Protein AF-A0A3M9X3E6-F1 (afdb_monomer_lite)

Foldseek 3Di:
DDDDDDDDDDDDDDDDDDDDDDDDDDDDDDDDDDDDDDDDDDDDPPPLVVPPPPPPPAQALFAEEEEDEPVCLQLSVLLLQLLLQLVTGYHYDYDYLPDPDDDDPVSVVNLLRYQEYEYEDEPVCLVGCNLVVVCVSCVVRVHHYAYEYENDDLVSHPPVSVPPRYFYDPWLVRSVVNSVVSCVSVVTDPPGPQFVADPWKAWCLDPVFVSQWDWRADWDADPVLSKIKDAAPSTWTWGSGKHFAQKKKKWKKAWALQDAPDPLQWWFKFKWFLWDQVRSFTWTKGQTDTQFFTFIKIARPPSDDRSPGIDTQDPGDGDGRDHGWIKTKMWHAHFQKIWMWIDTPPDIDIDIGGHPGTRITIITIDRHSIMMMISIIMMGGD

InterPro domains:
  IPR000157 Toll/interleukin-1 receptor homology (TIR) domain [PF13676] (64-150)
  IPR000157 Toll/interleukin-1 receptor homology (TIR) domain [PS50104] (60-186)
  IPR035897 Toll/interleukin-1 receptor homology (TIR) domain superfamily [G3DSA:3.40.50.10140] (35-174)
  IPR035897 Toll/interleukin-1 receptor homology (TIR) domain superfamily [SSF52200] (59-161)

pLDDT: mean 75.76, std 22.8, range [24.5, 98.5]

Organism: NCBI:txid2066070

Radius of gyration: 27.99 Å; chains: 1; bounding box: 67×81×82 Å

Secondary structure (DSSP, 8-state):
-------------------------------------------TTHHHHTTTTS-TTS---EEEEEEEEGGGHHHHHHHHHHHHHTT--EEEEEE-TT--S---HHHHHHHHTEEEEEEEE-HHHHSSTHHHHHHHHHHHHTPPEEEEESS--GGGS-GGG--TT-EE-SSHHHHHHHHHHHHHHHT------TT-B-SS-EETTSHHHHHHSEEES-EEE-TTT--EEEESTT-EEE-SSBB-SSEEEEEEEEEE----SSGGG---EEEEEEEE-GGG--EEEEEEE-SSEEEEEEESSSSS-TTT-EEE-S--EE----TT-EEEEEEEEETTEEEEEEE-SS-EEEEEEE-SS---BEEEEE-SSSEEEEEEEEEEE-

Structure (mmCIF, N/CA/C/O backbone):
data_AF-A0A3M9X3E6-F1
#
_entry.id   AF-A0A3M9X3E6-F1
#
loop_
_atom_site.group_PDB
_atom_site.id
_atom_site.type_symbol
_atom_site.label_atom_id
_atom_site.label_alt_id
_atom_site.label_comp_id
_atom_site.label_asym_id
_atom_site.label_entity_id
_atom_site.label_seq_id
_atom_site.pdbx_PDB_ins_code
_atom_site.Cartn_x
_atom_site.Cartn_y
_atom_site.Cartn_z
_atom_site.occupancy
_atom_site.B_iso_or_equiv
_atom_site.auth_seq_id
_atom_site.auth_comp_id
_atom_site.auth_asym_id
_atom_site.auth_atom_id
_atom_site.pdbx_PDB_model_num
ATOM 1 N N . MET A 1 1 ? 47.171 -58.472 -6.412 1.00 36.75 1 MET A N 1
ATOM 2 C CA . MET A 1 1 ? 46.785 -59.708 -7.132 1.00 36.75 1 MET A CA 1
ATOM 3 C C . MET A 1 1 ? 45.561 -59.375 -7.968 1.00 36.75 1 MET A C 1
ATOM 5 O O . MET A 1 1 ? 44.518 -59.122 -7.399 1.00 36.75 1 MET A O 1
ATOM 9 N N . VAL A 1 2 ? 45.731 -58.950 -9.222 1.00 30.25 2 VAL A N 1
ATOM 10 C CA . VAL A 1 2 ? 45.847 -59.797 -10.431 1.00 30.25 2 VAL A CA 1
ATOM 11 C C . VAL A 1 2 ? 44.586 -60.640 -10.667 1.00 30.25 2 VAL A C 1
ATOM 13 O O . VAL A 1 2 ? 44.463 -61.715 -10.101 1.00 30.25 2 VAL A O 1
ATOM 16 N N . HIS A 1 3 ? 43.667 -60.136 -11.497 1.00 32.69 3 HIS A N 1
ATOM 17 C CA . HIS A 1 3 ? 43.304 -60.681 -12.823 1.00 32.69 3 HIS A CA 1
ATOM 18 C C . HIS A 1 3 ? 42.192 -59.785 -13.429 1.00 32.69 3 HIS A C 1
ATOM 20 O O . HIS A 1 3 ? 41.226 -59.479 -12.745 1.00 32.69 3 HIS A O 1
ATOM 26 N N . ARG A 1 4 ? 42.381 -59.107 -14.581 1.00 30.73 4 ARG A N 1
ATOM 27 C CA . ARG A 1 4 ? 42.316 -59.602 -15.987 1.00 30.73 4 ARG A CA 1
ATOM 28 C C . ARG A 1 4 ? 40.983 -60.305 -16.293 1.00 30.73 4 ARG A C 1
ATOM 30 O O . ARG A 1 4 ? 40.573 -61.133 -15.505 1.00 30.73 4 ARG A O 1
ATOM 37 N N . GLN A 1 5 ? 40.332 -60.190 -17.447 1.00 31.45 5 GLN A N 1
ATOM 38 C CA . GLN A 1 5 ? 40.393 -59.377 -18.673 1.00 31.45 5 GLN A CA 1
ATOM 39 C C . GLN A 1 5 ? 39.366 -60.043 -19.623 1.00 31.45 5 GLN A C 1
ATOM 41 O O . GLN A 1 5 ? 39.247 -61.262 -19.568 1.00 31.45 5 GLN A O 1
ATOM 46 N N . ASN A 1 6 ? 38.816 -59.283 -20.583 1.00 29.83 6 ASN A N 1
ATOM 47 C CA . ASN A 1 6 ? 38.365 -59.745 -21.920 1.00 29.83 6 ASN A CA 1
ATOM 48 C C . ASN A 1 6 ? 37.118 -60.664 -21.981 1.00 29.83 6 ASN A C 1
ATOM 50 O O . ASN A 1 6 ? 36.812 -61.372 -21.040 1.00 29.83 6 ASN A O 1
ATOM 54 N N . SER A 1 7 ? 36.300 -60.728 -23.039 1.00 29.53 7 SER A N 1
ATOM 55 C CA . SER A 1 7 ? 36.399 -60.375 -24.474 1.00 29.53 7 SER A CA 1
ATOM 56 C C . SER A 1 7 ? 34.979 -60.462 -25.077 1.00 29.53 7 SER A C 1
ATOM 58 O O . SER A 1 7 ? 34.223 -61.340 -24.687 1.00 29.53 7 SER A O 1
ATOM 60 N N . ARG A 1 8 ? 34.533 -59.513 -25.917 1.00 29.95 8 ARG A N 1
ATOM 61 C CA . ARG A 1 8 ? 34.427 -59.572 -27.405 1.00 29.95 8 ARG A CA 1
ATOM 62 C C . ARG A 1 8 ? 33.824 -60.846 -28.036 1.00 29.95 8 ARG A C 1
ATOM 64 O O . ARG A 1 8 ? 34.437 -61.898 -27.897 1.00 29.95 8 ARG A O 1
ATOM 71 N N . LYS A 1 9 ? 32.810 -60.641 -28.910 1.00 31.55 9 LYS A N 1
ATOM 72 C CA . LYS A 1 9 ? 32.599 -61.140 -30.313 1.00 31.55 9 LYS A CA 1
ATOM 73 C C . LYS A 1 9 ? 31.087 -61.346 -30.586 1.00 31.55 9 LYS A C 1
ATOM 75 O O . LYS A 1 9 ? 30.440 -61.990 -29.780 1.00 31.55 9 LYS A O 1
ATOM 80 N N . SER A 1 10 ? 30.419 -60.619 -31.496 1.00 28.17 10 SER A N 1
ATOM 81 C CA . SER A 1 10 ? 30.380 -60.630 -32.988 1.00 28.17 10 SER A CA 1
ATOM 82 C C . SER A 1 10 ? 29.097 -61.320 -33.509 1.00 28.17 10 SER A C 1
ATOM 84 O O . SER A 1 10 ? 28.780 -62.384 -32.998 1.00 28.17 10 SER A O 1
ATOM 86 N N . GLY A 1 11 ? 28.394 -60.692 -34.477 1.00 25.66 11 GLY A N 1
ATOM 87 C CA . GLY A 1 11 ? 27.072 -61.057 -35.068 1.00 25.66 11 GLY A CA 1
ATOM 88 C C . GLY A 1 11 ? 27.006 -62.388 -35.855 1.00 25.66 11 GLY A C 1
ATOM 89 O O . GLY A 1 11 ? 27.849 -63.234 -35.562 1.00 25.66 11 GLY A O 1
ATOM 90 N N . PRO A 1 12 ? 26.091 -62.618 -36.845 1.00 40.66 12 PRO A N 1
ATOM 91 C CA . PRO A 1 12 ? 25.464 -61.655 -37.785 1.00 40.66 12 PRO A CA 1
ATOM 92 C C . PRO A 1 12 ? 23.969 -61.899 -38.211 1.00 40.66 12 PRO A C 1
ATOM 94 O O . PRO A 1 12 ? 23.339 -62.871 -37.820 1.00 40.66 12 PRO A O 1
ATOM 97 N N . GLU A 1 13 ? 23.444 -60.950 -39.013 1.00 29.30 13 GLU A N 1
ATOM 98 C CA . GLU A 1 13 ? 22.479 -60.998 -40.155 1.00 29.30 13 GLU A CA 1
ATOM 99 C C . GLU A 1 13 ? 21.252 -61.956 -40.230 1.00 29.30 13 GLU A C 1
ATOM 101 O O . GLU A 1 13 ? 21.395 -63.172 -40.234 1.00 29.30 13 GLU A O 1
ATOM 106 N N . SER A 1 14 ? 20.051 -61.412 -40.538 1.00 28.19 14 SER A N 1
ATOM 107 C CA . SER A 1 14 ? 19.372 -61.601 -41.855 1.00 28.19 14 SER A CA 1
ATOM 108 C C . SER A 1 14 ? 17.968 -60.939 -42.009 1.00 28.19 14 SER A C 1
ATOM 110 O O . SER A 1 14 ? 17.075 -61.095 -41.187 1.00 28.19 14 SER A O 1
ATOM 112 N N . LEU A 1 15 ? 17.826 -60.202 -43.126 1.00 29.20 15 LEU A N 1
ATOM 113 C CA . LEU A 1 15 ? 16.746 -60.150 -44.146 1.00 29.20 15 LEU A CA 1
ATOM 114 C C . LEU A 1 15 ? 15.242 -59.874 -43.830 1.00 29.20 15 LEU A C 1
ATOM 116 O O . LEU A 1 15 ? 14.470 -60.761 -43.497 1.00 29.20 15 LEU A O 1
ATOM 120 N N . ALA A 1 16 ? 14.833 -58.657 -44.237 1.00 28.12 16 ALA A N 1
ATOM 121 C CA . ALA A 1 16 ? 13.824 -58.301 -45.268 1.00 28.12 16 ALA A CA 1
ATOM 122 C C . ALA A 1 16 ? 12.301 -58.566 -45.108 1.00 28.12 16 ALA A C 1
ATOM 124 O O . ALA A 1 16 ? 11.854 -59.708 -45.088 1.00 28.12 16 ALA A O 1
ATOM 125 N N . LYS A 1 17 ? 11.508 -57.478 -45.251 1.00 29.59 17 LYS A N 1
ATOM 126 C CA . LYS A 1 17 ? 10.378 -57.231 -46.207 1.00 29.59 17 LYS A CA 1
ATOM 127 C C . LYS A 1 17 ? 9.762 -55.840 -45.900 1.00 29.59 17 LYS A C 1
ATOM 129 O O . LYS A 1 17 ? 9.458 -55.573 -44.750 1.00 29.59 17 LYS A O 1
ATOM 134 N N . ARG A 1 18 ? 9.895 -54.825 -46.772 1.00 27.17 18 ARG A N 1
ATOM 135 C CA . ARG A 1 18 ? 9.020 -54.376 -47.894 1.00 27.17 18 ARG A CA 1
ATOM 136 C C . ARG A 1 18 ? 7.601 -53.924 -47.494 1.00 27.17 18 ARG A C 1
ATOM 138 O O . ARG A 1 18 ? 6.785 -54.788 -47.235 1.00 27.17 18 ARG A O 1
ATOM 145 N N . GLU A 1 19 ? 7.344 -52.612 -47.616 1.00 28.92 19 GLU A N 1
ATOM 146 C CA . GLU A 1 19 ? 6.069 -51.916 -47.951 1.00 28.92 19 GLU A CA 1
ATOM 147 C C . GLU A 1 19 ? 6.420 -50.415 -48.199 1.00 28.92 19 GLU A C 1
ATOM 149 O O . GLU A 1 19 ? 6.975 -49.766 -47.322 1.00 28.92 19 GLU A O 1
ATOM 154 N N . THR A 1 20 ? 6.602 -49.939 -49.442 1.00 28.59 20 THR A N 1
ATOM 155 C CA . THR A 1 20 ? 5.659 -49.232 -50.358 1.00 28.59 20 THR A CA 1
ATOM 156 C C . THR A 1 20 ? 5.102 -47.862 -49.893 1.00 28.59 20 THR A C 1
ATOM 158 O O . THR A 1 20 ? 4.048 -47.838 -49.280 1.00 28.59 20 THR A O 1
ATOM 161 N N . SER A 1 21 ? 5.817 -46.770 -50.266 1.00 24.50 21 SER A N 1
ATOM 162 C CA . SER A 1 21 ? 5.443 -45.415 -50.811 1.00 24.50 21 SER A CA 1
ATOM 163 C C . SER A 1 21 ? 4.133 -44.676 -50.405 1.00 24.50 21 SER A C 1
ATOM 165 O O . SER A 1 21 ? 3.168 -45.364 -50.106 1.00 24.50 21 SER A O 1
ATOM 167 N N . PRO A 1 22 ? 3.989 -43.317 -50.539 1.00 32.50 22 PRO A N 1
ATOM 168 C CA . PRO A 1 22 ? 4.773 -42.386 -51.383 1.00 32.50 22 PRO A CA 1
ATOM 169 C C . PRO A 1 22 ? 5.079 -40.944 -50.856 1.00 32.50 22 PRO A C 1
ATOM 171 O O . PRO A 1 22 ? 4.419 -40.396 -49.983 1.00 32.50 22 PRO A O 1
ATOM 174 N N . ALA A 1 23 ? 6.060 -40.327 -51.533 1.00 27.19 23 ALA A N 1
ATOM 175 C CA . ALA A 1 23 ? 6.170 -38.925 -51.987 1.00 27.19 23 ALA A CA 1
ATOM 176 C C . ALA A 1 23 ? 6.066 -37.731 -51.003 1.00 27.19 23 ALA A C 1
ATOM 178 O O . ALA A 1 23 ? 4.989 -37.256 -50.656 1.00 27.19 23 ALA A O 1
ATOM 179 N N . GLN A 1 24 ? 7.227 -37.115 -50.742 1.00 28.25 24 GLN A N 1
ATOM 180 C CA . GLN A 1 24 ? 7.374 -35.697 -50.387 1.00 28.25 24 GLN A CA 1
ATOM 181 C C . GLN A 1 24 ? 7.509 -34.830 -51.659 1.00 28.25 24 GLN A C 1
ATOM 183 O O . GLN A 1 24 ? 8.314 -35.173 -52.527 1.00 28.25 24 GLN A O 1
ATOM 188 N N . PRO A 1 25 ? 6.839 -33.669 -51.761 1.00 30.44 25 PRO A N 1
ATOM 189 C CA . PRO A 1 25 ? 7.319 -32.530 -52.542 1.00 30.44 25 PRO A CA 1
ATOM 190 C C . PRO A 1 25 ? 8.153 -31.636 -51.604 1.00 30.44 25 PRO A C 1
ATOM 192 O O . PRO A 1 25 ? 7.762 -31.383 -50.472 1.00 30.44 25 PRO A O 1
ATOM 195 N N . GLY A 1 26 ? 9.338 -31.136 -51.925 1.00 27.48 26 GLY A N 1
ATOM 196 C CA . GLY A 1 26 ? 9.868 -30.693 -53.203 1.00 27.48 26 GLY A CA 1
ATOM 197 C C . GLY A 1 26 ? 10.636 -29.411 -52.880 1.00 27.48 26 GLY A C 1
ATOM 198 O O . GLY A 1 26 ? 10.038 -28.380 -52.586 1.00 27.48 26 GLY A O 1
ATOM 199 N N . ALA A 1 27 ? 11.963 -29.507 -52.835 1.00 26.55 27 ALA A N 1
ATOM 200 C CA . ALA A 1 27 ? 12.855 -28.390 -52.568 1.00 26.55 27 ALA A CA 1
ATOM 201 C C . ALA A 1 27 ? 12.806 -27.376 -53.722 1.00 26.55 27 ALA A C 1
ATOM 203 O O . ALA A 1 27 ? 13.034 -27.738 -54.874 1.00 26.55 27 ALA A O 1
ATOM 204 N N . ALA A 1 28 ? 12.577 -26.101 -53.404 1.00 28.09 28 ALA A N 1
ATOM 205 C CA . ALA A 1 28 ? 12.837 -24.989 -54.309 1.00 28.09 28 ALA A CA 1
ATOM 206 C C . ALA A 1 28 ? 14.019 -24.176 -53.771 1.00 28.09 28 ALA A C 1
ATOM 208 O O . ALA A 1 28 ? 13.923 -23.439 -52.793 1.00 28.09 28 ALA A O 1
ATOM 209 N N . ILE A 1 29 ? 15.156 -24.364 -54.434 1.00 28.00 29 ILE A N 1
ATOM 210 C CA . ILE A 1 29 ? 16.376 -23.574 -54.312 1.00 28.00 29 ILE A CA 1
ATOM 211 C C . ILE A 1 29 ? 16.102 -22.189 -54.911 1.00 28.00 29 ILE A C 1
ATOM 213 O O . ILE A 1 29 ? 15.790 -22.093 -56.097 1.00 28.00 29 ILE A O 1
ATOM 217 N N . VAL A 1 30 ? 16.290 -21.112 -54.141 1.00 28.03 30 VAL A N 1
ATOM 218 C CA . VAL A 1 30 ? 16.481 -19.764 -54.700 1.00 28.03 30 VAL A CA 1
ATOM 219 C C . VAL A 1 30 ? 17.736 -19.133 -54.100 1.00 28.03 30 VAL A C 1
ATOM 221 O O . VAL A 1 30 ? 17.927 -19.058 -52.891 1.00 28.03 30 VAL A O 1
ATOM 224 N N . ARG A 1 31 ? 18.607 -18.739 -55.029 1.00 26.22 31 ARG A N 1
ATOM 225 C CA . ARG A 1 31 ? 19.962 -18.199 -54.905 1.00 26.22 31 ARG A CA 1
ATOM 226 C C . ARG A 1 31 ? 20.116 -17.082 -53.869 1.00 26.22 31 ARG A C 1
ATOM 228 O O . ARG A 1 31 ? 19.369 -16.108 -53.867 1.00 26.22 31 ARG A O 1
ATOM 235 N N . ALA A 1 32 ? 21.201 -17.180 -53.104 1.00 27.30 32 ALA A N 1
ATOM 236 C CA . ALA A 1 32 ? 21.762 -16.094 -52.316 1.00 27.30 32 ALA A CA 1
ATOM 237 C C . ALA A 1 32 ? 22.225 -14.941 -53.225 1.00 27.30 32 ALA A C 1
ATOM 239 O O . ALA A 1 32 ? 23.022 -15.140 -54.142 1.00 27.30 32 ALA A O 1
ATOM 240 N N . ALA A 1 33 ? 21.755 -13.729 -52.931 1.00 28.45 33 ALA A N 1
ATOM 241 C CA . ALA A 1 33 ? 22.346 -12.488 -53.410 1.00 28.45 33 ALA A CA 1
ATOM 242 C C . ALA A 1 33 ? 22.813 -11.689 -52.189 1.00 28.45 33 ALA A C 1
ATOM 244 O O . ALA A 1 33 ? 22.018 -11.121 -51.443 1.00 28.45 33 ALA A O 1
ATOM 245 N N . SER A 1 34 ? 24.126 -11.675 -51.982 1.00 32.59 34 SER A N 1
ATOM 246 C CA . SER A 1 34 ? 24.819 -10.841 -51.008 1.00 32.59 34 SER A CA 1
ATOM 247 C C . SER A 1 34 ? 24.644 -9.362 -51.358 1.00 32.59 34 SER A C 1
ATOM 249 O O . SER A 1 34 ? 25.158 -8.898 -52.379 1.00 32.59 34 SER A O 1
ATOM 251 N N . ARG A 1 35 ? 23.951 -8.602 -50.507 1.00 28.69 35 ARG A N 1
ATOM 252 C CA . ARG A 1 35 ? 24.014 -7.136 -50.501 1.00 28.69 35 ARG A CA 1
ATOM 253 C C . ARG A 1 35 ? 24.124 -6.633 -49.071 1.00 28.69 35 ARG A C 1
ATOM 255 O O . ARG A 1 35 ? 23.144 -6.569 -48.337 1.00 28.69 35 ARG A O 1
ATOM 262 N N . THR A 1 36 ? 25.343 -6.258 -48.711 1.00 33.09 36 THR A N 1
ATOM 263 C CA . THR A 1 36 ? 25.679 -5.427 -47.559 1.00 33.09 36 THR A CA 1
ATOM 264 C C . THR A 1 36 ? 24.863 -4.137 -47.651 1.00 33.09 36 THR A C 1
ATOM 266 O O . THR A 1 36 ? 25.026 -3.365 -48.596 1.00 33.09 36 THR A O 1
ATOM 269 N N . ARG A 1 37 ? 23.944 -3.912 -46.708 1.00 28.80 37 ARG A N 1
ATOM 270 C CA . ARG A 1 37 ? 23.228 -2.640 -46.572 1.00 28.80 37 ARG A CA 1
ATOM 271 C C . ARG A 1 37 ? 23.477 -2.098 -45.175 1.00 28.80 37 ARG A C 1
ATOM 273 O O . ARG A 1 37 ? 23.049 -2.674 -44.182 1.00 28.80 37 ARG A O 1
ATOM 280 N N . THR A 1 38 ? 24.215 -1.002 -45.152 1.00 28.83 38 THR A N 1
ATOM 281 C CA . THR A 1 38 ? 24.508 -0.133 -44.019 1.00 28.83 38 THR A CA 1
ATOM 282 C C . THR A 1 38 ? 23.227 0.151 -43.233 1.00 28.83 38 THR A C 1
ATOM 284 O O . THR A 1 38 ? 22.256 0.670 -43.789 1.00 28.83 38 THR A O 1
ATOM 287 N N . LEU A 1 39 ? 23.210 -0.220 -41.951 1.00 29.48 39 LEU A N 1
ATOM 288 C CA . LEU A 1 39 ? 22.088 0.032 -41.053 1.00 29.48 39 LEU A CA 1
ATOM 289 C C . LEU A 1 39 ? 22.090 1.523 -40.683 1.00 29.48 39 LEU A C 1
ATOM 291 O O . LEU A 1 39 ? 22.818 1.964 -39.798 1.00 29.48 39 LEU A O 1
ATOM 295 N N . GLY A 1 40 ? 21.305 2.317 -41.407 1.00 27.05 40 GLY A N 1
ATOM 296 C CA . GLY A 1 40 ? 20.963 3.669 -40.986 1.00 27.05 40 GLY A CA 1
ATOM 297 C C . GLY A 1 40 ? 20.059 3.602 -39.757 1.00 27.05 40 GLY A C 1
ATOM 298 O O . GLY A 1 40 ? 18.996 2.982 -39.806 1.00 27.05 40 GLY A O 1
ATOM 299 N N . VAL A 1 41 ? 20.484 4.237 -38.666 1.00 33.81 41 VAL A N 1
ATOM 300 C CA . VAL A 1 41 ? 19.685 4.440 -37.454 1.00 33.81 41 VAL A CA 1
ATOM 301 C C . VAL A 1 41 ? 18.416 5.207 -37.838 1.00 33.81 41 VAL A C 1
ATOM 303 O O . VAL A 1 41 ? 18.471 6.382 -38.196 1.00 33.81 41 VAL A O 1
ATOM 306 N N . ARG A 1 42 ? 17.267 4.527 -37.801 1.00 27.59 42 ARG A N 1
ATOM 307 C CA . ARG A 1 42 ? 15.936 5.136 -37.902 1.00 27.59 42 ARG A CA 1
ATOM 308 C C . ARG A 1 42 ? 15.258 5.070 -36.536 1.00 27.59 42 ARG A C 1
ATOM 310 O O . ARG A 1 42 ? 15.321 4.061 -35.843 1.00 27.59 42 ARG A O 1
ATOM 317 N N . THR A 1 43 ? 14.658 6.192 -36.176 1.00 34.00 43 THR A N 1
ATOM 318 C CA . THR A 1 43 ? 14.063 6.551 -34.888 1.00 34.00 43 THR A CA 1
ATOM 319 C C . THR A 1 43 ? 12.919 5.627 -34.431 1.00 34.00 43 THR A C 1
ATOM 321 O O . THR A 1 43 ? 12.223 4.990 -35.221 1.00 34.00 43 THR A O 1
ATOM 324 N N . SER A 1 44 ? 12.746 5.563 -33.109 1.00 44.12 44 SER A N 1
ATOM 325 C CA . SER A 1 44 ? 12.069 4.550 -32.280 1.00 44.12 44 SER A CA 1
ATOM 326 C C . SER A 1 44 ? 10.528 4.563 -32.248 1.00 44.12 44 SER A C 1
ATOM 328 O O . SER A 1 44 ? 9.934 3.920 -31.386 1.00 44.12 44 SER A O 1
ATOM 330 N N . ALA A 1 45 ? 9.847 5.231 -33.180 1.00 36.28 45 ALA A N 1
ATOM 331 C CA . ALA A 1 45 ? 8.381 5.357 -33.139 1.00 36.28 45 ALA A CA 1
ATOM 332 C C . ALA A 1 45 ? 7.608 4.078 -33.549 1.00 36.28 45 ALA A C 1
ATOM 334 O O . ALA A 1 45 ? 6.432 3.936 -33.237 1.00 36.28 45 ALA A O 1
ATOM 335 N N . SER A 1 46 ? 8.257 3.113 -34.210 1.00 44.75 46 SER A N 1
ATOM 336 C CA . SER A 1 46 ? 7.563 2.012 -34.908 1.00 44.75 46 SER A CA 1
ATOM 337 C C . SER A 1 46 ? 7.278 0.749 -34.083 1.00 44.75 46 SER A C 1
ATOM 339 O O . SER A 1 46 ? 6.606 -0.159 -34.576 1.00 44.75 46 SER A O 1
ATOM 341 N N . ALA A 1 47 ? 7.776 0.654 -32.846 1.00 39.53 47 ALA A N 1
ATOM 342 C CA . ALA A 1 47 ? 7.555 -0.533 -32.020 1.00 39.53 47 ALA A CA 1
ATOM 343 C C . ALA A 1 47 ? 6.130 -0.570 -31.447 1.00 39.53 47 ALA A C 1
ATOM 345 O O . ALA A 1 47 ? 5.498 -1.613 -31.507 1.00 39.53 47 ALA A O 1
ATOM 346 N N . LEU A 1 48 ? 5.602 0.558 -30.953 1.00 37.41 48 LEU A N 1
ATOM 347 C CA . LEU A 1 48 ? 4.284 0.628 -30.302 1.00 37.41 48 LEU A CA 1
ATOM 348 C C . LEU A 1 48 ? 3.112 0.517 -31.292 1.00 37.41 48 LEU A C 1
ATOM 350 O O . LEU A 1 48 ? 2.098 -0.098 -30.972 1.00 37.41 48 LEU A O 1
ATOM 354 N N . GLU A 1 49 ? 3.260 1.042 -32.511 1.00 39.47 49 GLU A N 1
ATOM 355 C CA . GLU A 1 49 ? 2.199 1.020 -33.532 1.00 39.47 49 GLU A CA 1
ATOM 356 C C . GLU A 1 49 ? 1.881 -0.390 -34.049 1.00 39.47 49 GLU A C 1
ATOM 358 O O . GLU A 1 49 ? 0.735 -0.680 -34.392 1.00 39.47 49 GLU A O 1
ATOM 363 N N . ARG A 1 50 ? 2.863 -1.303 -34.060 1.00 40.03 50 ARG A N 1
ATOM 364 C CA . ARG A 1 50 ? 2.664 -2.683 -34.541 1.00 40.03 50 ARG A CA 1
ATOM 365 C C . ARG A 1 50 ? 1.739 -3.512 -33.659 1.00 40.03 50 ARG A C 1
ATOM 367 O O . ARG A 1 50 ? 1.188 -4.497 -34.138 1.00 40.03 50 ARG A O 1
ATOM 374 N N . TYR A 1 51 ? 1.562 -3.123 -32.403 1.00 43.97 51 TYR A N 1
ATOM 375 C CA . TYR A 1 51 ? 0.823 -3.929 -31.447 1.00 43.97 51 TYR A CA 1
ATOM 376 C C . TYR A 1 51 ? -0.651 -3.513 -31.257 1.00 43.97 51 TYR A C 1
ATOM 378 O O . TYR A 1 51 ? -1.427 -4.238 -30.642 1.00 43.97 51 TYR A O 1
ATOM 386 N N . GLY A 1 52 ? -1.078 -2.374 -31.812 1.00 37.72 52 GLY A N 1
ATOM 387 C CA . GLY A 1 52 ? -2.398 -1.788 -31.534 1.00 37.72 52 GLY A CA 1
ATOM 388 C C . GLY A 1 52 ? -3.622 -2.542 -32.084 1.00 37.72 52 GLY A C 1
ATOM 389 O O . GLY A 1 52 ? -4.739 -2.235 -31.676 1.00 37.72 52 GLY A O 1
ATOM 390 N N . SER A 1 53 ? -3.463 -3.517 -32.989 1.00 37.81 53 SER A N 1
ATOM 391 C CA . SER A 1 53 ? -4.587 -4.090 -33.757 1.00 37.81 53 SER A CA 1
ATOM 392 C C . SER A 1 53 ? -5.193 -5.391 -33.203 1.00 37.81 53 SER A C 1
ATOM 394 O O . SER A 1 53 ? -6.306 -5.747 -33.588 1.00 37.81 53 SER A O 1
ATOM 396 N N . LEU A 1 54 ? -4.524 -6.090 -32.279 1.00 35.62 54 LEU A N 1
ATOM 397 C CA . LEU A 1 54 ? -4.967 -7.401 -31.762 1.00 35.62 54 LEU A CA 1
ATOM 398 C C . LEU A 1 54 ? -5.647 -7.343 -30.383 1.00 35.62 54 LEU A C 1
ATOM 400 O O . LEU A 1 54 ? -6.266 -8.314 -29.950 1.00 35.62 54 LEU A O 1
ATOM 404 N N . TRP A 1 55 ? -5.572 -6.209 -29.685 1.00 42.09 55 TRP A N 1
ATOM 405 C CA . TRP A 1 55 ? -5.858 -6.135 -28.246 1.00 42.09 55 TRP A CA 1
ATOM 406 C C . TRP A 1 55 ? -7.267 -5.660 -27.868 1.00 42.09 55 TRP A C 1
ATOM 408 O O . TRP A 1 55 ? -7.597 -5.619 -26.685 1.00 42.09 55 TRP A O 1
ATOM 418 N N . TRP A 1 56 ? -8.132 -5.333 -28.834 1.00 41.16 56 TRP A N 1
ATOM 419 C CA . TRP A 1 56 ? -9.426 -4.688 -28.549 1.00 41.16 56 TRP A CA 1
ATOM 420 C C . TRP A 1 56 ? -10.493 -5.605 -27.908 1.00 41.16 56 TRP A C 1
ATOM 422 O O . TRP A 1 56 ? -11.563 -5.132 -27.538 1.00 41.16 56 TRP A O 1
ATOM 432 N N . ARG A 1 57 ? -10.213 -6.908 -27.737 1.00 38.19 57 ARG A N 1
ATOM 433 C CA . ARG A 1 57 ? -11.168 -7.906 -27.209 1.00 38.19 57 ARG A CA 1
ATOM 434 C C . ARG A 1 57 ? -10.852 -8.471 -25.819 1.00 38.19 57 ARG A C 1
ATOM 436 O O . ARG A 1 57 ? -11.674 -9.215 -25.292 1.00 38.19 57 ARG A O 1
ATOM 443 N N . ALA A 1 58 ? -9.702 -8.159 -25.220 1.00 47.94 58 ALA A N 1
ATOM 444 C CA . ALA A 1 58 ? -9.374 -8.633 -23.874 1.00 47.94 58 ALA A CA 1
ATOM 445 C C . ALA A 1 58 ? -9.834 -7.609 -22.827 1.00 47.94 58 ALA A C 1
ATOM 447 O O . ALA A 1 58 ? -9.444 -6.443 -22.882 1.00 47.94 58 ALA A O 1
ATOM 448 N N . GLN A 1 59 ? -10.648 -8.040 -21.863 1.00 55.22 59 GLN A N 1
ATOM 449 C CA . GLN A 1 59 ? -10.979 -7.233 -20.692 1.00 55.22 59 GLN A CA 1
ATOM 450 C C . GLN A 1 59 ? -9.734 -7.174 -19.798 1.00 55.22 59 GLN A C 1
ATOM 452 O O . GLN A 1 59 ? -9.394 -8.129 -19.108 1.00 55.22 59 GLN A O 1
ATOM 457 N N . LEU A 1 60 ? -8.971 -6.092 -19.935 1.00 67.12 60 LEU A N 1
ATOM 458 C CA . LEU A 1 60 ? -7.723 -5.876 -19.210 1.00 67.12 60 LEU A CA 1
ATOM 459 C C . LEU A 1 60 ? -8.038 -5.232 -17.860 1.00 67.12 60 LEU A C 1
ATOM 461 O O . LEU A 1 60 ? -8.521 -4.100 -17.809 1.00 67.12 60 LEU A O 1
ATOM 465 N N . ASP A 1 61 ? -7.739 -5.946 -16.781 1.00 81.75 61 ASP A N 1
ATOM 466 C CA . ASP A 1 61 ? -7.998 -5.502 -15.408 1.00 81.75 61 ASP A CA 1
ATOM 467 C C . ASP A 1 61 ? -6.934 -4.511 -14.911 1.00 81.75 61 ASP A C 1
ATOM 469 O O . ASP A 1 61 ? -7.210 -3.658 -14.060 1.00 81.75 61 ASP A O 1
ATOM 473 N N . TYR A 1 62 ? -5.726 -4.582 -15.482 1.00 87.19 62 TYR A N 1
ATOM 474 C CA . TYR A 1 62 ? -4.573 -3.793 -15.060 1.00 87.19 62 TYR A CA 1
ATOM 475 C C . TYR A 1 62 ? -3.906 -3.066 -16.229 1.00 87.19 62 TYR A C 1
ATOM 477 O O . TYR A 1 62 ? -3.854 -3.527 -17.371 1.00 87.19 62 TYR A O 1
ATOM 485 N N . HIS A 1 63 ? -3.342 -1.903 -15.923 1.00 91.56 63 HIS A N 1
ATOM 486 C CA . HIS A 1 63 ? -2.506 -1.167 -16.860 1.00 91.56 63 HIS A CA 1
ATOM 487 C C . HIS A 1 63 ? -1.085 -1.735 -16.842 1.00 91.56 63 HIS A C 1
ATOM 489 O O . HIS A 1 63 ? -0.544 -2.059 -17.897 1.00 91.56 63 HIS A O 1
ATOM 495 N N . ILE A 1 64 ? -0.505 -1.913 -15.652 1.00 91.38 64 ILE A N 1
ATOM 496 C CA . ILE A 1 64 ? 0.888 -2.341 -15.491 1.00 91.38 64 ILE A CA 1
ATOM 497 C C . ILE A 1 64 ? 0.973 -3.517 -14.524 1.00 91.38 64 ILE A C 1
ATOM 499 O O . ILE A 1 64 ? 0.456 -3.451 -13.410 1.00 91.38 64 ILE A O 1
ATOM 503 N N . PHE A 1 65 ? 1.682 -4.558 -14.946 1.00 89.88 65 PHE A N 1
ATOM 504 C CA . PHE A 1 65 ? 2.160 -5.637 -14.092 1.00 89.88 65 PHE A CA 1
ATOM 505 C C . PHE A 1 65 ? 3.601 -5.339 -13.677 1.00 89.88 65 PHE A C 1
ATOM 507 O O . PHE A 1 65 ? 4.460 -5.231 -14.547 1.00 89.88 65 PHE A O 1
ATOM 514 N N . VAL A 1 66 ? 3.883 -5.213 -12.384 1.00 89.81 66 VAL A N 1
ATOM 515 C CA . VAL A 1 66 ? 5.231 -4.967 -11.854 1.00 89.81 66 VAL A CA 1
ATOM 516 C C . VAL A 1 66 ? 5.802 -6.271 -11.310 1.00 89.81 66 VAL A C 1
ATOM 518 O O . VAL A 1 66 ? 5.354 -6.762 -10.277 1.00 89.81 66 VAL A O 1
ATOM 521 N N . SER A 1 67 ? 6.802 -6.819 -11.996 1.00 84.75 67 SER A N 1
ATOM 522 C CA . SER A 1 67 ? 7.568 -7.990 -11.563 1.00 84.75 67 SER A CA 1
ATOM 523 C C . SER A 1 67 ? 8.763 -7.552 -10.722 1.00 84.75 67 SER A C 1
ATOM 525 O O . SER A 1 67 ? 9.552 -6.720 -11.174 1.00 84.75 67 SER A O 1
ATOM 527 N N . TYR A 1 68 ? 8.920 -8.104 -9.518 1.00 83.88 68 TYR A N 1
ATOM 528 C CA . TYR A 1 68 ? 10.055 -7.805 -8.640 1.00 83.88 68 TYR A CA 1
ATOM 529 C C . TYR A 1 68 ? 10.457 -9.013 -7.786 1.00 83.88 68 TYR A C 1
ATOM 531 O O . TYR A 1 68 ? 9.637 -9.864 -7.452 1.00 83.88 68 TYR A O 1
ATOM 539 N N . ALA A 1 69 ? 11.732 -9.094 -7.405 1.00 77.88 69 ALA A N 1
ATOM 540 C CA . ALA A 1 69 ? 12.189 -10.081 -6.424 1.00 77.88 69 ALA A CA 1
ATOM 541 C C . ALA A 1 69 ? 11.731 -9.696 -5.008 1.00 77.88 69 ALA A C 1
ATOM 543 O O . ALA A 1 69 ? 11.770 -8.516 -4.676 1.00 77.88 69 ALA A O 1
ATOM 544 N N . HIS A 1 70 ? 11.404 -10.671 -4.150 1.00 76.44 70 HIS A N 1
ATOM 545 C CA . HIS A 1 70 ? 10.953 -10.450 -2.758 1.00 76.44 70 HIS A CA 1
ATOM 546 C C . HIS A 1 70 ? 11.755 -9.375 -1.998 1.00 76.44 70 HIS A C 1
ATOM 548 O O . HIS A 1 70 ? 11.189 -8.492 -1.360 1.00 76.44 70 HIS A O 1
ATOM 554 N N . LYS A 1 71 ? 13.092 -9.390 -2.099 1.00 76.50 71 LYS A N 1
ATOM 555 C CA . LYS A 1 71 ? 13.974 -8.420 -1.415 1.00 76.50 71 LYS A CA 1
ATOM 556 C C . LYS A 1 71 ? 13.794 -6.962 -1.866 1.00 76.50 71 LYS A C 1
ATOM 558 O O . LYS A 1 71 ? 14.254 -6.057 -1.187 1.00 76.50 71 LYS A O 1
ATOM 563 N N . ASN A 1 72 ? 13.120 -6.734 -2.989 1.00 79.81 72 ASN A N 1
ATOM 564 C CA . ASN A 1 72 ? 12.905 -5.423 -3.593 1.00 79.81 72 ASN A CA 1
ATOM 565 C C . ASN A 1 72 ? 11.478 -4.893 -3.383 1.00 79.81 72 ASN A C 1
ATOM 567 O O . ASN A 1 72 ? 11.071 -3.961 -4.077 1.00 79.81 72 ASN A O 1
ATOM 571 N N . GLY A 1 73 ? 10.710 -5.469 -2.451 1.00 78.31 73 GLY A N 1
ATOM 572 C CA . GLY A 1 73 ? 9.330 -5.051 -2.186 1.00 78.31 73 GLY A CA 1
ATOM 573 C C . GLY A 1 73 ? 9.189 -3.559 -1.884 1.00 78.31 73 GLY A C 1
ATOM 574 O O . GLY A 1 73 ? 8.233 -2.933 -2.325 1.00 78.31 73 GLY A O 1
ATOM 575 N N . GLU A 1 74 ? 10.177 -2.955 -1.222 1.00 77.50 74 GLU A N 1
ATOM 576 C CA . GLU A 1 74 ? 10.146 -1.534 -0.857 1.00 77.50 74 GLU A CA 1
ATOM 577 C C . GLU A 1 74 ? 10.149 -0.598 -2.068 1.00 77.50 74 GLU A C 1
ATOM 579 O O . GLU A 1 74 ? 9.292 0.279 -2.197 1.00 77.50 74 GLU A O 1
ATOM 584 N N . ILE A 1 75 ? 11.105 -0.797 -2.974 1.00 83.25 75 ILE A N 1
ATOM 585 C CA . ILE A 1 75 ? 11.231 0.012 -4.185 1.00 83.25 75 ILE A CA 1
ATOM 586 C C . ILE A 1 75 ? 10.093 -0.302 -5.164 1.00 83.25 75 ILE A C 1
ATOM 588 O O . ILE A 1 75 ? 9.578 0.608 -5.809 1.00 83.25 75 ILE A O 1
ATOM 592 N N . ALA A 1 76 ? 9.629 -1.556 -5.223 1.00 86.31 76 ALA A N 1
ATOM 593 C CA . ALA A 1 76 ? 8.464 -1.929 -6.020 1.00 86.31 76 ALA A CA 1
ATOM 594 C C . ALA A 1 76 ? 7.191 -1.229 -5.515 1.00 86.31 76 ALA A C 1
ATOM 596 O O . ALA A 1 76 ? 6.426 -0.701 -6.320 1.00 86.31 76 ALA A O 1
ATOM 597 N N . ALA A 1 77 ? 7.000 -1.156 -4.194 1.00 82.44 77 ALA A N 1
ATOM 598 C CA . ALA A 1 77 ? 5.910 -0.430 -3.547 1.00 82.44 77 ALA A CA 1
ATOM 599 C C . ALA A 1 77 ? 5.948 1.075 -3.858 1.00 82.44 77 ALA A C 1
ATOM 601 O O . ALA A 1 77 ? 4.930 1.652 -4.242 1.00 82.44 77 ALA A O 1
ATOM 602 N N . SER A 1 78 ? 7.127 1.698 -3.732 1.00 85.38 78 SER A N 1
ATOM 603 C CA . SER A 1 78 ? 7.354 3.110 -4.081 1.00 85.38 78 SER A CA 1
ATOM 604 C C . SER A 1 78 ? 7.017 3.386 -5.551 1.00 85.38 78 SER A C 1
ATOM 606 O O . SER A 1 78 ? 6.232 4.285 -5.862 1.00 85.38 78 SER A O 1
ATOM 608 N N . LEU A 1 79 ? 7.548 2.572 -6.465 1.00 89.00 79 LEU A N 1
ATOM 609 C CA . LEU A 1 79 ? 7.301 2.714 -7.896 1.00 89.00 79 LEU A CA 1
ATOM 610 C C . LEU A 1 79 ? 5.819 2.512 -8.234 1.00 89.00 79 LEU A C 1
ATOM 612 O O . LEU A 1 79 ? 5.242 3.298 -8.979 1.00 89.00 79 LEU A O 1
ATOM 616 N N . ALA A 1 80 ? 5.175 1.497 -7.660 1.00 88.75 80 ALA A N 1
ATOM 617 C CA . ALA A 1 80 ? 3.761 1.236 -7.890 1.00 88.75 80 ALA A CA 1
ATOM 618 C C . ALA A 1 80 ? 2.853 2.363 -7.386 1.00 88.75 80 ALA A C 1
ATOM 620 O O . ALA A 1 80 ? 1.878 2.689 -8.060 1.00 88.75 80 ALA A O 1
ATOM 621 N N . SER A 1 81 ? 3.185 2.983 -6.248 1.00 86.69 81 SER A N 1
ATOM 622 C CA . SER A 1 81 ? 2.475 4.168 -5.754 1.00 86.69 81 SER A CA 1
ATOM 623 C C . SER A 1 81 ? 2.550 5.314 -6.762 1.00 86.69 81 SER A C 1
ATOM 625 O O . SER A 1 81 ? 1.519 5.864 -7.141 1.00 86.69 81 SER A O 1
ATOM 627 N N . GLN A 1 82 ? 3.747 5.614 -7.272 1.00 89.75 82 GLN A N 1
ATOM 628 C CA . GLN A 1 82 ? 3.951 6.681 -8.259 1.00 89.75 82 GLN A CA 1
ATOM 629 C C . GLN A 1 82 ? 3.255 6.386 -9.598 1.00 89.75 82 GLN A C 1
ATOM 631 O O . GLN A 1 82 ? 2.665 7.273 -10.210 1.00 89.75 82 GLN A O 1
ATOM 636 N N . LEU A 1 83 ? 3.254 5.127 -10.045 1.00 90.94 83 LEU A N 1
ATOM 637 C CA . LEU A 1 83 ? 2.492 4.698 -11.222 1.00 90.94 83 LEU A CA 1
ATOM 638 C C . LEU A 1 83 ? 0.977 4.837 -10.996 1.00 90.94 83 LEU A C 1
ATOM 640 O O . LEU A 1 83 ? 0.255 5.263 -11.898 1.00 90.94 83 LEU A O 1
ATOM 644 N N . ALA A 1 84 ? 0.486 4.522 -9.796 1.00 88.81 84 ALA A N 1
ATOM 645 C CA . ALA A 1 84 ? -0.916 4.708 -9.430 1.00 88.81 84 ALA A CA 1
ATOM 646 C C . ALA A 1 84 ? -1.310 6.193 -9.346 1.00 88.81 84 ALA A C 1
ATOM 648 O O . ALA A 1 84 ? -2.452 6.538 -9.655 1.00 88.81 84 ALA A O 1
ATOM 649 N N . ASP A 1 85 ? -0.378 7.087 -9.002 1.00 86.75 85 ASP A N 1
ATOM 650 C CA . ASP A 1 85 ? -0.594 8.542 -9.016 1.00 86.75 85 ASP A CA 1
ATOM 651 C C . ASP A 1 85 ? -0.835 9.089 -10.436 1.00 86.75 85 ASP A C 1
ATOM 653 O O . ASP A 1 85 ? -1.555 10.075 -10.604 1.00 86.75 85 ASP A O 1
ATOM 657 N N . LEU A 1 86 ? -0.359 8.388 -11.476 1.00 87.56 86 LEU A N 1
ATOM 658 C CA . LEU A 1 86 ? -0.720 8.650 -12.879 1.00 87.56 86 LEU A CA 1
ATOM 659 C C . LEU A 1 86 ? -2.156 8.204 -13.228 1.00 87.56 86 LEU A C 1
ATOM 661 O O . LEU A 1 86 ? -2.610 8.36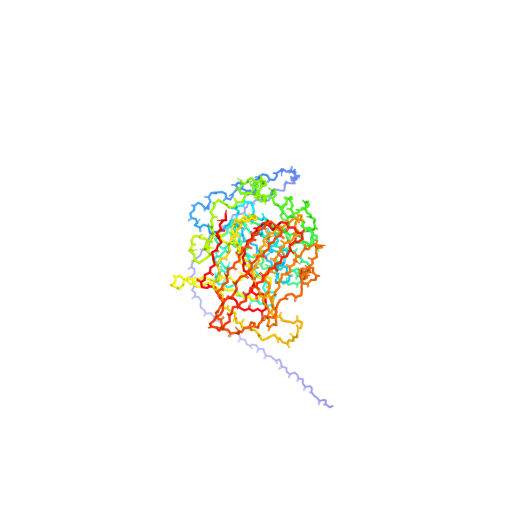5 -14.362 1.00 87.56 86 LEU A O 1
ATOM 665 N N . GLY A 1 87 ? -2.893 7.634 -12.269 1.00 86.44 87 GLY A N 1
ATOM 666 C CA . GLY A 1 87 ? -4.226 7.064 -12.466 1.00 86.44 87 GLY A CA 1
ATOM 667 C C . GLY A 1 87 ? -4.217 5.654 -13.059 1.00 86.44 87 GLY A C 1
ATOM 668 O O . GLY A 1 87 ? -5.250 5.195 -13.546 1.00 86.44 87 GLY A O 1
ATOM 669 N N . LEU A 1 88 ? -3.070 4.970 -13.041 1.00 88.88 88 LEU A N 1
ATOM 670 C CA . LEU A 1 88 ? -2.924 3.626 -13.589 1.00 88.88 88 LEU A CA 1
ATOM 671 C C . LEU A 1 88 ? -3.274 2.562 -12.543 1.00 88.88 88 LEU A C 1
ATOM 673 O O . LEU A 1 88 ? -2.963 2.675 -11.362 1.00 88.88 88 LEU A O 1
ATOM 677 N N . LYS A 1 89 ? -3.893 1.476 -13.008 1.00 88.44 89 LYS A N 1
ATOM 678 C CA . LYS A 1 89 ? -4.127 0.265 -12.206 1.00 88.44 89 LYS A CA 1
ATOM 679 C C . LYS A 1 89 ? -2.880 -0.606 -12.253 1.00 88.44 89 LYS A C 1
ATOM 681 O O . LYS A 1 89 ? -2.543 -1.115 -13.324 1.00 88.44 89 LYS A O 1
ATOM 686 N N . VAL A 1 90 ? -2.217 -0.759 -11.114 1.00 89.56 90 VAL A N 1
ATOM 687 C CA . VAL A 1 90 ? -0.944 -1.477 -10.993 1.00 89.56 90 VAL A CA 1
ATOM 688 C C . VAL A 1 90 ? -1.159 -2.774 -10.225 1.00 89.56 90 VAL A C 1
ATOM 690 O O . VAL A 1 90 ? -1.792 -2.771 -9.171 1.00 89.56 90 VAL A O 1
ATOM 693 N N . PHE A 1 91 ? -0.619 -3.872 -10.748 1.00 86.88 91 PHE A N 1
ATOM 694 C CA . PHE A 1 91 ? -0.527 -5.144 -10.041 1.00 86.88 91 PHE A CA 1
ATOM 695 C C . PHE A 1 91 ? 0.932 -5.419 -9.688 1.00 86.88 91 PHE A C 1
ATOM 697 O O . PHE A 1 91 ? 1.770 -5.501 -10.584 1.00 86.88 91 PHE A O 1
ATOM 704 N N . LEU A 1 92 ? 1.241 -5.571 -8.401 1.00 85.12 92 LEU A N 1
ATOM 705 C CA . LEU A 1 92 ? 2.566 -5.991 -7.952 1.00 85.12 92 LEU A CA 1
ATOM 706 C C . LEU A 1 92 ? 2.628 -7.511 -7.844 1.00 85.12 92 LEU A C 1
ATOM 708 O O . LEU A 1 92 ? 1.823 -8.124 -7.147 1.00 85.12 92 LEU A O 1
ATOM 712 N N . ALA A 1 93 ? 3.619 -8.104 -8.497 1.00 81.56 93 ALA A N 1
ATOM 713 C CA . ALA A 1 93 ? 3.893 -9.526 -8.440 1.00 81.56 93 ALA A CA 1
ATOM 714 C C . ALA A 1 93 ? 5.282 -9.778 -7.866 1.00 81.56 93 ALA A C 1
ATOM 716 O O . ALA A 1 93 ? 6.306 -9.598 -8.533 1.00 81.56 93 ALA A O 1
ATOM 717 N N . GLU A 1 94 ? 5.291 -10.234 -6.621 1.00 76.56 94 GLU A N 1
ATOM 718 C CA . GLU A 1 94 ? 6.496 -10.744 -5.998 1.00 76.56 94 GLU A CA 1
ATOM 719 C C . GLU A 1 94 ? 6.913 -12.063 -6.650 1.00 76.56 94 GLU A C 1
ATOM 721 O O . GLU A 1 94 ? 6.089 -12.948 -6.896 1.00 76.56 94 GLU A O 1
ATOM 726 N N . ARG A 1 95 ? 8.209 -12.215 -6.916 1.00 70.56 95 ARG A N 1
ATOM 727 C CA . ARG A 1 95 ? 8.781 -13.451 -7.443 1.00 70.56 95 ARG A CA 1
ATOM 728 C C . ARG A 1 95 ? 9.712 -14.082 -6.421 1.00 70.56 95 ARG A C 1
ATOM 730 O O . ARG A 1 95 ? 10.709 -13.485 -6.008 1.00 70.56 95 ARG A O 1
ATOM 737 N N . ASN A 1 96 ? 9.396 -15.326 -6.064 1.00 60.31 96 ASN A N 1
ATOM 738 C CA . ASN A 1 96 ? 10.271 -16.168 -5.263 1.00 60.31 96 ASN A CA 1
ATOM 739 C C . ASN A 1 96 ? 11.368 -16.761 -6.150 1.00 60.31 96 ASN A C 1
ATOM 741 O O . ASN A 1 96 ? 11.094 -17.522 -7.076 1.00 60.31 96 ASN A O 1
ATOM 745 N N . LEU A 1 97 ? 12.619 -16.404 -5.858 1.00 47.06 97 LEU A N 1
ATOM 746 C CA . LEU A 1 97 ? 13.794 -16.791 -6.647 1.00 47.06 97 LEU A CA 1
ATOM 747 C C . LEU A 1 97 ? 14.153 -18.285 -6.512 1.00 47.06 97 LEU A C 1
ATOM 749 O O . LEU A 1 97 ? 14.934 -18.796 -7.310 1.00 47.06 97 LEU A O 1
ATOM 753 N N . SER A 1 98 ? 13.596 -18.975 -5.510 1.00 42.19 98 SER A N 1
ATOM 754 C CA . SER A 1 98 ? 13.872 -20.380 -5.175 1.00 42.19 98 SER A CA 1
ATOM 755 C C . SER A 1 98 ? 12.866 -21.386 -5.745 1.00 42.19 98 SER A C 1
ATOM 757 O O . SER A 1 98 ? 13.162 -22.578 -5.775 1.00 42.19 98 SER A O 1
ATOM 759 N N . ALA A 1 99 ? 11.686 -20.944 -6.189 1.00 41.78 99 ALA A N 1
ATOM 760 C CA . ALA A 1 99 ? 10.630 -21.835 -6.657 1.00 41.78 99 ALA A CA 1
ATOM 761 C C . ALA A 1 99 ? 10.662 -21.939 -8.185 1.00 41.78 99 ALA A C 1
ATOM 763 O O . ALA A 1 99 ? 10.110 -21.104 -8.905 1.00 41.78 99 ALA A O 1
ATOM 764 N N . SER A 1 100 ? 11.308 -22.986 -8.688 1.00 40.97 100 SER A N 1
ATOM 765 C CA . SER A 1 100 ? 11.093 -23.438 -10.053 1.00 40.97 100 SER A CA 1
ATOM 766 C C . SER A 1 100 ? 9.615 -23.832 -10.234 1.00 40.97 100 SER A C 1
ATOM 768 O O . SER A 1 100 ? 9.074 -24.662 -9.509 1.00 40.97 100 SER A O 1
ATOM 770 N N . GLU A 1 101 ? 8.980 -23.211 -11.231 1.00 46.97 101 GLU A N 1
ATOM 771 C CA . GLU A 1 101 ? 7.901 -23.766 -12.073 1.00 46.97 101 GLU A CA 1
ATOM 772 C C . GLU A 1 101 ? 6.417 -23.486 -11.789 1.00 46.97 101 GLU A C 1
ATOM 774 O O . GLU A 1 101 ? 5.616 -23.695 -12.701 1.00 46.97 101 GLU A O 1
ATOM 779 N N . HIS A 1 102 ? 5.990 -22.897 -10.668 1.00 51.56 102 HIS A N 1
ATOM 780 C CA . HIS A 1 102 ? 4.546 -22.663 -10.470 1.00 51.56 102 HIS A CA 1
ATOM 781 C C . HIS A 1 102 ? 4.212 -21.213 -10.122 1.00 51.56 102 HIS A C 1
ATOM 783 O O . HIS A 1 102 ? 4.209 -20.812 -8.966 1.00 51.56 102 HIS A O 1
ATOM 789 N N . TRP A 1 103 ? 3.869 -20.425 -11.147 1.00 57.25 103 TRP A N 1
ATOM 790 C CA . TRP A 1 103 ? 3.180 -19.152 -10.938 1.00 57.25 103 TRP A CA 1
ATOM 791 C C . TRP A 1 103 ? 1.806 -19.438 -10.323 1.00 57.25 103 TRP A C 1
ATOM 793 O O . TRP A 1 103 ? 1.049 -20.268 -10.844 1.00 57.25 103 TRP A O 1
ATOM 803 N N . GLU A 1 104 ? 1.453 -18.746 -9.247 1.00 65.00 104 GLU A N 1
ATOM 804 C CA . GLU A 1 104 ? 0.097 -18.837 -8.716 1.00 65.00 104 GLU A CA 1
ATOM 805 C C . GLU A 1 104 ? -0.917 -18.439 -9.808 1.00 65.00 104 GLU A C 1
ATOM 807 O O . GLU A 1 104 ? -0.637 -17.531 -10.605 1.00 65.00 104 GLU A O 1
ATOM 812 N N . PRO A 1 105 ? -2.090 -19.097 -9.895 1.00 67.06 105 PRO A N 1
ATOM 813 C CA . PRO A 1 105 ? -3.101 -18.790 -10.909 1.00 67.06 105 PRO A CA 1
ATOM 814 C C . PRO A 1 105 ? -3.462 -17.300 -10.980 1.00 67.06 105 PRO A C 1
ATOM 816 O O . PRO A 1 105 ? -3.625 -16.759 -12.074 1.00 67.06 105 PRO A O 1
ATOM 819 N N . ALA A 1 106 ? -3.499 -16.620 -9.829 1.00 66.69 106 ALA A N 1
ATOM 820 C CA . ALA A 1 106 ? -3.745 -15.184 -9.735 1.00 66.69 106 ALA A CA 1
ATOM 821 C C . ALA A 1 106 ? -2.669 -14.352 -10.453 1.00 66.69 106 ALA A C 1
ATOM 823 O O . ALA A 1 106 ? -3.003 -13.458 -11.227 1.00 66.69 106 ALA A O 1
ATOM 824 N N . ILE A 1 107 ? -1.385 -14.686 -10.276 1.00 72.25 107 ILE A N 1
ATOM 825 C CA . ILE A 1 107 ? -0.275 -13.973 -10.925 1.00 72.25 107 ILE A CA 1
ATOM 826 C C . ILE A 1 107 ? -0.304 -14.211 -12.440 1.00 72.25 107 ILE A C 1
ATOM 828 O O . ILE A 1 107 ? -0.125 -13.268 -13.209 1.00 72.25 107 ILE A O 1
ATOM 832 N N . ARG A 1 108 ? -0.591 -15.441 -12.896 1.00 73.88 108 ARG A N 1
ATOM 833 C CA . ARG A 1 108 ? -0.751 -15.726 -14.339 1.00 73.88 108 ARG A CA 1
ATOM 834 C C . ARG A 1 108 ? -1.917 -14.943 -14.941 1.00 73.88 108 ARG A C 1
ATOM 836 O O . ARG A 1 108 ? -1.784 -14.401 -16.037 1.00 73.88 108 ARG A O 1
ATOM 843 N N . SER A 1 109 ? -3.039 -14.880 -14.226 1.00 76.06 109 SER A N 1
ATOM 844 C CA . SER A 1 109 ? -4.218 -14.117 -14.639 1.00 76.06 109 SER A CA 1
ATOM 845 C C . SER A 1 109 ? -3.900 -12.626 -14.745 1.00 76.06 109 SER A C 1
ATOM 847 O O . SER A 1 109 ? -4.102 -12.030 -15.799 1.00 76.06 109 SER A O 1
ATOM 849 N N . ALA A 1 110 ? -3.287 -12.036 -13.714 1.00 77.56 110 ALA A N 1
ATOM 850 C CA . ALA A 1 110 ? -2.888 -10.631 -13.721 1.00 77.56 110 ALA A CA 1
ATOM 851 C C . ALA A 1 110 ? -1.880 -10.318 -14.840 1.00 77.56 110 ALA A C 1
ATOM 853 O O . ALA A 1 110 ? -2.024 -9.316 -15.544 1.00 77.56 110 ALA A O 1
ATOM 854 N N . LEU A 1 111 ? -0.907 -11.205 -15.072 1.00 79.31 111 LEU A N 1
ATOM 855 C CA . LEU A 1 111 ? 0.050 -11.091 -16.173 1.00 79.31 111 LEU A CA 1
ATOM 856 C C . LEU A 1 111 ? -0.666 -11.098 -17.535 1.00 79.31 111 LEU A C 1
ATOM 858 O O . LEU A 1 111 ? -0.371 -10.268 -18.399 1.00 79.31 111 LEU A O 1
ATOM 862 N N . LYS A 1 112 ? -1.663 -11.975 -17.726 1.00 80.44 112 LYS A N 1
ATOM 863 C CA . LYS A 1 112 ? -2.514 -12.028 -18.929 1.00 80.44 112 LYS A CA 1
ATOM 864 C C . LYS A 1 112 ? -3.455 -10.823 -19.054 1.00 80.44 112 LYS A C 1
ATOM 866 O O . LYS A 1 112 ? -3.693 -10.378 -20.176 1.00 80.44 112 LYS A O 1
ATOM 871 N N . ASN A 1 113 ? -3.887 -10.228 -17.949 1.00 84.62 113 ASN A N 1
ATOM 872 C CA . ASN A 1 113 ? -4.844 -9.118 -17.932 1.00 84.62 113 ASN A CA 1
ATOM 873 C C . ASN A 1 113 ? -4.186 -7.731 -17.782 1.00 84.62 113 ASN A C 1
ATOM 875 O O . ASN A 1 113 ? -4.881 -6.747 -17.539 1.00 84.62 113 ASN A O 1
ATOM 879 N N . SER A 1 114 ? -2.862 -7.632 -17.952 1.00 87.75 114 SER A N 1
ATOM 880 C CA . SER A 1 114 ? -2.115 -6.359 -17.933 1.00 87.75 114 SER A CA 1
ATOM 881 C C . SER A 1 114 ? -1.726 -5.856 -19.327 1.00 87.75 114 SER A C 1
ATOM 883 O O . SER A 1 114 ? -1.481 -6.664 -20.218 1.00 87.75 114 SER A O 1
ATOM 885 N N . LYS A 1 115 ? -1.618 -4.539 -19.540 1.00 88.12 115 LYS A N 1
ATOM 886 C CA . LYS A 1 115 ? -1.178 -3.966 -20.834 1.00 88.12 115 LYS A CA 1
ATOM 887 C C . LYS A 1 115 ? 0.341 -3.965 -21.008 1.00 88.12 115 LYS A C 1
ATOM 889 O O . LYS A 1 115 ? 0.829 -4.310 -22.077 1.00 88.12 115 LYS A O 1
ATOM 894 N N . VAL A 1 116 ? 1.072 -3.580 -19.965 1.00 88.19 116 VAL A N 1
ATOM 895 C CA . VAL A 1 116 ? 2.540 -3.482 -19.955 1.00 88.19 116 VAL A CA 1
ATOM 896 C C . VAL A 1 116 ? 3.094 -4.311 -18.807 1.00 88.19 116 VAL A C 1
ATOM 898 O O . VAL A 1 116 ? 2.500 -4.359 -17.728 1.00 88.19 116 VAL A O 1
ATOM 901 N N . ILE A 1 117 ? 4.239 -4.946 -19.035 1.00 87.12 117 ILE A N 1
ATOM 902 C CA . ILE A 1 117 ? 5.000 -5.640 -17.999 1.00 87.12 117 ILE A CA 1
ATOM 903 C C . ILE A 1 117 ? 6.198 -4.760 -17.646 1.00 87.12 117 ILE A C 1
ATOM 905 O O . ILE A 1 117 ? 7.042 -4.501 -18.495 1.00 87.12 117 ILE A O 1
ATOM 909 N N . LEU A 1 118 ? 6.277 -4.291 -16.406 1.00 89.50 118 LEU A N 1
ATOM 910 C CA . LEU A 1 118 ? 7.437 -3.595 -15.866 1.00 89.50 118 LEU A CA 1
ATOM 911 C C . LEU A 1 118 ? 8.265 -4.583 -15.048 1.00 89.50 118 LEU A C 1
ATOM 913 O O . LEU A 1 118 ? 7.774 -5.163 -14.081 1.00 89.50 118 LEU A O 1
ATOM 917 N N . CYS A 1 119 ? 9.524 -4.763 -15.426 1.00 86.19 119 CYS A N 1
ATOM 918 C CA . CYS A 1 119 ? 10.427 -5.716 -14.791 1.00 86.19 119 CYS A CA 1
ATOM 919 C C . CYS A 1 119 ? 11.459 -4.959 -13.958 1.00 86.19 119 CYS A C 1
ATOM 921 O O . CYS A 1 119 ? 12.327 -4.293 -14.519 1.00 86.19 119 CYS A O 1
ATOM 923 N N . LEU A 1 120 ? 11.368 -5.049 -12.630 1.00 87.44 120 LEU A N 1
ATOM 924 C CA . LEU A 1 120 ? 12.343 -4.452 -11.724 1.00 87.44 120 LEU A CA 1
ATOM 925 C C . LEU A 1 120 ? 13.577 -5.357 -11.606 1.00 87.44 120 LEU A C 1
ATOM 927 O O . LEU A 1 120 ? 13.521 -6.422 -10.989 1.00 87.44 120 LEU A O 1
ATOM 931 N N . ILE A 1 121 ? 14.694 -4.900 -12.170 1.00 84.88 121 ILE A N 1
ATOM 932 C CA . ILE A 1 121 ? 15.953 -5.641 -12.264 1.00 84.88 121 ILE A CA 1
ATOM 933 C C . ILE A 1 121 ? 16.986 -5.046 -11.307 1.00 84.88 121 ILE A C 1
ATOM 935 O O . ILE A 1 121 ? 17.418 -3.904 -11.460 1.00 84.88 121 ILE A O 1
ATOM 939 N N . THR A 1 122 ? 17.422 -5.858 -10.350 1.00 83.75 122 THR A N 1
ATOM 940 C CA . THR A 1 122 ? 18.491 -5.557 -9.382 1.00 83.75 122 THR A CA 1
ATOM 941 C C . THR A 1 122 ? 19.576 -6.646 -9.407 1.00 83.75 122 THR A C 1
ATOM 943 O O . THR A 1 122 ? 19.341 -7.715 -9.989 1.00 83.75 122 THR A O 1
ATOM 946 N N . PRO A 1 123 ? 20.759 -6.458 -8.790 1.00 81.00 123 PRO A N 1
ATOM 947 C CA . PRO A 1 123 ? 21.788 -7.500 -8.723 1.00 81.00 123 PRO A CA 1
ATOM 948 C C . PRO A 1 123 ? 21.275 -8.833 -8.160 1.00 81.00 123 PRO A C 1
ATOM 950 O O . PRO A 1 123 ? 21.627 -9.897 -8.663 1.00 81.00 123 PRO A O 1
ATOM 953 N N . GLU A 1 124 ? 20.376 -8.786 -7.177 1.00 68.31 124 GLU A N 1
ATOM 954 C CA . GLU A 1 124 ? 19.743 -9.958 -6.566 1.00 68.31 124 GLU A CA 1
ATOM 955 C C . GLU A 1 124 ? 18.831 -10.707 -7.544 1.00 68.31 124 GLU A C 1
ATOM 957 O O . GLU A 1 124 ? 18.691 -11.923 -7.448 1.00 68.31 124 GLU A O 1
ATOM 962 N N . SER A 1 125 ? 18.221 -10.000 -8.501 1.00 64.88 125 SER A N 1
ATOM 963 C CA . SER A 1 125 ? 17.403 -10.624 -9.550 1.00 64.88 125 SER A CA 1
ATOM 964 C C . SER A 1 125 ? 18.251 -11.291 -10.644 1.00 64.88 125 SER A C 1
ATOM 966 O O . SER A 1 125 ? 17.816 -12.287 -11.222 1.00 64.88 125 SER A O 1
ATOM 968 N N . LYS A 1 126 ? 19.483 -10.807 -10.886 1.00 58.88 126 LYS A N 1
ATOM 969 C CA . LYS A 1 126 ? 20.399 -11.319 -11.926 1.00 58.88 126 LYS A CA 1
ATOM 970 C C . LYS A 1 126 ? 20.956 -12.713 -11.635 1.00 58.88 126 LYS A C 1
ATOM 972 O O . LYS A 1 126 ? 21.170 -13.481 -12.567 1.00 58.88 126 LYS A O 1
ATOM 977 N N . SER A 1 127 ? 21.251 -13.013 -10.369 1.00 53.50 127 SER A N 1
ATOM 978 C CA . SER A 1 127 ? 21.927 -14.258 -9.960 1.00 53.50 127 SER A CA 1
ATOM 979 C C . SER A 1 127 ? 21.004 -15.480 -9.935 1.00 53.50 127 SER A C 1
ATOM 981 O O . SER A 1 127 ? 21.467 -16.617 -9.908 1.00 53.50 127 SER A O 1
ATOM 983 N N . SER A 1 128 ? 19.695 -15.250 -9.974 1.00 50.44 128 SER A N 1
ATOM 984 C CA . SER A 1 128 ? 18.672 -16.277 -10.136 1.00 50.44 128 SER A CA 1
ATOM 985 C C . SER A 1 128 ? 18.327 -16.421 -11.621 1.00 50.44 128 SER A C 1
ATOM 987 O O . SER A 1 128 ? 18.377 -15.436 -12.351 1.00 50.44 128 SER A O 1
ATOM 989 N N . GLY A 1 129 ? 17.933 -17.602 -12.105 1.00 47.66 129 GLY A N 1
ATOM 990 C CA . GLY A 1 129 ? 17.576 -17.870 -13.517 1.00 47.66 129 GLY A CA 1
ATOM 991 C C . GLY A 1 129 ? 16.414 -17.044 -14.120 1.00 47.66 129 GLY A C 1
ATOM 992 O O . GLY A 1 129 ? 15.866 -17.400 -15.161 1.00 47.66 129 GLY A O 1
ATOM 993 N N . TRP A 1 130 ? 16.029 -15.936 -13.490 1.00 50.44 130 TRP A N 1
ATOM 994 C CA . TRP A 1 130 ? 14.976 -14.988 -13.835 1.00 50.44 130 TRP A CA 1
ATOM 995 C C . TRP A 1 130 ? 15.157 -14.328 -15.203 1.00 50.44 130 TRP A C 1
ATOM 997 O O . TRP A 1 130 ? 14.193 -14.223 -15.960 1.00 50.44 130 TRP A O 1
ATOM 1007 N N . VAL A 1 131 ? 16.399 -13.992 -15.570 1.00 49.03 131 VAL A N 1
ATOM 1008 C CA . VAL A 1 131 ? 16.731 -13.427 -16.886 1.00 49.03 131 VAL A CA 1
ATOM 1009 C C . VAL A 1 131 ? 16.307 -14.386 -18.015 1.00 49.03 131 VAL A C 1
ATOM 1011 O O . VAL A 1 131 ? 15.812 -13.942 -19.043 1.00 49.03 131 VAL A O 1
ATOM 1014 N N . HIS A 1 132 ? 16.374 -15.706 -17.802 1.00 46.84 132 HIS A N 1
ATOM 1015 C CA . HIS A 1 132 ? 15.957 -16.705 -18.797 1.00 46.84 132 HIS A CA 1
ATOM 1016 C C . HIS A 1 132 ? 14.438 -16.980 -18.768 1.00 46.84 132 HIS A C 1
ATOM 1018 O O . HIS A 1 132 ? 13.834 -17.227 -19.811 1.00 46.84 132 HIS A O 1
ATOM 1024 N N . ALA A 1 133 ? 13.794 -16.886 -17.598 1.00 48.75 133 ALA A N 1
ATOM 1025 C CA . ALA A 1 133 ? 12.357 -17.129 -17.442 1.00 48.75 133 ALA A CA 1
ATOM 1026 C C . ALA A 1 133 ? 11.472 -15.948 -17.893 1.00 48.75 133 ALA A C 1
ATOM 1028 O O . ALA A 1 133 ? 10.361 -16.168 -18.375 1.00 48.75 133 ALA A O 1
ATOM 1029 N N . GLU A 1 134 ? 11.932 -14.700 -17.750 1.00 51.72 134 GLU A N 1
ATOM 1030 C CA . GLU A 1 134 ? 11.169 -13.509 -18.166 1.00 51.72 134 GLU A CA 1
ATOM 1031 C C . GLU A 1 134 ? 11.231 -13.226 -19.657 1.00 51.72 134 GLU A C 1
ATOM 1033 O O . GLU A 1 134 ? 10.218 -12.831 -20.234 1.00 51.72 134 GLU A O 1
ATOM 1038 N N . ALA A 1 135 ? 12.360 -13.539 -20.295 1.00 49.53 135 ALA A N 1
ATOM 1039 C CA . ALA A 1 135 ? 12.407 -13.674 -21.743 1.00 49.53 135 ALA A CA 1
ATOM 1040 C C . ALA A 1 135 ? 11.336 -14.641 -22.238 1.00 49.53 135 ALA A C 1
ATOM 1042 O O . ALA A 1 135 ? 10.574 -14.294 -23.129 1.00 49.53 135 ALA A O 1
ATOM 1043 N N . GLY A 1 136 ? 11.242 -15.824 -21.622 1.00 47.03 136 GLY A N 1
ATOM 1044 C CA . GLY A 1 136 ? 10.270 -16.846 -21.999 1.00 47.03 136 GLY A CA 1
ATOM 1045 C C . GLY A 1 136 ? 8.819 -16.405 -21.795 1.00 47.03 136 GLY A C 1
ATOM 1046 O O . GLY A 1 136 ? 8.002 -16.566 -22.694 1.00 47.03 136 GLY A O 1
ATOM 1047 N N . ALA A 1 137 ? 8.485 -15.804 -20.650 1.00 50.19 137 ALA A N 1
ATOM 1048 C CA . ALA A 1 137 ? 7.111 -15.396 -20.344 1.00 50.19 137 ALA A CA 1
ATOM 1049 C C . ALA A 1 137 ? 6.629 -14.197 -21.178 1.00 50.19 137 ALA A C 1
ATOM 1051 O O . ALA A 1 137 ? 5.476 -14.170 -21.605 1.00 50.19 137 ALA A O 1
ATOM 1052 N N . ALA A 1 138 ? 7.493 -13.216 -21.439 1.00 50.97 138 ALA A N 1
ATOM 1053 C CA . ALA A 1 138 ? 7.123 -12.058 -22.242 1.00 50.97 138 ALA A CA 1
ATOM 1054 C C . ALA A 1 138 ? 7.181 -12.330 -23.755 1.00 50.97 138 ALA A C 1
ATOM 1056 O O . ALA A 1 138 ? 6.368 -11.782 -24.498 1.00 50.97 138 ALA A O 1
ATOM 1057 N N . TRP A 1 139 ? 8.057 -13.240 -24.201 1.00 46.56 139 TRP A N 1
ATOM 1058 C CA . TRP A 1 139 ? 8.042 -13.775 -25.567 1.00 46.56 139 TRP A CA 1
ATOM 1059 C C . TRP A 1 139 ? 6.756 -14.560 -25.859 1.00 46.56 139 TRP A C 1
ATOM 1061 O O . TRP A 1 139 ? 6.188 -14.423 -26.935 1.00 46.56 139 TRP A O 1
ATOM 1071 N N . VAL A 1 140 ? 6.239 -15.311 -24.879 1.00 47.41 140 VAL A N 1
ATOM 1072 C CA . VAL A 1 140 ? 4.976 -16.066 -24.999 1.00 47.41 140 VAL A CA 1
ATOM 1073 C C . VAL A 1 140 ? 3.727 -15.171 -24.992 1.00 47.41 140 VAL A C 1
ATOM 1075 O O . VAL A 1 140 ? 2.680 -15.590 -25.480 1.00 47.41 140 VAL A O 1
ATOM 1078 N N . LEU A 1 141 ? 3.798 -13.953 -24.443 1.00 55.31 141 LEU A N 1
ATOM 1079 C CA . LEU A 1 141 ? 2.620 -13.096 -24.244 1.00 55.31 141 LEU A CA 1
ATOM 1080 C C . LEU A 1 141 ? 2.504 -11.911 -25.211 1.00 55.31 141 LEU A C 1
ATOM 1082 O O . LEU A 1 141 ? 1.487 -11.225 -25.156 1.00 55.31 141 LEU A O 1
ATOM 1086 N N . GLU A 1 142 ? 3.499 -11.661 -26.071 1.00 66.00 142 GLU A N 1
ATOM 1087 C CA . GLU A 1 142 ? 3.510 -10.548 -27.044 1.00 66.00 142 GLU A CA 1
ATOM 1088 C C . GLU A 1 142 ? 3.233 -9.158 -26.422 1.00 66.00 142 GLU A C 1
ATOM 1090 O O . GLU A 1 142 ? 2.668 -8.269 -27.063 1.00 66.00 142 GLU A O 1
ATOM 1095 N N . LYS A 1 143 ? 3.617 -8.948 -25.154 1.00 73.81 143 LYS A N 1
ATOM 1096 C CA . LYS A 1 143 ? 3.379 -7.686 -24.430 1.00 73.81 143 LYS A CA 1
ATOM 1097 C C . LYS A 1 143 ? 4.629 -6.814 -24.351 1.00 73.81 143 LYS A C 1
ATOM 1099 O O . LYS A 1 143 ? 5.722 -7.353 -24.174 1.00 73.81 143 LYS A O 1
ATOM 1104 N N . PRO A 1 144 ? 4.488 -5.474 -24.387 1.00 78.31 144 PRO A N 1
ATOM 1105 C CA . PRO A 1 144 ? 5.600 -4.569 -24.127 1.00 78.31 144 PRO A CA 1
ATOM 1106 C C . PRO A 1 144 ? 6.210 -4.813 -22.741 1.00 78.31 144 PRO A C 1
ATOM 1108 O O . PRO A 1 144 ? 5.498 -4.800 -21.731 1.00 78.31 144 PRO A O 1
ATOM 1111 N N . ILE A 1 145 ? 7.531 -4.997 -22.710 1.00 80.12 145 ILE A N 1
ATOM 1112 C CA . ILE A 1 145 ? 8.327 -5.087 -21.483 1.00 80.12 145 ILE A CA 1
ATOM 1113 C C . ILE A 1 145 ? 9.032 -3.753 -21.257 1.00 80.12 145 ILE A C 1
ATOM 1115 O O . ILE A 1 145 ? 9.654 -3.214 -22.176 1.00 80.12 145 ILE A O 1
ATOM 1119 N N . LEU A 1 146 ? 8.980 -3.256 -20.026 1.00 87.25 146 LEU A N 1
ATOM 1120 C CA . LEU A 1 146 ? 9.654 -2.050 -19.572 1.00 87.25 146 LEU A CA 1
ATOM 1121 C C . LEU A 1 146 ? 10.643 -2.401 -18.447 1.00 87.25 146 LEU A C 1
ATOM 1123 O O . LEU A 1 146 ? 10.239 -2.525 -17.289 1.00 87.25 146 LEU A O 1
ATOM 1127 N N . PRO A 1 147 ? 11.932 -2.609 -18.760 1.00 87.06 147 PRO A N 1
ATOM 1128 C CA . PRO A 1 147 ? 12.944 -2.860 -17.739 1.00 87.06 147 PRO A CA 1
ATOM 1129 C C . PRO A 1 147 ? 13.189 -1.615 -16.873 1.00 87.06 147 PRO A C 1
ATOM 1131 O O . PRO A 1 147 ? 13.500 -0.544 -17.394 1.00 87.06 147 PRO A O 1
ATOM 1134 N N . ALA A 1 148 ? 13.105 -1.765 -15.553 1.00 90.00 148 ALA A N 1
ATOM 1135 C CA . ALA A 1 148 ? 13.508 -0.761 -14.573 1.00 90.00 148 ALA A CA 1
ATOM 1136 C C . ALA A 1 148 ? 14.747 -1.276 -13.827 1.00 90.00 148 ALA A C 1
ATOM 1138 O O . ALA A 1 148 ? 14.675 -2.264 -13.102 1.00 90.00 148 ALA A O 1
ATOM 1139 N N . LEU A 1 149 ? 15.898 -0.650 -14.054 1.00 88.88 149 LEU A N 1
ATOM 1140 C CA . LEU A 1 149 ? 17.211 -1.139 -13.641 1.00 88.88 149 LEU A CA 1
ATOM 1141 C C . LEU A 1 149 ? 17.705 -0.383 -12.414 1.00 88.88 149 LEU A C 1
ATOM 1143 O O . LEU A 1 149 ? 17.740 0.846 -12.406 1.00 88.88 149 LEU A O 1
ATOM 1147 N N . ARG A 1 150 ? 18.154 -1.108 -11.397 1.00 89.06 150 ARG A N 1
ATOM 1148 C CA . ARG A 1 150 ? 18.780 -0.521 -10.213 1.00 89.06 150 ARG A CA 1
ATOM 1149 C C . ARG A 1 150 ? 20.077 -1.253 -9.918 1.00 89.06 150 ARG A C 1
ATOM 1151 O O . ARG A 1 150 ? 20.042 -2.456 -9.690 1.00 89.06 150 ARG A O 1
ATOM 1158 N N . PHE A 1 151 ? 21.202 -0.545 -9.930 1.00 88.38 151 PHE A N 1
ATOM 1159 C CA . PHE A 1 151 ? 22.552 -1.098 -9.777 1.00 88.38 151 PHE A CA 1
ATOM 1160 C C . PHE A 1 151 ? 22.873 -2.184 -10.815 1.00 88.38 151 PHE A C 1
ATOM 1162 O O . PHE A 1 151 ? 23.583 -3.156 -10.557 1.00 88.38 151 PHE A O 1
ATOM 1169 N N . VAL A 1 152 ? 22.292 -2.041 -12.005 1.00 85.31 152 VAL A N 1
ATOM 1170 C CA . VAL A 1 152 ? 22.387 -2.992 -13.110 1.00 85.31 152 VAL A CA 1
ATOM 1171 C C . VAL A 1 152 ? 22.676 -2.226 -14.388 1.00 85.31 152 VAL A C 1
ATOM 1173 O O . VAL A 1 152 ? 21.893 -1.365 -14.788 1.00 85.31 152 VAL A O 1
ATOM 1176 N N . GLU A 1 153 ? 23.768 -2.582 -15.063 1.00 82.81 153 GLU A N 1
ATOM 1177 C CA . GLU A 1 153 ? 24.050 -2.023 -16.377 1.00 82.81 153 GLU A CA 1
ATOM 1178 C C . GLU A 1 153 ? 23.198 -2.696 -17.463 1.00 82.81 153 GLU A C 1
ATOM 1180 O O . GLU A 1 153 ? 23.050 -3.924 -17.455 1.00 82.81 153 GLU A O 1
ATOM 1185 N N . PRO A 1 154 ? 22.665 -1.931 -18.438 1.00 78.25 154 PRO A N 1
ATOM 1186 C CA . PRO A 1 154 ? 21.921 -2.489 -19.569 1.00 78.25 154 PRO A CA 1
ATOM 1187 C C . PRO A 1 154 ? 22.699 -3.557 -20.355 1.00 78.25 154 PRO A C 1
ATOM 1189 O O . PRO A 1 154 ? 22.098 -4.480 -20.903 1.00 78.25 154 PRO A O 1
ATOM 1192 N N . SER A 1 155 ? 24.034 -3.460 -20.393 1.00 77.50 155 SER A N 1
ATOM 1193 C CA . SER A 1 155 ? 24.918 -4.453 -21.023 1.00 77.50 155 SER A CA 1
ATOM 1194 C C . SER A 1 155 ? 24.771 -5.850 -20.426 1.00 77.50 155 SER A C 1
ATOM 1196 O O . SER A 1 155 ? 24.939 -6.843 -21.136 1.00 77.50 155 SER A O 1
ATOM 1198 N N . ASP A 1 156 ? 24.410 -5.931 -19.148 1.00 75.62 156 ASP A N 1
ATOM 1199 C CA . ASP A 1 156 ? 24.310 -7.185 -18.404 1.00 75.62 156 ASP A CA 1
ATOM 1200 C C . ASP A 1 156 ? 22.971 -7.896 -18.637 1.00 75.62 156 ASP A C 1
ATOM 1202 O O . ASP A 1 156 ? 22.762 -9.010 -18.159 1.00 75.62 156 ASP A O 1
ATOM 1206 N N . LEU A 1 157 ? 22.041 -7.252 -19.345 1.00 71.81 157 LEU A N 1
ATOM 1207 C CA . LEU A 1 157 ? 20.758 -7.835 -19.712 1.00 71.81 157 LEU A CA 1
ATOM 1208 C C . LEU A 1 157 ? 20.914 -8.735 -20.938 1.00 71.81 157 LEU A C 1
ATOM 1210 O O . LEU A 1 157 ? 21.779 -8.516 -21.781 1.00 71.81 157 LEU A O 1
ATOM 1214 N N . ILE A 1 158 ? 20.036 -9.721 -21.082 1.00 69.00 158 ILE A N 1
ATOM 1215 C CA . ILE A 1 158 ? 19.891 -10.474 -22.336 1.00 69.00 158 ILE A CA 1
ATOM 1216 C C . ILE A 1 158 ? 19.227 -9.625 -23.421 1.00 69.00 158 ILE A C 1
ATOM 1218 O O . ILE A 1 158 ? 18.524 -8.660 -23.132 1.00 69.00 158 ILE A O 1
ATOM 1222 N N . GLU A 1 159 ? 19.395 -10.023 -24.678 1.00 65.81 159 GLU A N 1
ATOM 1223 C CA . GLU A 1 159 ? 18.988 -9.248 -25.855 1.00 65.81 159 GLU A CA 1
ATOM 1224 C C . GLU A 1 159 ? 17.516 -8.799 -25.851 1.00 65.81 159 GLU A C 1
ATOM 1226 O O . GLU A 1 159 ? 17.239 -7.635 -26.125 1.00 65.81 159 GLU A O 1
ATOM 1231 N N . ILE A 1 160 ? 16.577 -9.657 -25.435 1.00 62.31 160 ILE A N 1
ATOM 1232 C CA . ILE A 1 160 ? 15.143 -9.308 -25.358 1.00 62.31 160 ILE A CA 1
ATOM 1233 C C . ILE A 1 160 ? 14.819 -8.256 -24.284 1.00 62.31 160 ILE A C 1
ATOM 1235 O O . ILE A 1 160 ? 13.780 -7.610 -24.349 1.00 62.31 160 ILE A O 1
ATOM 1239 N N . LEU A 1 161 ? 15.701 -8.070 -23.300 1.00 64.44 161 LEU A N 1
ATOM 1240 C CA . LEU A 1 161 ? 15.593 -7.044 -22.259 1.00 64.44 161 LEU A CA 1
ATOM 1241 C C . LEU A 1 161 ? 16.514 -5.843 -22.531 1.00 64.44 161 LEU A C 1
ATOM 1243 O O . LEU A 1 161 ? 16.364 -4.812 -21.885 1.00 64.44 161 LEU A O 1
ATOM 1247 N N . ARG A 1 162 ? 17.409 -5.927 -23.528 1.00 65.12 162 ARG A N 1
ATOM 1248 C CA . ARG A 1 162 ? 18.202 -4.794 -24.051 1.00 65.12 162 ARG A CA 1
ATOM 1249 C C . ARG A 1 162 ? 17.380 -3.851 -24.940 1.00 65.12 162 ARG A C 1
ATOM 1251 O O . ARG A 1 162 ? 17.942 -3.004 -25.633 1.00 65.12 162 ARG A O 1
ATOM 1258 N N . LEU A 1 163 ? 16.054 -4.000 -24.947 1.00 60.16 163 LEU A N 1
ATOM 1259 C CA . LEU A 1 163 ? 15.143 -3.133 -25.685 1.00 60.16 163 LEU A CA 1
ATOM 1260 C C . LEU A 1 163 ? 15.351 -1.658 -25.289 1.00 60.16 163 LEU A C 1
ATOM 1262 O O . LEU A 1 163 ? 15.646 -1.364 -24.129 1.00 60.16 163 LEU A O 1
ATOM 1266 N N . PRO A 1 164 ? 15.141 -0.708 -26.219 1.00 59.03 164 PRO A N 1
ATOM 1267 C CA . PRO A 1 164 ? 15.484 0.709 -26.035 1.00 59.03 164 PRO A CA 1
ATOM 1268 C C . PRO A 1 164 ? 14.683 1.443 -24.944 1.00 59.03 164 PRO A C 1
ATOM 1270 O O . PRO A 1 164 ? 14.879 2.638 -24.755 1.00 59.03 164 PRO A O 1
ATOM 1273 N N . LEU A 1 165 ? 13.767 0.761 -24.254 1.00 63.44 165 LEU A N 1
ATOM 1274 C CA . LEU A 1 165 ? 12.881 1.334 -23.239 1.00 63.44 165 LEU A CA 1
ATOM 1275 C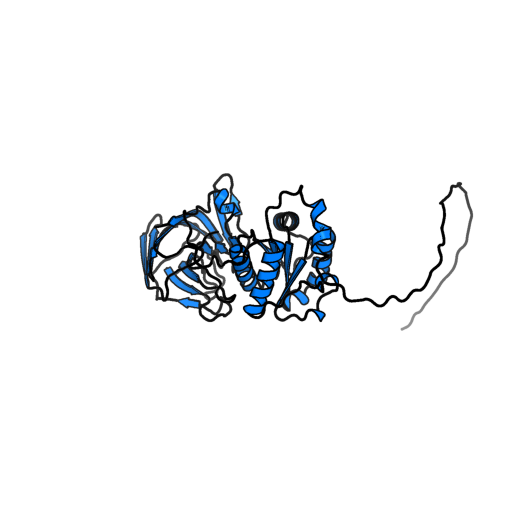 C . LEU A 1 165 ? 13.371 1.101 -21.801 1.00 63.44 165 LEU A C 1
ATOM 1277 O O . LEU A 1 165 ? 12.743 1.589 -20.868 1.00 63.44 165 LEU A O 1
ATOM 1281 N N . GLY A 1 166 ? 14.472 0.370 -21.596 1.00 75.12 166 GLY A N 1
ATOM 1282 C CA . GLY A 1 166 ? 15.027 0.172 -20.257 1.00 75.12 166 GLY A CA 1
ATOM 1283 C C . GLY A 1 166 ? 15.477 1.491 -19.618 1.00 75.12 166 GLY A C 1
ATOM 1284 O O . GLY A 1 166 ? 16.240 2.246 -20.222 1.00 75.12 166 GLY A O 1
ATOM 1285 N N . ARG A 1 167 ? 15.045 1.762 -18.383 1.00 88.19 167 ARG A N 1
ATOM 1286 C CA . ARG A 1 167 ? 15.469 2.937 -17.603 1.00 88.19 167 ARG A CA 1
ATOM 1287 C C . ARG A 1 167 ? 16.231 2.503 -16.366 1.00 88.19 167 ARG A C 1
ATOM 1289 O O . ARG A 1 167 ? 15.805 1.578 -15.683 1.00 88.19 167 ARG A O 1
ATOM 1296 N N . LYS A 1 168 ? 17.327 3.196 -16.047 1.00 90.44 168 LYS A N 1
ATOM 1297 C CA . LYS A 1 168 ? 17.842 3.188 -14.671 1.00 90.44 168 LYS A CA 1
ATOM 1298 C C . LYS A 1 168 ? 16.819 3.878 -13.760 1.00 90.44 168 LYS A C 1
ATOM 1300 O O . LYS A 1 168 ? 16.049 4.694 -14.257 1.00 90.44 168 LYS A O 1
ATOM 1305 N N . ILE A 1 169 ? 16.777 3.519 -12.481 1.00 90.38 169 ILE A N 1
ATOM 1306 C CA . ILE A 1 169 ? 15.850 4.067 -11.470 1.00 90.38 169 ILE A CA 1
ATOM 1307 C C . ILE A 1 169 ? 16.552 4.296 -10.120 1.00 90.38 169 ILE A C 1
ATOM 1309 O O . ILE A 1 169 ? 16.027 3.996 -9.050 1.00 90.38 169 ILE A O 1
ATOM 1313 N N . GLU A 1 170 ? 17.796 4.755 -10.174 1.00 88.00 170 GLU A N 1
ATOM 1314 C CA . GLU A 1 170 ? 18.664 4.965 -9.012 1.00 88.00 170 GLU A CA 1
ATOM 1315 C C . GLU A 1 170 ? 18.519 6.375 -8.431 1.00 88.00 170 GLU A C 1
ATOM 1317 O O . GLU A 1 170 ? 18.837 6.584 -7.263 1.00 88.00 170 GLU A O 1
ATOM 1322 N N . THR A 1 171 ? 18.025 7.328 -9.228 1.00 86.94 171 THR A N 1
ATOM 1323 C CA . THR A 1 171 ? 17.786 8.717 -8.813 1.00 86.94 171 THR A CA 1
ATOM 1324 C C . THR A 1 171 ? 16.335 9.139 -9.076 1.00 86.94 171 THR A C 1
ATOM 1326 O O . THR A 1 171 ? 15.660 8.523 -9.911 1.00 86.94 171 THR A O 1
ATOM 1329 N N . PRO A 1 172 ? 15.837 10.198 -8.410 1.00 85.00 172 PRO A N 1
ATOM 1330 C CA . PRO A 1 172 ? 14.499 10.731 -8.664 1.00 85.00 172 PRO A CA 1
ATOM 1331 C C . PRO A 1 172 ? 14.273 11.100 -10.136 1.00 85.00 172 PRO A C 1
ATOM 1333 O O . PRO A 1 172 ? 13.252 10.741 -10.709 1.00 85.00 172 PRO A O 1
ATOM 1336 N N . GLU A 1 173 ? 15.259 11.715 -10.791 1.00 87.56 173 GLU A N 1
ATOM 1337 C CA . GLU A 1 173 ? 15.179 12.139 -12.197 1.00 87.56 173 GLU A CA 1
ATOM 1338 C C . GLU A 1 173 ? 15.074 10.938 -13.145 1.00 87.56 173 GLU A C 1
ATOM 1340 O O . GLU A 1 173 ? 14.403 10.975 -14.177 1.00 87.56 173 GLU A O 1
ATOM 1345 N N . GLN A 1 174 ? 15.747 9.846 -12.791 1.00 90.75 174 GLN A N 1
ATOM 1346 C CA . GLN A 1 174 ? 15.692 8.597 -13.534 1.00 90.75 174 GLN A CA 1
ATOM 1347 C C . GLN A 1 174 ? 14.326 7.906 -13.389 1.00 90.75 174 GLN A C 1
ATOM 1349 O O . GLN A 1 174 ? 13.780 7.403 -14.374 1.00 90.75 174 GLN A O 1
ATOM 1354 N N . ILE A 1 175 ? 13.746 7.930 -12.184 1.00 89.81 175 ILE A N 1
ATOM 1355 C CA . ILE A 1 175 ? 12.371 7.475 -11.941 1.00 89.81 175 ILE A CA 1
ATOM 1356 C C . ILE A 1 175 ? 11.382 8.356 -12.714 1.00 89.81 175 ILE A C 1
ATOM 1358 O O . ILE A 1 175 ? 10.502 7.830 -13.391 1.00 89.81 175 ILE A O 1
ATOM 1362 N N . ASP A 1 176 ? 11.557 9.675 -12.697 1.00 89.12 176 ASP A N 1
ATOM 1363 C CA . ASP A 1 176 ? 10.724 10.614 -13.447 1.00 89.12 176 ASP A CA 1
ATOM 1364 C C . ASP A 1 176 ? 10.742 10.324 -14.951 1.00 89.12 176 ASP A C 1
ATOM 1366 O O . ASP A 1 176 ? 9.683 10.275 -15.575 1.00 89.12 176 ASP A O 1
ATOM 1370 N N . ALA A 1 177 ? 11.912 10.035 -15.525 1.00 90.25 177 ALA A N 1
ATOM 1371 C CA . ALA A 1 177 ? 12.026 9.650 -16.930 1.00 90.25 177 ALA A CA 1
ATOM 1372 C C . ALA A 1 177 ? 11.277 8.341 -17.251 1.00 90.25 177 ALA A C 1
ATOM 1374 O O . ALA A 1 177 ? 10.672 8.213 -18.319 1.00 90.25 177 ALA A O 1
ATOM 1375 N N . LEU A 1 178 ? 11.283 7.369 -16.331 1.00 91.38 178 LEU A N 1
ATOM 1376 C CA . LEU A 1 178 ? 10.474 6.153 -16.452 1.00 91.38 178 LEU A CA 1
ATOM 1377 C C . LEU A 1 178 ? 8.970 6.472 -16.397 1.00 91.38 178 LEU A C 1
ATOM 1379 O O . LEU A 1 178 ? 8.202 5.950 -17.207 1.00 91.38 178 LEU A O 1
ATOM 1383 N N . LEU A 1 179 ? 8.543 7.345 -15.482 1.00 90.88 179 LEU A N 1
ATOM 1384 C CA . LEU A 1 179 ? 7.147 7.780 -15.366 1.00 90.88 179 LEU A CA 1
ATOM 1385 C C . LEU A 1 179 ? 6.683 8.574 -16.596 1.00 90.88 179 LEU A C 1
ATOM 1387 O O . LEU A 1 179 ? 5.534 8.423 -17.014 1.00 90.88 179 LEU A O 1
ATOM 1391 N N . ASP A 1 180 ? 7.555 9.377 -17.210 1.00 90.12 180 ASP A N 1
ATOM 1392 C CA . ASP A 1 180 ? 7.286 10.083 -18.469 1.00 90.12 180 ASP A CA 1
ATOM 1393 C C . ASP A 1 180 ? 7.036 9.100 -19.619 1.00 90.12 180 ASP A C 1
ATOM 1395 O O . ASP A 1 180 ? 6.097 9.268 -20.405 1.00 90.12 180 ASP A O 1
ATOM 1399 N N . ASP A 1 181 ? 7.852 8.047 -19.714 1.00 89.62 181 ASP A N 1
ATOM 1400 C CA . ASP A 1 181 ? 7.687 7.007 -20.729 1.00 89.62 181 ASP A CA 1
ATOM 1401 C C . ASP A 1 181 ? 6.374 6.251 -20.548 1.00 89.62 181 ASP A C 1
ATOM 1403 O O . ASP A 1 181 ? 5.618 6.085 -21.507 1.00 89.62 181 ASP A O 1
ATOM 1407 N N . VAL A 1 182 ? 6.060 5.861 -19.313 1.00 91.06 182 VAL A N 1
ATOM 1408 C CA . VAL A 1 182 ? 4.776 5.246 -18.967 1.00 91.06 182 VAL A CA 1
ATOM 1409 C C . VAL A 1 182 ? 3.614 6.176 -19.317 1.00 91.06 182 VAL A C 1
ATOM 1411 O O . VAL A 1 182 ? 2.637 5.743 -19.931 1.00 91.06 182 VAL A O 1
ATOM 1414 N N . SER A 1 183 ? 3.727 7.461 -18.983 1.00 90.50 183 SER A N 1
ATOM 1415 C CA . SER A 1 183 ? 2.688 8.454 -19.263 1.00 90.50 183 SER A CA 1
ATOM 1416 C C . SER A 1 183 ? 2.402 8.562 -20.758 1.00 90.50 183 SER A C 1
ATOM 1418 O O . SER A 1 183 ? 1.243 8.584 -21.170 1.00 90.50 183 SER A O 1
ATOM 1420 N N . ARG A 1 184 ? 3.451 8.516 -21.585 1.00 89.69 184 ARG A N 1
ATOM 1421 C CA . ARG A 1 184 ? 3.336 8.483 -23.047 1.00 89.69 184 ARG A CA 1
ATOM 1422 C C . ARG A 1 184 ? 2.691 7.193 -23.550 1.00 89.69 184 ARG A C 1
ATOM 1424 O O . ARG A 1 184 ? 1.801 7.264 -24.392 1.00 89.69 184 ARG A O 1
ATOM 1431 N N . ILE A 1 185 ? 3.095 6.034 -23.021 1.00 88.38 185 ILE A N 1
ATOM 1432 C CA . ILE A 1 185 ? 2.538 4.722 -23.402 1.00 88.38 185 ILE A CA 1
ATOM 1433 C C . ILE A 1 185 ? 1.027 4.667 -23.146 1.00 88.38 185 ILE A C 1
ATOM 1435 O O . ILE A 1 185 ? 0.278 4.176 -23.988 1.00 88.38 185 ILE A O 1
ATOM 1439 N N . PHE A 1 186 ? 0.568 5.190 -22.008 1.00 90.06 186 PHE A N 1
ATOM 1440 C CA . PHE A 1 186 ? -0.850 5.172 -21.639 1.00 90.06 186 PHE A CA 1
ATOM 1441 C C . PHE A 1 186 ? -1.621 6.432 -22.038 1.00 90.06 186 PHE A C 1
ATOM 1443 O O . PHE A 1 186 ? -2.821 6.499 -21.784 1.00 90.06 186 PHE A O 1
ATOM 1450 N N . SER A 1 187 ? -0.963 7.409 -22.673 1.00 90.44 187 SER A N 1
ATOM 1451 C CA . SER A 1 187 ? -1.548 8.719 -22.999 1.00 90.44 187 SER A CA 1
ATOM 1452 C C . SER A 1 187 ? -2.201 9.393 -21.782 1.00 90.44 187 SER A C 1
ATOM 1454 O O . SER A 1 187 ? -3.271 9.991 -21.880 1.00 90.44 187 SER A O 1
ATOM 1456 N N . VAL A 1 188 ? -1.557 9.273 -20.617 1.00 87.75 188 VAL A N 1
ATOM 1457 C CA . VAL A 1 188 ? 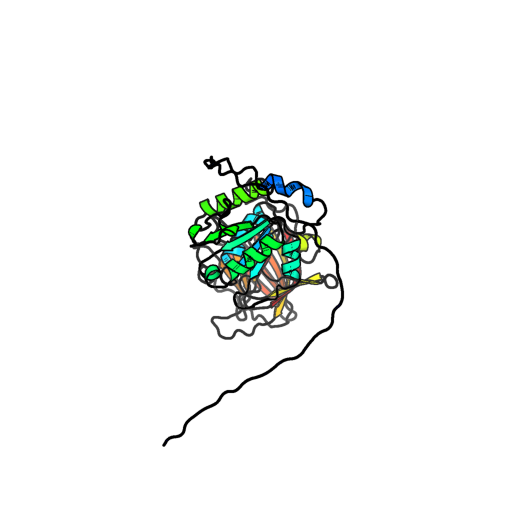-1.983 9.911 -19.366 1.00 87.75 188 VAL A CA 1
ATOM 1458 C C . VAL A 1 188 ? -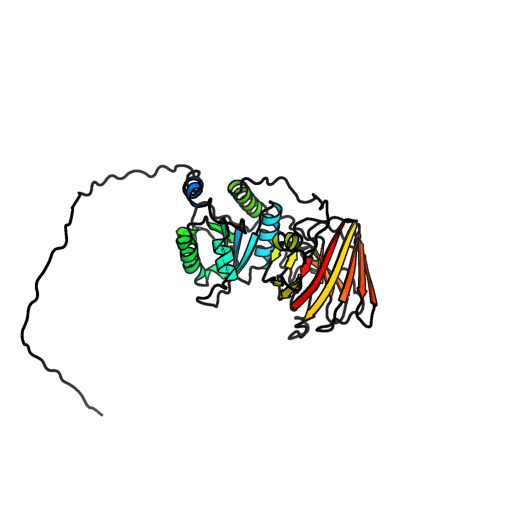1.115 11.129 -19.078 1.00 87.75 188 VAL A C 1
ATOM 1460 O O . VAL A 1 188 ? 0.050 11.194 -19.464 1.00 87.75 188 VAL A O 1
ATOM 1463 N N . SER A 1 189 ? -1.689 12.123 -18.406 1.00 82.00 189 SER A N 1
ATOM 1464 C CA . SER A 1 189 ? -0.959 13.331 -18.036 1.00 82.00 189 SER A CA 1
ATOM 1465 C C . SER A 1 189 ? -0.192 13.126 -16.733 1.00 82.00 189 SER A C 1
ATOM 1467 O O . SER A 1 189 ? -0.774 12.673 -15.747 1.00 82.00 189 SER A O 1
ATOM 1469 N N . ARG A 1 190 ? 1.080 13.547 -16.702 1.00 72.62 190 ARG A N 1
ATOM 1470 C CA . ARG A 1 190 ? 1.853 13.690 -15.457 1.00 72.62 190 ARG A CA 1
ATOM 1471 C C . ARG A 1 190 ? 1.416 14.866 -14.600 1.00 72.62 190 ARG A C 1
ATOM 1473 O O . ARG A 1 190 ? 2.014 15.040 -13.541 1.00 72.62 190 ARG A O 1
ATOM 1480 N N . VAL A 1 191 ? 0.433 15.673 -15.043 1.00 58.34 191 VAL A N 1
ATOM 1481 C CA . VAL A 1 191 ? -0.081 16.797 -14.248 1.00 58.34 191 VAL A CA 1
ATOM 1482 C C . VAL A 1 191 ? -0.267 16.296 -12.837 1.00 58.34 191 VAL A C 1
ATOM 1484 O O . VAL A 1 191 ? -1.025 15.359 -12.577 1.00 58.34 191 VAL A O 1
ATOM 1487 N N . ALA A 1 192 ? 0.542 16.898 -11.978 1.00 49.28 192 ALA A N 1
ATOM 1488 C CA . ALA A 1 192 ? 0.757 16.464 -10.636 1.00 49.28 192 ALA A CA 1
ATOM 1489 C C . ALA A 1 192 ? -0.634 16.300 -10.001 1.00 49.28 192 ALA A C 1
ATOM 1491 O O . ALA A 1 192 ? -1.380 17.271 -9.850 1.00 49.28 192 ALA A O 1
ATOM 1492 N N . ARG A 1 193 ? -0.975 15.082 -9.583 1.00 50.09 193 ARG A N 1
ATOM 1493 C CA . ARG A 1 193 ? -2.090 14.858 -8.664 1.00 50.09 193 ARG A CA 1
ATOM 1494 C C . ARG A 1 193 ? -1.615 14.865 -7.202 1.00 50.09 193 ARG A C 1
ATOM 1496 O O . ARG A 1 193 ? -2.275 14.190 -6.421 1.00 50.09 193 ARG A O 1
ATOM 1503 N N . PRO A 1 194 ? -0.512 15.517 -6.746 1.00 45.16 194 PRO A N 1
ATOM 1504 C CA . PRO A 1 194 ? 0.055 15.144 -5.456 1.00 45.16 194 PRO A CA 1
ATOM 1505 C C . PRO A 1 194 ? -0.825 15.650 -4.308 1.00 45.16 194 PRO A C 1
ATOM 1507 O O . PRO A 1 194 ? -0.629 15.237 -3.182 1.00 45.16 194 PRO A O 1
ATOM 1510 N N . ASN A 1 195 ? -1.803 16.522 -4.588 1.00 46.72 195 ASN A N 1
ATOM 1511 C CA . ASN A 1 195 ? -2.599 17.221 -3.584 1.00 46.72 195 ASN A CA 1
ATOM 1512 C C . ASN A 1 195 ? -4.088 17.329 -3.951 1.00 46.72 195 ASN A C 1
ATOM 1514 O O . ASN A 1 195 ? -4.826 18.070 -3.301 1.00 46.72 195 ASN A O 1
ATOM 1518 N N . ALA A 1 196 ? -4.558 16.637 -4.997 1.00 53.72 196 ALA A N 1
ATOM 1519 C CA . ALA A 1 196 ? -5.990 16.597 -5.279 1.00 53.72 196 ALA A CA 1
ATOM 1520 C C . ALA A 1 196 ? -6.646 15.680 -4.244 1.00 53.72 196 ALA A C 1
ATOM 1522 O O . ALA A 1 196 ? -6.716 14.465 -4.421 1.00 53.72 196 ALA A O 1
ATOM 1523 N N . THR A 1 197 ? -7.066 16.277 -3.132 1.00 59.78 197 THR A N 1
ATOM 1524 C CA . THR A 1 197 ? -7.739 15.552 -2.058 1.00 59.78 197 THR A CA 1
ATOM 1525 C C . THR A 1 197 ? -9.005 14.898 -2.580 1.00 59.78 197 THR A C 1
ATOM 1527 O O . THR A 1 197 ? -9.722 15.473 -3.409 1.00 59.78 197 THR A O 1
ATOM 1530 N N . ALA A 1 198 ? -9.283 13.688 -2.095 1.00 66.56 198 ALA A N 1
ATOM 1531 C CA . ALA A 1 198 ? -10.491 12.961 -2.448 1.00 66.56 198 ALA A CA 1
ATOM 1532 C C . ALA A 1 198 ? -11.732 13.858 -2.276 1.00 66.56 198 ALA A C 1
ATOM 1534 O O . ALA A 1 198 ? -11.842 14.635 -1.320 1.00 66.56 198 ALA A O 1
ATOM 1535 N N . LYS A 1 199 ? -12.675 13.785 -3.220 1.00 64.19 199 LYS A N 1
ATOM 1536 C CA . LYS A 1 199 ? -13.969 14.483 -3.110 1.00 64.19 199 LYS A CA 1
ATOM 1537 C C . LYS A 1 199 ? -14.981 13.694 -2.278 1.00 64.19 199 LYS A C 1
ATOM 1539 O O . LYS A 1 199 ? -15.905 14.290 -1.741 1.00 64.19 199 LYS A O 1
ATOM 1544 N N . CYS A 1 200 ? -14.787 12.384 -2.173 1.00 79.38 200 CYS A N 1
ATOM 1545 C CA . CYS A 1 200 ? -15.611 11.442 -1.429 1.00 79.38 200 CYS A CA 1
ATOM 1546 C C . CYS A 1 200 ? -14.717 10.526 -0.584 1.00 79.38 200 CYS A C 1
ATOM 1548 O O . CYS A 1 200 ? -13.506 10.478 -0.795 1.00 79.38 200 CYS A O 1
ATOM 1550 N N . GLY A 1 201 ? -15.326 9.826 0.370 1.00 90.50 201 GLY A N 1
ATOM 1551 C CA . GLY A 1 201 ? -14.668 8.748 1.100 1.00 90.50 201 GLY A CA 1
ATOM 1552 C C . GLY A 1 201 ? -14.442 7.491 0.252 1.00 90.50 201 GLY A C 1
ATOM 1553 O O . GLY A 1 201 ? -14.899 7.419 -0.889 1.00 90.50 201 GLY A O 1
ATOM 1554 N N . GLU A 1 202 ? -13.777 6.500 0.842 1.00 94.56 202 GLU A N 1
ATOM 1555 C CA . GLU A 1 202 ? -13.559 5.159 0.281 1.00 94.56 202 GLU A CA 1
ATOM 1556 C C . GLU A 1 202 ? -13.934 4.097 1.320 1.00 94.56 202 GLU A C 1
ATOM 1558 O O . GLU A 1 202 ? -13.604 4.238 2.496 1.00 94.56 202 GLU A O 1
ATOM 1563 N N . ASN A 1 203 ? -14.583 3.017 0.891 1.00 96.38 203 ASN A N 1
ATOM 1564 C CA . ASN A 1 203 ? -14.890 1.844 1.703 1.00 96.38 203 ASN A CA 1
ATOM 1565 C C . ASN A 1 203 ? -14.213 0.613 1.099 1.00 96.38 203 ASN A C 1
ATOM 1567 O O . ASN A 1 203 ? -14.718 0.035 0.140 1.00 96.38 203 ASN A O 1
ATOM 1571 N N . PHE A 1 204 ? -13.100 0.157 1.673 1.00 96.38 204 PHE A N 1
ATOM 1572 C CA . PHE A 1 204 ? -12.328 -0.937 1.072 1.00 96.38 204 PHE A CA 1
ATOM 1573 C C . PHE A 1 204 ? -13.115 -2.249 0.969 1.00 96.38 204 PHE A C 1
ATOM 1575 O O . PHE A 1 204 ? -12.811 -3.067 0.100 1.00 96.38 204 PHE A O 1
ATOM 1582 N N . ASN A 1 205 ? -14.118 -2.467 1.826 1.00 95.94 205 ASN A N 1
ATOM 1583 C CA . ASN A 1 205 ? -14.955 -3.667 1.806 1.00 95.94 205 ASN A CA 1
ATOM 1584 C C . ASN A 1 205 ? -15.977 -3.645 0.653 1.00 95.94 205 ASN A C 1
ATOM 1586 O O . ASN A 1 205 ? -16.472 -4.702 0.245 1.00 95.94 205 ASN A O 1
ATOM 1590 N N . ALA A 1 206 ? -16.258 -2.477 0.064 1.00 94.75 206 ALA A N 1
ATOM 1591 C CA . ALA A 1 206 ? -17.069 -2.358 -1.142 1.00 94.75 206 ALA A CA 1
ATOM 1592 C C . ALA A 1 206 ? -16.277 -2.802 -2.383 1.00 94.75 206 ALA A C 1
ATOM 1594 O O . ALA A 1 206 ? -15.122 -2.429 -2.573 1.00 94.75 206 ALA A O 1
ATOM 1595 N N . LEU A 1 207 ? -16.909 -3.572 -3.277 1.00 91.75 207 LEU A N 1
ATOM 1596 C CA . LEU A 1 207 ? -16.242 -4.127 -4.463 1.00 91.75 207 LEU A CA 1
ATOM 1597 C C . LEU A 1 207 ? -15.652 -3.042 -5.387 1.00 91.75 207 LEU A C 1
ATOM 1599 O O . LEU A 1 207 ? -14.591 -3.247 -5.974 1.00 91.75 207 LEU A O 1
ATOM 1603 N N . SER A 1 208 ? -16.318 -1.890 -5.519 1.00 91.00 208 SER A N 1
ATOM 1604 C CA . SER A 1 208 ? -15.845 -0.777 -6.353 1.00 91.00 208 SER A CA 1
ATOM 1605 C C . SER A 1 208 ? -14.504 -0.233 -5.871 1.00 91.00 208 SER A C 1
ATOM 1607 O O . SER A 1 208 ? -13.565 -0.120 -6.660 1.00 91.00 208 SER A O 1
ATOM 1609 N N . ASP A 1 209 ? -14.406 0.059 -4.578 1.00 92.81 209 ASP A N 1
ATOM 1610 C CA . ASP A 1 209 ? -13.227 0.678 -3.982 1.00 92.81 209 ASP A CA 1
ATOM 1611 C C . ASP A 1 209 ? -12.139 -0.365 -3.779 1.00 92.81 209 ASP A C 1
ATOM 1613 O O . ASP A 1 209 ? -10.980 -0.097 -4.084 1.00 92.81 209 ASP A O 1
ATOM 1617 N N . TRP A 1 210 ? -12.512 -1.599 -3.421 1.00 93.00 210 TRP A N 1
ATOM 1618 C CA . TRP A 1 210 ? -11.611 -2.741 -3.477 1.00 93.00 210 TRP A CA 1
ATOM 1619 C C . TRP A 1 210 ? -10.921 -2.828 -4.835 1.00 93.00 210 TRP A C 1
ATOM 1621 O O . TRP A 1 210 ? -9.700 -2.882 -4.883 1.00 93.00 210 TRP A O 1
ATOM 1631 N N . ASN A 1 211 ? -11.648 -2.786 -5.952 1.00 89.12 211 ASN A N 1
ATOM 1632 C CA . ASN A 1 211 ? -11.055 -2.905 -7.288 1.00 89.12 211 ASN A CA 1
ATOM 1633 C C . ASN A 1 211 ? -10.123 -1.742 -7.668 1.00 89.12 211 ASN A C 1
ATOM 1635 O O . ASN A 1 211 ? -9.322 -1.883 -8.596 1.00 89.12 211 ASN A O 1
ATOM 1639 N N . ASN A 1 212 ? -10.214 -0.613 -6.967 1.00 87.75 212 ASN A N 1
ATOM 1640 C CA . ASN A 1 212 ? -9.407 0.576 -7.218 1.00 87.75 212 ASN A CA 1
ATOM 1641 C C . ASN A 1 212 ? -8.285 0.790 -6.190 1.00 87.75 212 ASN A C 1
ATOM 1643 O O . ASN A 1 212 ? -7.321 1.494 -6.492 1.00 87.75 212 ASN A O 1
ATOM 1647 N N . ALA A 1 213 ? -8.376 0.166 -5.014 1.00 91.00 213 ALA A N 1
ATOM 1648 C CA . ALA A 1 213 ? -7.368 0.238 -3.967 1.00 91.00 213 ALA A CA 1
ATOM 1649 C C . ALA A 1 213 ? -6.023 -0.322 -4.450 1.00 91.00 213 ALA A C 1
ATOM 1651 O O . ALA A 1 213 ? -5.956 -1.382 -5.094 1.00 91.00 213 ALA A O 1
ATOM 1652 N N . LEU A 1 214 ? -4.943 0.368 -4.089 1.00 90.81 214 LEU A N 1
ATOM 1653 C CA . LEU A 1 214 ? -3.582 -0.047 -4.394 1.00 90.81 214 LEU A CA 1
ATOM 1654 C C . LEU A 1 214 ? -3.185 -1.186 -3.448 1.00 90.81 214 LEU A C 1
ATOM 1656 O O . LEU A 1 214 ? -3.082 -1.004 -2.236 1.00 90.81 214 LEU A O 1
ATOM 1660 N N . LYS A 1 215 ? -2.969 -2.371 -4.021 1.00 89.69 215 LYS A N 1
ATOM 1661 C CA . LYS A 1 215 ? -2.582 -3.584 -3.292 1.00 89.69 215 LYS A CA 1
ATOM 1662 C C . LYS A 1 215 ? -1.107 -3.844 -3.507 1.00 89.69 215 LYS A C 1
ATOM 1664 O O . LYS A 1 215 ? -0.672 -4.097 -4.627 1.00 89.69 215 LYS A O 1
ATOM 1669 N N . ILE A 1 216 ? -0.360 -3.791 -2.421 1.00 86.06 216 ILE A N 1
ATOM 1670 C CA . ILE A 1 216 ? 1.054 -4.121 -2.358 1.00 86.06 216 ILE A CA 1
ATOM 1671 C C . ILE A 1 216 ? 1.127 -5.430 -1.576 1.00 86.06 216 ILE A C 1
ATOM 1673 O O . ILE A 1 216 ? 0.787 -5.464 -0.392 1.00 86.06 216 ILE A O 1
ATOM 1677 N N . GLY A 1 217 ? 1.485 -6.513 -2.264 1.00 80.25 217 GLY A N 1
ATOM 1678 C CA . GLY A 1 217 ? 1.451 -7.867 -1.714 1.00 80.25 217 GLY A CA 1
ATOM 1679 C C . GLY A 1 217 ? 0.096 -8.578 -1.814 1.00 80.25 217 GLY A C 1
ATOM 1680 O O . GLY A 1 217 ? -0.857 -8.045 -2.392 1.00 80.25 217 GLY A O 1
ATOM 1681 N N . PRO A 1 218 ? 0.002 -9.802 -1.264 1.00 81.69 218 PRO A N 1
ATOM 1682 C CA . PRO A 1 218 ? -1.199 -10.620 -1.334 1.00 81.69 218 PRO A CA 1
ATOM 1683 C C . PRO A 1 218 ? -2.294 -10.061 -0.423 1.00 81.69 218 PRO A C 1
ATOM 1685 O O . PRO A 1 218 ? -2.217 -10.135 0.805 1.00 81.69 218 PRO A O 1
ATOM 1688 N N . TRP A 1 219 ? -3.343 -9.547 -1.057 1.00 91.25 219 TRP A N 1
ATOM 1689 C CA . TRP A 1 219 ? -4.568 -9.101 -0.408 1.00 91.25 219 TRP A CA 1
ATOM 1690 C C . TRP A 1 219 ? -5.761 -9.796 -1.042 1.00 91.25 219 TRP A C 1
ATOM 1692 O O . TRP A 1 219 ? -5.865 -9.894 -2.265 1.00 91.25 219 TRP A O 1
ATOM 1702 N N . THR A 1 220 ? -6.679 -10.254 -0.203 1.00 92.75 220 THR A N 1
ATOM 1703 C CA . THR A 1 220 ? -7.900 -10.939 -0.633 1.00 92.75 220 THR A CA 1
ATOM 1704 C C . THR A 1 220 ? -9.120 -10.257 -0.044 1.00 92.75 220 THR A C 1
ATOM 1706 O O . THR A 1 220 ? -9.035 -9.639 1.016 1.00 92.75 220 THR A O 1
ATOM 1709 N N . ARG A 1 221 ? -10.246 -10.380 -0.746 1.00 94.75 221 ARG A N 1
ATOM 1710 C CA . ARG A 1 221 ? -11.562 -9.960 -0.281 1.00 94.75 221 ARG A CA 1
ATOM 1711 C C . ARG A 1 221 ? -12.549 -11.082 -0.574 1.00 94.75 221 ARG A C 1
ATOM 1713 O O . ARG A 1 221 ? -12.567 -11.594 -1.690 1.00 94.75 221 ARG A O 1
ATOM 1720 N N . SER A 1 222 ? -13.348 -11.455 0.416 1.00 94.62 222 SER A N 1
ATOM 1721 C CA . SER A 1 222 ? -14.467 -12.383 0.241 1.00 94.62 222 SER A CA 1
ATOM 1722 C C . SER A 1 222 ? -15.658 -11.655 -0.380 1.00 94.62 222 SER A C 1
ATOM 1724 O O . SER A 1 222 ? -16.038 -10.595 0.108 1.00 94.62 222 SER A O 1
ATOM 1726 N N . ASP A 1 223 ? -16.274 -12.203 -1.427 1.00 89.31 223 ASP A N 1
ATOM 1727 C CA . ASP A 1 223 ? -17.500 -11.617 -1.989 1.00 89.31 223 ASP A CA 1
ATOM 1728 C C . ASP A 1 223 ? -18.724 -11.855 -1.096 1.00 89.31 223 ASP A C 1
ATOM 1730 O O . ASP A 1 223 ? -19.610 -11.004 -1.040 1.00 89.31 223 ASP A O 1
ATOM 1734 N N . GLU A 1 224 ? -18.745 -12.966 -0.355 1.00 91.31 224 GLU A N 1
ATOM 1735 C CA . GLU A 1 224 ? -19.852 -13.334 0.535 1.00 91.31 224 GLU A CA 1
ATOM 1736 C C . GLU A 1 224 ? -19.844 -12.514 1.827 1.00 91.31 224 GLU A C 1
ATOM 1738 O O . GLU A 1 224 ? -20.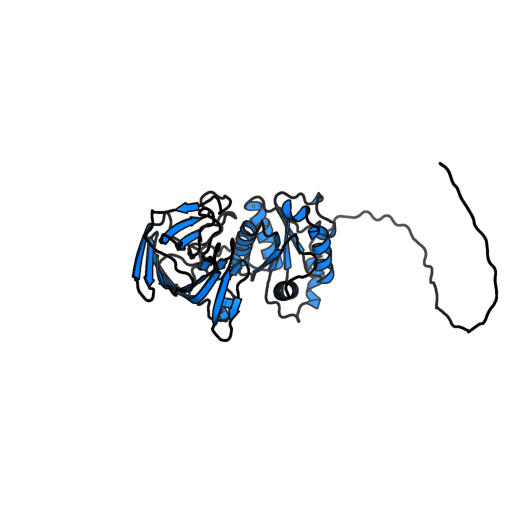859 -11.936 2.209 1.00 91.31 224 GLU A O 1
ATOM 1743 N N . SER A 1 225 ? -18.692 -12.450 2.502 1.00 93.38 225 SER A N 1
ATOM 1744 C CA . SER A 1 225 ? -18.567 -11.783 3.805 1.00 93.38 225 SER A CA 1
ATOM 1745 C C . SER A 1 225 ? -17.999 -10.371 3.720 1.00 93.38 225 SER A C 1
ATOM 1747 O O . SER A 1 225 ? -17.964 -9.680 4.732 1.00 93.38 225 SER A O 1
ATOM 1749 N N . GLN A 1 226 ? -17.508 -9.948 2.549 1.00 95.25 226 GLN A N 1
ATOM 1750 C CA . GLN A 1 226 ? -16.799 -8.675 2.343 1.00 95.25 226 GLN A CA 1
ATOM 1751 C C . GLN A 1 226 ? -15.520 -8.523 3.181 1.00 95.25 226 GLN A C 1
ATOM 1753 O O . GLN A 1 226 ? -14.886 -7.467 3.150 1.00 95.25 226 GLN A O 1
ATOM 1758 N N . LEU A 1 227 ? -15.111 -9.579 3.891 1.00 96.62 227 LEU A N 1
ATOM 1759 C CA . LEU A 1 227 ? -13.921 -9.606 4.727 1.00 96.62 227 LEU A CA 1
ATOM 1760 C C . LEU A 1 227 ? -12.676 -9.438 3.863 1.00 96.62 227 LEU A C 1
ATOM 1762 O O . LEU A 1 227 ? -12.499 -10.158 2.876 1.00 96.62 227 LEU A O 1
ATOM 1766 N N . ILE A 1 228 ? -11.801 -8.529 4.274 1.00 97.56 228 ILE A N 1
ATOM 1767 C CA . ILE A 1 228 ? -10.491 -8.329 3.664 1.00 97.56 228 ILE A CA 1
ATOM 1768 C C . ILE A 1 228 ? -9.433 -9.005 4.524 1.00 97.56 228 ILE A C 1
ATOM 1770 O O . ILE A 1 228 ? -9.473 -8.903 5.748 1.00 97.56 228 ILE A O 1
ATOM 1774 N N . ALA A 1 229 ? -8.456 -9.648 3.891 1.00 96.69 229 ALA A N 1
ATOM 1775 C CA . ALA A 1 229 ? -7.308 -10.210 4.586 1.00 96.69 229 ALA A CA 1
ATOM 1776 C C . ALA A 1 229 ? -5.997 -9.932 3.846 1.00 96.69 229 ALA A C 1
ATOM 1778 O O . ALA A 1 229 ? -5.926 -10.031 2.616 1.00 96.69 229 ALA A O 1
ATOM 1779 N N . GLY A 1 230 ? -4.955 -9.633 4.618 1.00 93.38 230 GLY A N 1
ATOM 1780 C CA . GLY A 1 230 ? -3.578 -9.471 4.157 1.00 93.38 230 GLY A CA 1
ATOM 1781 C C . GLY A 1 230 ? -2.598 -9.883 5.249 1.00 93.38 230 GLY A C 1
ATOM 1782 O O . GLY A 1 230 ? -2.947 -9.933 6.428 1.00 93.38 230 GLY A O 1
ATOM 1783 N N . ARG A 1 231 ? -1.362 -10.217 4.876 1.00 91.31 231 ARG A N 1
ATOM 1784 C CA . ARG A 1 231 ? -0.350 -10.691 5.834 1.00 91.31 231 ARG A CA 1
ATOM 1785 C C . ARG A 1 231 ? 1.066 -10.349 5.409 1.00 91.31 231 ARG A C 1
ATOM 1787 O O . ARG A 1 231 ? 1.297 -10.098 4.233 1.00 91.31 231 ARG A O 1
ATOM 1794 N N . GLY A 1 232 ? 2.016 -10.436 6.335 1.00 84.06 232 GLY A N 1
ATOM 1795 C CA . GLY A 1 232 ? 3.450 -10.380 6.032 1.00 84.06 232 GLY A CA 1
ATOM 1796 C C . GLY A 1 232 ? 4.049 -8.972 6.000 1.00 84.06 232 GLY A C 1
ATOM 1797 O O . GLY A 1 232 ? 3.384 -7.976 6.278 1.00 84.06 232 GLY A O 1
ATOM 1798 N N . MET A 1 233 ? 5.353 -8.900 5.733 1.00 83.38 233 MET A N 1
ATOM 1799 C CA . MET A 1 233 ? 6.125 -7.651 5.683 1.00 83.38 233 MET A CA 1
ATOM 1800 C C . MET A 1 233 ? 6.049 -6.997 4.301 1.00 83.38 233 MET A C 1
ATOM 1802 O O . MET A 1 233 ? 5.783 -7.672 3.315 1.00 83.38 233 MET A O 1
ATOM 1806 N N . HIS A 1 234 ? 6.278 -5.681 4.246 1.00 79.88 234 HIS A N 1
ATOM 1807 C CA . HIS A 1 234 ? 6.248 -4.860 3.021 1.00 79.88 234 HIS A CA 1
ATOM 1808 C C . HIS A 1 234 ? 4.938 -4.914 2.213 1.00 79.88 234 HIS A C 1
ATOM 1810 O O . HIS A 1 234 ? 4.903 -4.473 1.066 1.00 79.88 234 HIS A O 1
ATOM 1816 N N . ASN A 1 235 ? 3.856 -5.386 2.833 1.00 86.94 235 ASN A N 1
ATOM 1817 C CA . ASN A 1 235 ? 2.537 -5.463 2.225 1.00 86.94 235 ASN A CA 1
ATOM 1818 C C . ASN A 1 235 ? 1.651 -4.335 2.744 1.00 86.94 235 ASN A C 1
ATOM 1820 O O . ASN A 1 235 ? 1.702 -3.985 3.924 1.00 86.94 235 ASN A O 1
ATOM 1824 N N . TYR A 1 236 ? 0.845 -3.765 1.854 1.00 92.12 236 TYR A N 1
ATOM 1825 C CA . TYR A 1 236 ? -0.006 -2.618 2.140 1.00 92.12 236 TYR A CA 1
ATOM 1826 C C . TYR A 1 236 ? -1.281 -2.676 1.307 1.00 92.12 236 TYR A C 1
ATOM 1828 O O . TYR A 1 236 ? -1.240 -3.028 0.128 1.00 92.12 236 TYR A O 1
ATOM 1836 N N . LEU A 1 237 ? -2.399 -2.291 1.906 1.00 95.06 237 LEU A N 1
ATOM 1837 C CA . LEU A 1 237 ? -3.631 -1.995 1.188 1.00 95.06 237 LEU A CA 1
ATOM 1838 C C . LEU A 1 237 ? -3.888 -0.508 1.343 1.00 95.06 237 LEU A C 1
ATOM 1840 O O . LEU A 1 237 ? -4.157 -0.062 2.453 1.00 95.06 237 LEU A O 1
ATOM 1844 N N . LEU A 1 238 ? -3.759 0.247 0.260 1.00 95.25 238 LEU A N 1
ATOM 1845 C CA . LEU A 1 238 ? -3.794 1.704 0.277 1.00 95.25 238 LEU A CA 1
ATOM 1846 C C . LEU A 1 238 ? -4.977 2.227 -0.529 1.00 95.25 238 LEU A C 1
ATOM 1848 O O . LEU A 1 238 ? -5.351 1.660 -1.560 1.00 95.25 238 LEU A O 1
ATOM 1852 N N . SER A 1 239 ? -5.511 3.357 -0.083 1.00 94.31 239 SER A N 1
ATOM 1853 C CA . SER A 1 239 ? -6.575 4.079 -0.763 1.00 94.31 239 SER A CA 1
ATOM 1854 C C . SER A 1 239 ? -6.156 4.464 -2.170 1.00 94.31 239 SER A C 1
ATOM 1856 O O . SER A 1 239 ? -4.973 4.708 -2.429 1.00 94.31 239 SER A O 1
ATOM 1858 N N . GLN A 1 240 ? -7.118 4.546 -3.086 1.00 89.44 240 GLN A N 1
ATOM 1859 C CA . GLN A 1 240 ? -6.877 5.063 -4.430 1.00 89.44 240 GLN A CA 1
ATOM 1860 C C . GLN A 1 240 ? -6.577 6.563 -4.386 1.00 89.44 240 GLN A C 1
ATOM 1862 O O . GLN A 1 240 ? -5.715 7.039 -5.133 1.00 89.44 240 GLN A O 1
ATOM 1867 N N . ASN A 1 241 ? -7.279 7.303 -3.531 1.00 89.38 241 ASN A N 1
ATOM 1868 C CA . ASN A 1 241 ? -7.132 8.743 -3.435 1.00 89.38 241 ASN A CA 1
ATOM 1869 C C . ASN A 1 241 ? -6.127 9.144 -2.357 1.00 89.38 241 ASN A C 1
ATOM 1871 O O . ASN A 1 241 ? -5.793 8.377 -1.449 1.00 89.38 241 ASN A O 1
ATOM 1875 N N . HIS A 1 242 ? -5.672 10.388 -2.472 1.00 90.38 242 HIS A N 1
ATOM 1876 C CA . HIS A 1 242 ? -4.919 11.074 -1.434 1.00 90.38 242 HIS A CA 1
ATOM 1877 C C . HIS A 1 242 ? -5.892 11.842 -0.538 1.00 90.38 242 HIS A C 1
ATOM 1879 O O . HIS A 1 242 ? -6.848 12.462 -1.013 1.00 90.38 242 HIS A O 1
ATOM 1885 N N . TYR A 1 243 ? -5.632 11.811 0.760 1.00 91.81 243 TYR A N 1
ATOM 1886 C CA . TYR A 1 243 ? -6.367 12.535 1.786 1.00 91.81 243 TYR A CA 1
ATOM 1887 C C . TYR A 1 243 ? -5.442 13.580 2.412 1.00 91.81 243 TYR A C 1
ATOM 1889 O O . TYR A 1 243 ? -4.221 13.464 2.370 1.00 91.81 243 TYR A O 1
ATOM 1897 N N . SER A 1 244 ? -6.035 14.641 2.938 1.00 80.69 244 SER A N 1
ATOM 1898 C CA . SER A 1 244 ? -5.362 15.755 3.616 1.00 80.69 244 SER A CA 1
ATOM 1899 C C . SER A 1 244 ? -6.118 15.986 4.930 1.00 80.69 244 SER A C 1
ATOM 1901 O O . SER A 1 244 ? -7.122 15.289 5.142 1.00 80.69 244 SER A O 1
ATOM 1903 N N . PRO A 1 245 ? -5.663 16.859 5.846 1.00 81.25 245 PRO A N 1
ATOM 1904 C CA . PRO A 1 245 ? -6.216 16.870 7.184 1.00 81.25 245 PRO A CA 1
ATOM 1905 C C . PRO A 1 245 ? -7.713 17.178 7.141 1.00 81.25 245 PRO A C 1
ATOM 1907 O O . PRO A 1 245 ? -8.230 17.746 6.175 1.00 81.25 245 PRO A O 1
ATOM 1910 N N . ASN A 1 246 ? -8.384 16.797 8.220 1.00 88.75 246 ASN A N 1
ATOM 1911 C CA . ASN A 1 246 ? -9.832 16.671 8.327 1.00 88.75 246 ASN A CA 1
ATOM 1912 C C . ASN A 1 246 ? -10.332 15.460 7.536 1.00 88.75 246 ASN A C 1
ATOM 1914 O O . ASN A 1 246 ? -11.151 15.565 6.630 1.00 88.75 246 ASN A O 1
ATOM 1918 N N . CYS A 1 247 ? -9.819 14.281 7.873 1.00 93.31 247 CYS A N 1
ATOM 1919 C CA . CYS A 1 247 ? -10.429 13.019 7.471 1.00 93.31 247 CYS A CA 1
ATOM 1920 C C . CYS A 1 247 ? -10.543 12.084 8.671 1.00 93.31 247 CYS A C 1
ATOM 1922 O O . CYS A 1 247 ? -9.788 12.186 9.639 1.00 93.31 247 CYS A O 1
ATOM 1924 N N . ASN A 1 248 ? -11.519 11.188 8.608 1.00 96.56 248 ASN A N 1
ATOM 1925 C CA . ASN A 1 248 ? -11.778 10.194 9.632 1.00 96.56 248 ASN A CA 1
ATOM 1926 C C . ASN A 1 248 ? -11.643 8.795 9.036 1.00 96.56 248 ASN A C 1
ATOM 1928 O O . ASN A 1 248 ? -11.980 8.576 7.876 1.00 96.56 248 ASN A O 1
ATOM 1932 N N . VAL A 1 249 ? -11.180 7.844 9.835 1.00 97.94 249 VAL A N 1
ATOM 1933 C CA . VAL A 1 249 ? -11.107 6.429 9.465 1.00 97.94 249 VAL A CA 1
ATOM 1934 C C . VAL A 1 249 ? -11.910 5.632 10.479 1.00 97.94 249 VAL A C 1
ATOM 1936 O O . VAL A 1 249 ? -11.685 5.778 11.677 1.00 97.94 249 VAL A O 1
ATOM 1939 N N . GLN A 1 250 ? -12.815 4.781 10.002 1.00 98.38 250 GLN A N 1
ATOM 1940 C CA . GLN A 1 250 ? -13.466 3.754 10.807 1.00 98.38 250 GLN A CA 1
ATOM 1941 C C . GLN A 1 250 ? -12.979 2.384 10.351 1.00 98.38 250 GLN A C 1
ATOM 1943 O O . GLN A 1 250 ? -13.154 2.025 9.186 1.00 98.38 250 GLN A O 1
ATOM 1948 N N . ALA A 1 251 ? -12.414 1.599 11.262 1.00 98.50 251 ALA A N 1
ATOM 1949 C CA . ALA A 1 251 ? -11.937 0.260 10.966 1.00 98.50 251 ALA A CA 1
ATOM 1950 C C . ALA A 1 251 ? -12.368 -0.753 12.030 1.00 98.50 251 ALA A C 1
ATOM 1952 O O . ALA A 1 251 ? -12.314 -0.464 13.218 1.00 98.50 251 ALA A O 1
ATOM 1953 N N . ILE A 1 252 ? -12.748 -1.957 11.606 1.00 98.44 252 ILE A N 1
ATOM 1954 C CA . ILE A 1 252 ? -12.960 -3.109 12.490 1.00 98.44 252 ILE A CA 1
ATOM 1955 C C . ILE A 1 252 ? -11.939 -4.166 12.095 1.00 98.44 252 ILE A C 1
ATOM 1957 O O . ILE A 1 252 ? -12.036 -4.761 11.016 1.00 98.44 252 ILE A O 1
ATOM 1961 N N . LEU A 1 253 ? -10.932 -4.345 12.950 1.00 98.00 253 LEU A N 1
ATOM 1962 C CA . LEU A 1 253 ? -9.753 -5.155 12.668 1.00 98.00 253 LEU A CA 1
ATOM 1963 C C . LEU A 1 253 ? -9.612 -6.318 13.644 1.00 98.00 253 LEU A C 1
ATOM 1965 O O . LEU A 1 253 ? -9.919 -6.215 14.832 1.00 98.00 253 LEU A O 1
ATOM 1969 N N . ARG A 1 254 ? -9.060 -7.411 13.133 1.00 97.19 254 ARG A N 1
ATOM 1970 C CA . ARG A 1 254 ? -8.600 -8.565 13.894 1.00 97.19 254 ARG A CA 1
ATOM 1971 C C . ARG A 1 254 ? -7.195 -8.911 13.439 1.00 97.19 254 ARG A C 1
ATOM 1973 O O . ARG A 1 254 ? -6.882 -8.836 12.252 1.00 97.19 254 ARG A O 1
ATOM 1980 N N . PHE A 1 255 ? -6.357 -9.294 14.390 1.00 94.94 255 PHE A N 1
ATOM 1981 C CA . PHE A 1 255 ? -4.968 -9.634 14.120 1.00 94.94 255 PHE A CA 1
ATOM 1982 C C . PHE A 1 255 ? -4.701 -11.083 14.513 1.00 94.94 255 PHE A C 1
ATOM 1984 O O . PHE A 1 255 ? -5.208 -11.562 15.528 1.00 94.94 255 PHE A O 1
ATOM 1991 N N . ALA A 1 256 ? -3.910 -11.771 13.702 1.00 92.62 256 ALA A N 1
ATOM 1992 C CA . ALA A 1 256 ? -3.480 -13.145 13.920 1.00 92.62 256 ALA A CA 1
ATOM 1993 C C . ALA A 1 256 ? -1.991 -13.296 13.602 1.00 92.62 256 ALA A C 1
ATOM 1995 O O . ALA A 1 256 ? -1.374 -12.374 13.065 1.00 92.62 256 ALA A O 1
ATOM 1996 N N . GLU A 1 257 ? -1.420 -14.457 13.922 1.00 89.56 257 GLU A N 1
ATOM 1997 C CA . GLU A 1 257 ? 0.011 -14.733 13.765 1.00 89.56 257 GLU A CA 1
ATOM 1998 C C . GLU A 1 257 ? 0.867 -13.785 14.634 1.00 89.56 257 GLU A C 1
ATOM 2000 O O . GLU A 1 257 ? 1.911 -13.297 14.208 1.00 89.56 257 GLU A O 1
ATOM 2005 N N . LEU A 1 258 ? 0.433 -13.512 15.875 1.00 85.25 258 LEU A N 1
ATOM 2006 C CA . LEU A 1 258 ? 1.098 -12.567 16.786 1.00 85.25 258 LEU A CA 1
ATOM 2007 C C . LEU A 1 258 ? 2.227 -13.215 17.604 1.00 85.25 258 LEU A C 1
ATOM 2009 O O . LEU A 1 258 ? 2.527 -12.780 18.708 1.00 85.25 258 LEU A O 1
ATOM 2013 N N . SER A 1 259 ? 2.847 -14.280 17.111 1.00 80.25 259 SER A N 1
ATOM 2014 C CA . SER A 1 259 ? 3.880 -15.018 17.848 1.00 80.25 259 SER A CA 1
ATOM 2015 C C . SER A 1 259 ? 5.250 -14.805 17.201 1.00 80.25 259 SER A C 1
ATOM 2017 O O . SER A 1 259 ? 5.691 -15.652 16.420 1.00 80.25 259 SER A O 1
ATOM 2019 N N . PRO A 1 260 ? 5.925 -13.667 17.461 1.00 75.38 260 PRO A N 1
ATOM 2020 C CA . PRO A 1 260 ? 7.216 -13.387 16.855 1.00 75.38 260 PRO A CA 1
ATOM 2021 C C . PRO A 1 260 ? 8.292 -14.329 17.406 1.00 75.38 260 PRO A C 1
ATOM 2023 O O . PRO A 1 260 ? 8.297 -14.667 18.589 1.00 75.38 260 PRO A O 1
ATOM 2026 N N . ALA A 1 261 ? 9.243 -14.730 16.559 1.00 71.38 261 ALA A N 1
ATOM 2027 C CA . ALA A 1 261 ? 10.322 -15.639 16.956 1.00 71.38 261 ALA A CA 1
ATOM 2028 C C . ALA A 1 261 ? 11.252 -15.040 18.030 1.00 71.38 261 ALA A C 1
ATOM 2030 O O . ALA A 1 261 ? 11.908 -15.769 18.773 1.00 71.38 261 ALA A O 1
ATOM 2031 N N . ASN A 1 262 ? 11.337 -13.710 18.101 1.00 73.94 262 ASN A N 1
ATOM 2032 C CA . ASN A 1 262 ? 12.115 -12.961 19.082 1.00 73.94 262 ASN A CA 1
ATOM 2033 C C . ASN A 1 262 ? 11.574 -11.519 19.200 1.00 73.94 262 ASN A C 1
ATOM 2035 O O . ASN A 1 262 ? 10.717 -11.094 18.427 1.00 73.94 262 ASN A O 1
ATOM 2039 N N . ARG A 1 263 ? 12.112 -10.737 20.146 1.00 66.94 263 ARG A N 1
ATOM 2040 C CA . ARG A 1 263 ? 11.684 -9.345 20.386 1.00 66.94 263 ARG A CA 1
ATOM 2041 C C . ARG A 1 263 ? 11.953 -8.397 19.206 1.00 66.94 263 ARG A C 1
ATOM 2043 O O . ARG A 1 263 ? 11.199 -7.449 19.018 1.00 66.94 263 ARG A O 1
ATOM 2050 N N . LEU A 1 264 ? 13.004 -8.634 18.418 1.00 67.62 264 LEU A N 1
ATOM 2051 C CA . LEU A 1 264 ? 13.326 -7.833 17.223 1.00 67.62 264 LEU A CA 1
ATOM 2052 C C . LEU A 1 264 ? 12.313 -8.072 16.086 1.00 67.62 264 LEU A C 1
ATOM 2054 O O . LEU A 1 264 ? 12.111 -7.212 15.224 1.00 67.62 264 LEU A O 1
ATOM 2058 N N . ASP A 1 265 ? 11.627 -9.214 16.129 1.00 69.31 265 ASP A N 1
ATOM 2059 C CA . ASP A 1 265 ? 10.562 -9.600 15.210 1.00 69.31 265 ASP A CA 1
ATOM 2060 C C . ASP A 1 265 ? 9.162 -9.247 15.711 1.00 69.31 265 ASP A C 1
ATOM 2062 O O . ASP A 1 265 ? 8.179 -9.723 15.149 1.00 69.31 265 ASP A O 1
ATOM 2066 N N . ALA A 1 266 ? 9.050 -8.380 16.723 1.00 77.81 266 ALA A N 1
ATOM 2067 C CA . ALA A 1 266 ? 7.762 -7.922 17.220 1.00 77.81 266 ALA A CA 1
ATOM 2068 C C . ALA A 1 266 ? 6.841 -7.429 16.088 1.00 77.81 266 ALA A C 1
ATOM 2070 O O . ALA A 1 266 ? 7.276 -6.826 15.094 1.00 77.81 266 ALA A O 1
ATOM 2071 N N . VAL A 1 267 ? 5.549 -7.700 16.273 1.00 85.06 267 VAL A N 1
ATOM 2072 C CA . VAL A 1 267 ? 4.470 -7.286 15.373 1.00 85.06 267 VAL A CA 1
ATOM 2073 C C . VAL A 1 267 ? 4.483 -5.763 15.221 1.00 85.06 267 VAL A C 1
ATOM 2075 O O . VAL A 1 267 ? 4.580 -5.043 16.211 1.00 85.06 267 VAL A O 1
ATOM 2078 N N . ASN A 1 268 ? 4.378 -5.275 13.982 1.00 86.44 268 ASN A N 1
ATOM 2079 C CA . ASN A 1 268 ? 4.312 -3.843 13.649 1.00 86.44 268 ASN A CA 1
ATOM 2080 C C . ASN A 1 268 ? 3.124 -3.595 12.698 1.00 86.44 268 ASN A C 1
ATOM 2082 O O . ASN A 1 268 ? 3.235 -3.000 11.624 1.00 86.44 268 ASN A O 1
ATOM 2086 N N . ALA A 1 269 ? 1.973 -4.150 13.063 1.00 91.94 269 ALA A N 1
ATOM 2087 C CA . ALA A 1 269 ? 0.758 -3.988 12.291 1.00 91.94 269 ALA A CA 1
ATOM 2088 C C . ALA A 1 269 ? 0.101 -2.643 12.624 1.00 91.94 269 ALA A C 1
ATOM 2090 O O . ALA A 1 269 ? 0.262 -2.109 13.724 1.00 91.94 269 ALA A O 1
ATOM 2091 N N . GLY A 1 270 ? -0.630 -2.071 11.675 1.00 95.38 270 GLY A N 1
ATOM 2092 C CA . GLY A 1 270 ? -1.164 -0.735 11.873 1.00 95.38 270 GLY A CA 1
ATOM 2093 C C . GLY A 1 270 ? -2.035 -0.206 10.752 1.00 95.38 270 GLY A C 1
ATOM 2094 O O . GLY A 1 270 ? -2.263 -0.854 9.723 1.00 95.38 270 GLY A O 1
ATOM 2095 N N . ILE A 1 271 ? -2.502 1.014 10.989 1.00 97.62 271 ILE A N 1
ATOM 2096 C CA . ILE A 1 271 ? -3.200 1.838 10.008 1.00 97.62 271 ILE A CA 1
ATOM 2097 C C . ILE A 1 271 ? -2.222 2.913 9.545 1.00 97.62 271 ILE A C 1
ATOM 2099 O O . ILE A 1 271 ? -1.701 3.685 10.352 1.00 97.62 271 ILE A O 1
ATOM 2103 N N . VAL A 1 272 ? -1.967 2.950 8.240 1.00 96.38 272 VAL A N 1
ATOM 2104 C CA . VAL A 1 272 ? -1.074 3.931 7.625 1.00 96.38 272 VAL A CA 1
ATOM 2105 C C . VAL A 1 272 ? -1.863 5.141 7.152 1.00 96.38 272 VAL A C 1
ATOM 2107 O O . VAL A 1 272 ? -2.995 5.009 6.688 1.00 96.38 272 VAL A O 1
ATOM 2110 N N . PHE A 1 273 ? -1.264 6.319 7.244 1.00 96.31 273 PHE A N 1
ATOM 2111 C CA . PHE A 1 273 ? -1.852 7.563 6.764 1.00 96.31 273 PHE A CA 1
ATOM 2112 C C . PHE A 1 273 ? -0.769 8.550 6.329 1.00 96.31 273 PHE A C 1
ATOM 2114 O O . PHE A 1 273 ? 0.390 8.444 6.729 1.00 96.31 273 PHE A O 1
ATOM 2121 N N . GLY A 1 274 ? -1.138 9.502 5.472 1.00 94.00 274 GLY A N 1
ATOM 2122 C CA . GLY A 1 274 ? -0.177 10.447 4.902 1.00 94.00 274 GLY A CA 1
ATOM 2123 C C . GLY A 1 274 ? 0.846 9.782 3.977 1.00 94.00 274 GLY A C 1
ATOM 2124 O O . GLY A 1 274 ? 1.980 10.242 3.884 1.00 94.00 274 GLY A O 1
ATOM 2125 N N . TRP A 1 275 ? 0.486 8.664 3.333 1.00 93.19 275 TRP A N 1
ATOM 2126 C CA . TRP A 1 275 ? 1.417 7.957 2.462 1.00 93.19 275 TRP A CA 1
ATOM 2127 C C . TRP A 1 275 ? 1.661 8.706 1.161 1.00 93.19 275 TRP A C 1
ATOM 2129 O O . TRP A 1 275 ? 0.760 8.852 0.331 1.00 93.19 275 TRP A O 1
ATOM 2139 N N . THR A 1 276 ? 2.914 9.088 0.949 1.00 89.25 276 THR A N 1
ATOM 2140 C CA . THR A 1 276 ? 3.407 9.726 -0.271 1.00 89.25 276 THR A CA 1
ATOM 2141 C C . THR A 1 276 ? 4.731 9.112 -0.705 1.00 89.25 276 THR A C 1
ATOM 2143 O O . THR A 1 276 ? 5.293 8.222 -0.060 1.00 89.25 276 THR A O 1
ATOM 2146 N N . THR A 1 277 ? 5.216 9.535 -1.869 1.00 83.44 277 THR A N 1
ATOM 2147 C CA . THR A 1 277 ? 6.509 9.097 -2.398 1.00 83.44 277 THR A CA 1
ATOM 2148 C C . THR A 1 277 ? 7.327 10.290 -2.915 1.00 83.44 277 THR A C 1
ATOM 2150 O O . THR A 1 277 ? 7.610 10.369 -4.113 1.00 83.44 277 THR A O 1
ATOM 2153 N N . PRO A 1 278 ? 7.645 11.284 -2.059 1.00 76.44 278 PRO A N 1
ATOM 2154 C CA . PRO A 1 278 ? 8.442 12.439 -2.464 1.00 76.44 278 PRO A CA 1
ATOM 2155 C C . PRO A 1 278 ? 9.811 12.000 -2.991 1.00 76.44 278 PRO A C 1
ATOM 2157 O O . PRO A 1 278 ? 10.527 11.259 -2.326 1.00 76.44 278 PRO A O 1
ATOM 2160 N N . LEU A 1 279 ? 10.183 12.463 -4.189 1.00 71.75 279 LEU A N 1
ATOM 2161 C CA . LEU A 1 279 ? 11.478 12.154 -4.816 1.00 71.75 279 LEU A CA 1
ATOM 2162 C C . LEU A 1 279 ? 11.785 10.641 -4.873 1.00 71.75 279 LEU A C 1
ATOM 2164 O O . LEU A 1 279 ? 12.926 10.221 -4.710 1.00 71.75 279 LEU A O 1
ATOM 2168 N N . GLY A 1 280 ? 10.766 9.794 -5.051 1.00 70.44 280 GLY A N 1
ATOM 2169 C CA . GLY A 1 280 ? 10.944 8.337 -5.091 1.00 70.44 280 GLY A CA 1
ATOM 2170 C C . GLY A 1 280 ? 11.119 7.666 -3.721 1.00 70.44 280 GLY A C 1
ATOM 2171 O O . GLY A 1 280 ? 11.147 6.434 -3.644 1.00 70.44 280 GLY A O 1
ATOM 2172 N N . VAL A 1 281 ? 11.177 8.442 -2.638 1.00 75.06 281 VAL A N 1
ATOM 2173 C CA . VAL A 1 281 ? 11.257 7.947 -1.263 1.00 75.06 281 VAL A CA 1
ATOM 2174 C C . VAL A 1 281 ? 9.856 7.809 -0.704 1.00 75.06 281 VAL A C 1
ATOM 2176 O O . VAL A 1 281 ? 9.115 8.779 -0.609 1.00 75.06 281 VAL A O 1
ATOM 2179 N N . ARG A 1 282 ? 9.486 6.600 -0.292 1.00 84.94 282 ARG A N 1
ATOM 2180 C CA . ARG A 1 282 ? 8.223 6.359 0.403 1.00 84.94 282 ARG A CA 1
ATOM 2181 C C . ARG A 1 282 ? 8.249 7.007 1.789 1.00 84.94 282 ARG A C 1
ATOM 2183 O O . ARG A 1 282 ? 9.137 6.686 2.567 1.00 84.94 282 ARG A O 1
ATOM 2190 N N . ARG A 1 283 ? 7.214 7.776 2.132 1.00 89.31 283 ARG A N 1
ATOM 2191 C CA . ARG A 1 283 ? 7.049 8.422 3.443 1.00 89.31 283 ARG A CA 1
ATOM 2192 C C . ARG A 1 283 ? 5.610 8.290 3.937 1.00 89.31 283 ARG A C 1
ATOM 2194 O O . ARG A 1 283 ? 4.693 8.473 3.140 1.00 89.31 283 ARG A O 1
ATOM 2201 N N . TYR A 1 284 ? 5.401 7.936 5.206 1.00 93.62 284 TYR A N 1
ATOM 2202 C CA . TYR A 1 284 ? 4.060 7.832 5.808 1.00 93.62 284 TYR A CA 1
ATOM 2203 C C . TYR A 1 284 ? 4.097 7.782 7.338 1.00 93.62 284 TYR A C 1
ATOM 2205 O O . TYR A 1 284 ? 5.117 7.447 7.939 1.00 93.62 284 TYR A O 1
ATOM 2213 N N . PHE A 1 285 ? 2.944 8.021 7.960 1.00 95.88 285 PHE A N 1
ATOM 2214 C CA . PHE A 1 285 ? 2.709 7.752 9.374 1.00 95.88 285 PHE A CA 1
ATOM 2215 C C . PHE A 1 285 ? 2.027 6.402 9.578 1.00 95.88 285 PHE A C 1
ATOM 2217 O O . PHE A 1 285 ? 1.170 6.004 8.789 1.00 95.88 285 PHE A O 1
ATOM 2224 N N . ASN A 1 286 ? 2.375 5.710 10.656 1.00 96.38 286 ASN A N 1
ATOM 2225 C CA . ASN A 1 286 ? 1.773 4.440 11.045 1.00 96.38 286 ASN A CA 1
ATOM 2226 C C . ASN A 1 286 ? 1.211 4.554 12.461 1.00 96.38 286 ASN A C 1
ATOM 2228 O O . ASN A 1 286 ? 1.991 4.716 13.397 1.00 96.38 286 ASN A O 1
ATOM 2232 N N . LEU A 1 287 ? -0.111 4.436 12.629 1.00 97.19 287 LEU A N 1
ATOM 2233 C CA . LEU A 1 287 ? -0.689 4.126 13.936 1.00 97.19 287 LEU A CA 1
ATOM 2234 C C . LEU A 1 287 ? -0.397 2.653 14.220 1.00 97.19 287 LEU A C 1
ATOM 2236 O O . LEU A 1 287 ? -1.107 1.758 13.754 1.00 97.19 287 LEU A O 1
ATOM 2240 N N . LEU A 1 288 ? 0.699 2.428 14.932 1.00 94.94 288 LEU A N 1
ATOM 2241 C CA . LEU A 1 288 ? 1.268 1.123 15.195 1.00 94.94 288 LEU A CA 1
ATOM 2242 C C . LEU A 1 288 ? 0.630 0.515 16.437 1.00 94.94 288 LEU A C 1
ATOM 2244 O O . LEU A 1 288 ? 0.616 1.117 17.510 1.00 94.94 288 LEU A O 1
ATOM 2248 N N . MET A 1 289 ? 0.153 -0.715 16.278 1.00 92.56 289 MET A N 1
ATOM 2249 C CA . MET A 1 289 ? -0.331 -1.574 17.349 1.00 92.56 289 MET A CA 1
ATOM 2250 C C . MET A 1 289 ? 0.583 -2.789 17.445 1.00 92.56 289 MET A C 1
ATOM 2252 O O . MET A 1 289 ? 0.659 -3.603 16.523 1.00 92.56 289 MET A O 1
ATOM 2256 N N . ASN A 1 290 ? 1.292 -2.913 18.562 1.00 87.19 290 ASN A N 1
ATOM 2257 C CA . ASN A 1 290 ? 2.049 -4.117 18.872 1.00 87.19 290 ASN A CA 1
ATOM 2258 C C . ASN A 1 290 ? 1.501 -4.763 20.149 1.00 87.19 290 ASN A C 1
ATOM 2260 O O . ASN A 1 290 ? 0.457 -4.376 20.670 1.00 87.19 290 ASN A O 1
ATOM 2264 N N . GLN A 1 291 ? 2.181 -5.790 20.645 1.00 83.88 291 GLN A N 1
ATOM 2265 C CA . GLN A 1 291 ? 1.706 -6.565 21.793 1.00 83.88 291 GLN A CA 1
ATOM 2266 C C . GLN A 1 291 ? 1.867 -5.851 23.145 1.00 83.88 291 GLN A C 1
ATOM 2268 O O . GLN A 1 291 ? 1.388 -6.360 24.156 1.00 83.88 291 GLN A O 1
ATOM 2273 N N . GLU A 1 292 ? 2.525 -4.691 23.175 1.00 88.25 292 GLU A N 1
ATOM 2274 C CA . GLU A 1 292 ? 2.833 -3.940 24.397 1.00 88.25 292 GLU A CA 1
ATOM 2275 C C . GLU A 1 292 ? 2.227 -2.526 24.395 1.00 88.25 292 GLU A C 1
ATOM 2277 O O . GLU A 1 292 ? 1.822 -2.016 25.445 1.00 88.25 292 GLU A O 1
ATOM 2282 N N . ARG A 1 293 ? 2.204 -1.860 23.234 1.00 94.06 293 ARG A N 1
ATOM 2283 C CA . ARG A 1 293 ? 1.932 -0.430 23.094 1.00 94.06 293 ARG A CA 1
ATOM 2284 C C . ARG A 1 293 ? 1.205 -0.072 21.798 1.00 94.06 293 ARG A C 1
ATOM 2286 O O . ARG A 1 293 ? 1.293 -0.762 20.781 1.00 94.06 293 ARG A O 1
ATOM 2293 N N . LEU A 1 294 ? 0.546 1.081 21.864 1.00 95.38 294 LEU A N 1
ATOM 2294 C CA . LEU A 1 294 ? -0.036 1.821 20.750 1.00 95.38 294 LEU A CA 1
ATOM 2295 C C . LEU A 1 294 ? 0.688 3.164 20.633 1.00 95.38 294 LEU A C 1
ATOM 2297 O O . LEU A 1 294 ? 0.754 3.892 21.624 1.00 95.38 294 LEU A O 1
ATOM 2301 N N . PHE A 1 295 ? 1.217 3.489 19.454 1.00 96.62 295 PHE A N 1
ATOM 2302 C CA . PHE A 1 295 ? 1.917 4.755 19.196 1.00 96.62 295 PHE A CA 1
ATOM 2303 C C . PHE A 1 295 ? 1.961 5.098 17.704 1.00 96.62 295 PHE A C 1
ATOM 2305 O O . PHE A 1 295 ? 1.624 4.267 16.862 1.00 96.62 295 PHE A O 1
ATOM 2312 N N . VAL A 1 296 ? 2.389 6.318 17.366 1.00 97.00 296 VAL A N 1
ATOM 2313 C CA . VAL A 1 296 ? 2.670 6.711 15.976 1.00 97.00 296 VAL A CA 1
ATOM 2314 C C . VAL A 1 296 ? 4.155 6.605 15.653 1.00 97.00 296 VAL A C 1
ATOM 2316 O O . VAL A 1 296 ? 5.012 7.078 16.403 1.00 97.00 296 VAL A O 1
ATOM 2319 N N . GLU A 1 297 ? 4.452 6.053 14.481 1.00 95.12 297 GLU A N 1
ATOM 2320 C CA . GLU A 1 297 ? 5.762 6.154 13.839 1.00 95.12 297 GLU A CA 1
ATOM 2321 C C . GLU A 1 297 ? 5.685 6.987 12.563 1.00 95.12 297 GLU A C 1
ATOM 2323 O O . GLU A 1 297 ? 4.717 6.877 11.811 1.00 95.12 297 GLU A O 1
ATOM 2328 N N . LEU A 1 298 ? 6.733 7.760 12.288 1.00 93.94 298 LEU A N 1
ATOM 2329 C CA . LEU A 1 298 ? 7.032 8.287 10.960 1.00 93.94 298 LEU A CA 1
ATOM 2330 C C . LEU A 1 298 ? 8.024 7.344 10.273 1.00 93.94 298 LEU A C 1
ATOM 2332 O O . LEU A 1 298 ? 9.063 7.019 10.846 1.00 93.94 298 LEU A O 1
ATOM 2336 N N . ILE A 1 299 ? 7.701 6.909 9.059 1.00 90.88 299 ILE A N 1
ATOM 2337 C CA . ILE A 1 299 ? 8.527 6.025 8.232 1.00 90.88 299 ILE A CA 1
ATOM 2338 C C . ILE A 1 299 ? 9.047 6.806 7.024 1.00 90.88 299 ILE A C 1
ATOM 2340 O O . ILE A 1 299 ? 8.266 7.508 6.379 1.00 90.88 299 ILE A O 1
ATOM 2344 N N . GLY A 1 300 ? 10.323 6.617 6.675 1.00 84.69 300 GLY A N 1
ATOM 2345 C CA . GLY A 1 300 ? 10.905 7.112 5.424 1.00 84.69 300 GLY A CA 1
ATOM 2346 C C . GLY A 1 300 ? 11.330 8.583 5.432 1.00 84.69 300 GLY A C 1
ATOM 2347 O O . GLY A 1 300 ? 11.345 9.220 4.380 1.00 84.69 300 GLY A O 1
ATOM 2348 N N . ASP A 1 301 ? 11.622 9.154 6.604 1.00 77.25 301 ASP A N 1
ATOM 2349 C CA . ASP A 1 301 ? 12.026 10.562 6.727 1.00 77.25 301 ASP A CA 1
ATOM 2350 C C . ASP A 1 301 ? 13.433 10.822 6.162 1.00 77.25 301 ASP A C 1
ATOM 2352 O O . ASP A 1 301 ? 13.705 11.901 5.639 1.00 77.25 301 ASP A O 1
ATOM 2356 N N . ARG A 1 302 ? 14.321 9.824 6.215 1.00 72.62 302 ARG A N 1
ATOM 2357 C CA . ARG A 1 302 ? 15.737 9.939 5.838 1.00 72.62 302 ARG A CA 1
ATOM 2358 C C . ARG A 1 302 ? 16.050 9.423 4.433 1.00 72.62 302 ARG A C 1
ATOM 2360 O O . ARG A 1 302 ? 17.209 9.478 4.026 1.00 72.62 302 ARG A O 1
ATOM 2367 N N . GLY A 1 303 ? 15.067 8.911 3.693 1.00 63.59 303 GLY A N 1
ATOM 2368 C CA . GLY A 1 303 ? 15.297 8.335 2.364 1.00 63.59 303 GLY A CA 1
ATOM 2369 C C . GLY A 1 303 ? 15.916 6.939 2.361 1.00 63.59 303 GLY A C 1
ATOM 2370 O O . GLY A 1 303 ? 16.421 6.507 1.324 1.00 63.59 303 GLY A O 1
ATOM 2371 N N . GLY A 1 304 ? 15.921 6.252 3.505 1.00 60.56 304 GLY A N 1
ATOM 2372 C CA . GLY A 1 304 ? 16.546 4.942 3.686 1.00 60.56 304 GLY A CA 1
ATOM 2373 C C . GLY A 1 304 ? 15.595 3.756 3.492 1.00 60.56 304 GLY A C 1
ATOM 2374 O O . GLY A 1 304 ? 14.419 3.913 3.175 1.00 60.56 304 GLY A O 1
ATOM 2375 N N . ASP A 1 305 ? 16.121 2.545 3.707 1.00 60.53 305 ASP A N 1
ATOM 2376 C CA . ASP A 1 305 ? 15.306 1.331 3.871 1.00 60.53 305 ASP A CA 1
ATOM 2377 C C . ASP A 1 305 ? 14.387 1.517 5.080 1.00 60.53 305 ASP A C 1
ATOM 2379 O O . ASP A 1 305 ? 14.857 1.876 6.160 1.00 60.53 305 ASP A O 1
ATOM 2383 N N . ALA A 1 306 ? 13.089 1.277 4.935 1.00 55.38 306 ALA A N 1
ATOM 2384 C CA . ALA A 1 306 ? 12.134 1.542 6.005 1.00 55.38 306 ALA A CA 1
ATOM 2385 C C . ALA A 1 306 ? 12.252 0.608 7.210 1.00 55.38 306 ALA A C 1
ATOM 2387 O O . ALA A 1 306 ? 11.649 0.877 8.249 1.00 55.38 306 ALA A O 1
ATOM 2388 N N . TYR A 1 307 ? 13.005 -0.486 7.093 1.00 61.19 307 TYR A N 1
ATOM 2389 C CA . TYR A 1 307 ? 13.428 -1.261 8.252 1.00 61.19 307 TYR A CA 1
ATOM 2390 C C . TYR A 1 307 ? 14.322 -0.435 9.193 1.00 61.19 307 TYR A C 1
ATOM 2392 O O . TYR A 1 307 ? 14.314 -0.652 10.401 1.00 61.19 307 TYR A O 1
ATOM 2400 N N . LEU A 1 308 ? 15.082 0.517 8.645 1.00 68.94 308 LEU A N 1
ATOM 2401 C CA . LEU A 1 308 ? 16.052 1.349 9.365 1.00 68.94 308 LEU A CA 1
ATOM 2402 C C . LEU A 1 308 ? 15.637 2.824 9.450 1.00 68.94 308 LEU A C 1
ATOM 2404 O O . LEU A 1 308 ? 16.137 3.555 10.303 1.00 68.94 308 LEU A O 1
ATOM 2408 N N . ASP A 1 309 ? 14.744 3.263 8.569 1.00 81.75 309 ASP A N 1
ATOM 2409 C CA . ASP A 1 309 ? 14.291 4.643 8.445 1.00 81.75 309 ASP A CA 1
ATOM 2410 C C . ASP A 1 309 ? 12.909 4.826 9.074 1.00 81.75 309 ASP A C 1
ATOM 2412 O O . ASP A 1 309 ? 11.885 4.941 8.394 1.00 81.75 309 ASP A O 1
ATOM 2416 N N . TYR A 1 310 ? 12.891 4.804 10.405 1.00 87.00 310 TYR A N 1
ATOM 2417 C CA . TYR A 1 310 ? 11.704 5.093 11.194 1.00 87.00 310 TYR A CA 1
ATOM 2418 C C . TYR A 1 310 ? 12.024 5.951 12.419 1.00 87.00 310 TYR A C 1
ATOM 2420 O O . TYR A 1 310 ? 13.133 5.938 12.959 1.00 87.00 310 TYR A O 1
ATOM 2428 N N . GLN A 1 311 ? 11.011 6.673 12.887 1.00 91.69 311 GLN A N 1
ATOM 2429 C CA . GLN A 1 311 ? 11.038 7.450 14.118 1.00 91.69 311 GLN A CA 1
ATOM 2430 C C . GLN A 1 311 ? 9.739 7.224 14.894 1.00 91.69 311 GLN A C 1
ATOM 2432 O O . GLN A 1 311 ? 8.658 7.532 14.397 1.00 91.69 3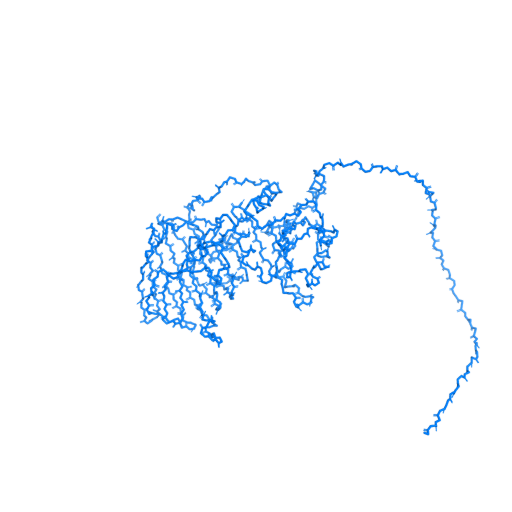11 GLN A O 1
ATOM 2437 N N . HIS A 1 312 ? 9.836 6.744 16.136 1.00 93.62 312 HIS A N 1
ATOM 2438 C CA . HIS A 1 312 ? 8.712 6.799 17.073 1.00 93.62 312 HIS A CA 1
ATOM 2439 C C . HIS A 1 312 ? 8.468 8.263 17.461 1.00 93.62 312 HIS A C 1
ATOM 2441 O O . HIS A 1 312 ? 9.401 8.945 17.893 1.00 93.62 312 HIS A O 1
ATOM 2447 N N . LEU A 1 313 ? 7.240 8.755 17.292 1.00 94.19 313 LEU A N 1
ATOM 2448 C CA . LEU A 1 313 ? 6.921 10.156 17.587 1.00 94.19 313 LEU A CA 1
ATOM 2449 C C . LEU A 1 313 ? 6.762 10.416 19.089 1.00 94.19 313 LEU A C 1
ATOM 2451 O O . LEU A 1 313 ? 7.018 11.525 19.550 1.00 94.19 313 LEU A O 1
ATOM 2455 N N . ASP A 1 314 ? 6.377 9.392 19.851 1.00 92.19 314 ASP A N 1
ATOM 2456 C CA . ASP A 1 314 ? 6.254 9.431 21.304 1.00 92.19 314 ASP A CA 1
ATOM 2457 C C . ASP A 1 314 ? 6.455 8.034 21.933 1.00 92.19 314 ASP A C 1
ATOM 2459 O O . ASP A 1 314 ? 6.835 7.065 21.267 1.00 92.19 314 ASP A O 1
ATOM 2463 N N . SER A 1 315 ? 6.244 7.929 23.250 1.00 93.56 315 SER A N 1
ATOM 2464 C CA . SER A 1 315 ? 6.340 6.666 23.993 1.00 93.56 315 SER A CA 1
ATOM 2465 C C . SER A 1 315 ? 5.130 5.742 23.822 1.00 93.56 315 SER A C 1
ATOM 2467 O O . SER A 1 315 ? 5.208 4.576 24.222 1.00 93.56 315 SER A O 1
ATOM 2469 N N . GLY A 1 316 ? 4.027 6.242 23.271 1.00 95.50 316 GLY A N 1
ATOM 2470 C CA . GLY A 1 316 ? 2.749 5.555 23.189 1.00 95.50 316 GLY A CA 1
ATOM 2471 C C . GLY A 1 316 ? 2.000 5.425 24.504 1.00 95.50 316 GLY A C 1
ATOM 2472 O O . GLY A 1 316 ? 2.385 5.979 25.537 1.00 95.50 316 GLY A O 1
ATOM 2473 N N . ILE A 1 317 ? 0.945 4.615 24.450 1.00 96.75 317 ILE A N 1
ATOM 2474 C CA . ILE A 1 317 ? 0.178 4.150 25.608 1.00 96.75 317 ILE A CA 1
ATOM 2475 C C . ILE A 1 317 ? 0.236 2.620 25.722 1.00 96.75 317 ILE A C 1
ATOM 2477 O O . ILE A 1 317 ? 0.421 1.945 24.704 1.00 96.75 317 ILE A O 1
ATOM 2481 N N . PRO A 1 318 ? 0.051 2.044 26.926 1.00 96.06 318 PRO A N 1
ATOM 2482 C CA . PRO A 1 318 ? -0.072 0.600 27.092 1.00 96.06 318 PRO A CA 1
ATOM 2483 C C . PRO A 1 318 ? -1.244 0.041 26.280 1.00 96.06 318 PRO A C 1
ATOM 2485 O O . PRO A 1 318 ? -2.386 0.484 26.423 1.00 96.06 318 PRO A O 1
ATOM 2488 N N . PHE A 1 319 ? -0.964 -0.952 25.443 1.00 92.69 319 PHE A N 1
ATOM 2489 C CA . PHE A 1 319 ? -1.952 -1.595 24.586 1.00 92.69 319 PHE A CA 1
ATOM 2490 C C . PHE A 1 319 ? -1.501 -3.022 24.286 1.00 92.69 319 PHE A C 1
ATOM 2492 O O . PHE A 1 319 ? -0.479 -3.232 23.645 1.00 92.69 319 PHE A O 1
ATOM 2499 N N . CYS A 1 320 ? -2.260 -4.013 24.751 1.00 88.19 320 CYS A N 1
ATOM 2500 C CA . CYS A 1 320 ? -1.919 -5.412 24.519 1.00 88.19 320 CYS A CA 1
ATOM 2501 C C . CYS A 1 320 ? -2.741 -5.971 23.358 1.00 88.19 320 CYS A C 1
ATOM 2503 O O . CYS A 1 320 ? -3.914 -6.334 23.518 1.00 88.19 320 CYS A O 1
ATOM 2505 N N . LEU A 1 321 ? -2.123 -6.023 22.178 1.00 89.94 321 LEU A N 1
ATOM 2506 C CA . LEU A 1 321 ? -2.730 -6.655 21.016 1.00 89.94 321 LEU A CA 1
ATOM 2507 C C . LEU A 1 321 ? -2.864 -8.169 21.242 1.00 89.94 321 LEU A C 1
ATOM 2509 O O . LEU A 1 321 ? -1.875 -8.872 21.440 1.00 89.94 321 LEU A O 1
ATOM 2513 N N . THR A 1 322 ? -4.101 -8.658 21.211 1.00 91.19 322 THR A N 1
ATOM 2514 C CA . THR A 1 322 ? -4.471 -10.049 21.488 1.00 91.19 322 THR A CA 1
ATOM 2515 C C . THR A 1 322 ? -4.898 -10.735 20.198 1.00 91.19 322 THR A C 1
ATOM 2517 O O . THR A 1 322 ? -5.724 -10.215 19.447 1.00 91.19 322 THR A O 1
ATOM 2520 N N . GLU A 1 323 ? -4.349 -11.920 19.950 1.00 93.31 323 GLU A N 1
ATOM 2521 C CA . GLU A 1 323 ? -4.634 -12.694 18.745 1.00 93.31 323 GLU A CA 1
ATOM 2522 C C . GLU A 1 323 ? -6.110 -13.109 18.690 1.00 93.31 323 GLU A C 1
ATOM 2524 O O . GLU A 1 323 ? -6.689 -13.559 19.679 1.00 93.31 323 GLU A O 1
ATOM 2529 N N . GLY A 1 324 ? -6.737 -12.908 17.531 1.00 93.31 324 GLY A N 1
ATOM 2530 C CA . GLY A 1 324 ? -8.143 -13.226 17.288 1.00 93.31 324 GLY A CA 1
ATOM 2531 C C . GLY A 1 324 ? -9.151 -12.253 17.910 1.00 93.31 324 GLY A C 1
ATOM 2532 O O . GLY A 1 324 ? -10.339 -12.355 17.600 1.00 93.31 324 GLY A O 1
ATOM 2533 N N . ALA A 1 325 ? -8.711 -11.299 18.738 1.00 95.00 325 ALA A N 1
ATOM 2534 C CA . ALA A 1 325 ? -9.582 -10.272 19.296 1.00 95.00 325 ALA A CA 1
ATOM 2535 C C . ALA A 1 325 ? -9.970 -9.228 18.238 1.00 95.00 325 ALA A C 1
ATOM 2537 O O . ALA A 1 325 ? -9.170 -8.861 17.375 1.00 95.00 325 ALA A O 1
ATOM 2538 N N . THR A 1 326 ? -11.207 -8.742 18.329 1.00 97.50 326 THR A N 1
ATOM 2539 C CA . THR A 1 326 ? -11.746 -7.705 17.444 1.00 97.50 326 THR A CA 1
ATOM 2540 C C . THR A 1 326 ? -11.571 -6.327 18.069 1.00 97.50 326 THR A C 1
ATOM 2542 O O . THR A 1 326 ? -11.884 -6.126 19.247 1.00 97.50 326 THR A O 1
ATOM 2545 N N . TYR A 1 327 ? -11.100 -5.386 17.256 1.00 97.81 327 TYR A N 1
ATOM 2546 C CA . TYR A 1 327 ? -10.847 -4.003 17.623 1.00 97.81 327 TYR A CA 1
ATOM 2547 C C . TYR A 1 327 ? -11.637 -3.072 16.705 1.00 97.81 327 TYR A C 1
ATOM 2549 O O . TYR A 1 327 ? -11.419 -3.068 15.495 1.00 97.81 327 TYR A O 1
ATOM 2557 N N . ASP A 1 328 ? -12.539 -2.287 17.288 1.00 98.44 328 ASP A N 1
ATOM 2558 C CA . ASP A 1 328 ? -13.249 -1.196 16.623 1.00 98.44 328 ASP A CA 1
ATOM 2559 C C . ASP A 1 328 ? -12.454 0.101 16.811 1.00 98.44 328 ASP A C 1
ATOM 2561 O O . ASP A 1 328 ? -12.213 0.538 17.938 1.00 98.44 328 ASP A O 1
ATOM 2565 N N . ILE A 1 329 ? -11.981 0.672 15.711 1.00 98.50 329 ILE A N 1
ATOM 2566 C CA . ILE A 1 329 ? -10.977 1.731 15.668 1.00 98.50 329 ILE A CA 1
ATOM 2567 C C . ILE A 1 329 ? -11.561 2.926 14.921 1.00 98.50 329 ILE A C 1
ATOM 2569 O O . ILE A 1 329 ? -11.873 2.837 13.736 1.00 98.50 329 ILE A O 1
ATOM 2573 N N . ALA A 1 330 ? -11.647 4.060 15.606 1.00 98.50 330 ALA A N 1
ATOM 2574 C CA . ALA A 1 330 ? -11.979 5.350 15.022 1.00 98.50 330 ALA A CA 1
ATOM 2575 C C . ALA A 1 330 ? -10.751 6.261 15.083 1.00 98.50 330 ALA A C 1
ATOM 2577 O O . ALA A 1 330 ? -10.175 6.437 16.156 1.00 98.50 330 ALA A O 1
ATOM 2578 N N . ILE A 1 331 ? -10.353 6.844 13.954 1.00 98.06 331 ILE A N 1
ATOM 2579 C CA . ILE A 1 331 ? -9.228 7.782 13.857 1.00 98.06 331 ILE A CA 1
ATOM 2580 C C . ILE A 1 331 ? -9.733 9.097 13.275 1.00 98.06 331 ILE A C 1
ATOM 2582 O O . ILE A 1 331 ? -10.418 9.086 12.257 1.00 98.06 331 ILE A O 1
ATOM 2586 N N . SER A 1 332 ? -9.339 10.215 13.873 1.00 97.31 332 SER A N 1
ATOM 2587 C CA . SER A 1 332 ? -9.491 11.561 13.324 1.00 97.31 332 SER A CA 1
ATOM 2588 C C . SER A 1 332 ? -8.114 12.132 13.011 1.00 97.31 332 SER A C 1
ATOM 2590 O O . SER A 1 332 ? -7.254 12.228 13.887 1.00 97.31 332 SER A O 1
ATOM 2592 N N . ILE A 1 333 ? -7.901 12.505 11.753 1.00 96.31 333 ILE A N 1
ATOM 2593 C CA . ILE A 1 333 ? -6.638 13.035 11.244 1.00 96.31 333 ILE A CA 1
ATOM 2594 C C . ILE A 1 333 ? -6.845 14.518 10.950 1.00 96.31 333 ILE A C 1
ATOM 2596 O O . ILE A 1 333 ? -7.600 14.876 10.046 1.00 96.31 333 ILE A O 1
ATOM 2600 N N . GLY A 1 334 ? -6.187 15.375 11.725 1.00 94.75 334 GLY A N 1
ATOM 2601 C CA . GLY A 1 334 ? -6.240 16.831 11.619 1.00 94.75 334 GLY A CA 1
ATOM 2602 C C . GLY A 1 334 ? -4.917 17.427 11.145 1.00 94.75 334 GLY A C 1
ATOM 2603 O O . GLY A 1 334 ? -3.983 16.715 10.767 1.00 94.75 334 GLY A O 1
ATOM 2604 N N . ASP A 1 335 ? -4.832 18.758 11.153 1.00 94.94 335 ASP A N 1
ATOM 2605 C CA . ASP A 1 335 ? -3.588 19.437 10.807 1.00 94.94 335 ASP A CA 1
ATOM 2606 C C . ASP A 1 335 ? -2.535 19.182 11.889 1.00 94.94 335 ASP A C 1
ATOM 2608 O O . ASP A 1 335 ? -2.720 19.540 13.052 1.00 94.94 335 ASP A O 1
ATOM 2612 N N . ARG A 1 336 ? -1.448 18.506 11.501 1.00 96.25 336 ARG A N 1
ATOM 2613 C CA . ARG A 1 336 ? -0.338 18.106 12.382 1.00 96.25 336 ARG A CA 1
ATOM 2614 C C . ARG A 1 336 ? -0.776 17.374 13.662 1.00 96.25 336 ARG A C 1
ATOM 2616 O O . ARG A 1 336 ? -0.047 17.374 14.654 1.00 96.25 336 ARG A O 1
ATOM 2623 N N . GLN A 1 337 ? -1.950 16.751 13.664 1.00 96.25 337 GLN A N 1
ATOM 2624 C CA . GLN A 1 337 ? -2.509 16.059 14.823 1.00 96.25 337 GLN A CA 1
ATOM 2625 C C . GLN A 1 337 ? -3.277 14.814 14.391 1.00 96.25 337 GLN A C 1
ATOM 2627 O O . GLN A 1 337 ? -3.893 14.780 13.326 1.00 96.25 337 GLN A O 1
ATOM 2632 N N . MET A 1 338 ? -3.270 13.798 15.246 1.00 96.62 338 MET A N 1
ATOM 2633 C CA . MET A 1 338 ? -4.083 12.597 15.085 1.00 96.62 338 MET A CA 1
ATOM 2634 C C . MET A 1 338 ? -4.671 12.197 16.437 1.00 96.62 338 MET A C 1
ATOM 2636 O O . MET A 1 338 ? -3.983 12.254 17.455 1.00 96.62 338 MET A O 1
ATOM 2640 N N . ALA A 1 339 ? -5.938 11.792 16.440 1.00 97.81 339 ALA A N 1
ATOM 2641 C CA . ALA A 1 339 ? -6.609 11.195 17.585 1.00 97.81 339 ALA A CA 1
ATOM 2642 C C . ALA A 1 339 ? -7.188 9.833 17.196 1.00 97.81 339 ALA A C 1
ATOM 2644 O O . ALA A 1 339 ? -7.750 9.690 16.114 1.00 97.81 339 ALA A O 1
ATOM 2645 N N . ALA A 1 340 ? -7.081 8.848 18.081 1.00 98.19 340 ALA A N 1
ATOM 2646 C CA . ALA A 1 340 ? -7.616 7.510 17.896 1.00 98.19 340 ALA A CA 1
ATOM 2647 C C . ALA A 1 340 ? -8.394 7.054 19.134 1.00 98.19 340 ALA A C 1
ATOM 2649 O O . ALA A 1 340 ? -7.956 7.243 20.272 1.00 98.19 340 ALA A O 1
ATOM 2650 N N . ILE A 1 341 ? -9.534 6.410 18.900 1.00 98.44 341 ILE A N 1
ATOM 2651 C CA . ILE A 1 341 ? -10.306 5.674 19.899 1.00 98.44 341 ILE A CA 1
ATOM 2652 C C . ILE A 1 341 ? -10.361 4.222 19.438 1.00 98.44 341 ILE A C 1
ATOM 2654 O O . ILE A 1 341 ? -10.848 3.938 18.347 1.00 98.44 341 ILE A O 1
ATOM 2658 N N . ILE A 1 342 ? -9.877 3.306 20.271 1.00 98.19 342 ILE A N 1
ATOM 2659 C CA . ILE A 1 342 ? -9.874 1.867 19.993 1.00 98.19 342 ILE A CA 1
ATOM 2660 C C . ILE A 1 342 ? -10.708 1.178 21.061 1.00 98.19 342 ILE A C 1
ATOM 2662 O O . ILE A 1 342 ? -10.512 1.406 22.254 1.00 98.19 342 ILE A O 1
ATOM 2666 N N . LYS A 1 343 ? -11.636 0.323 20.648 1.00 97.94 343 LYS A N 1
ATOM 2667 C CA . LYS A 1 343 ? -12.515 -0.439 21.534 1.00 97.94 343 LYS A CA 1
ATOM 2668 C C . LYS A 1 343 ? -12.360 -1.923 21.255 1.00 97.94 343 LYS A C 1
ATOM 2670 O O . LYS A 1 343 ? -12.320 -2.354 20.111 1.00 97.94 343 LYS A O 1
ATOM 2675 N N . SER A 1 344 ? -12.303 -2.705 22.319 1.00 95.94 344 SER A N 1
ATOM 2676 C CA . SER A 1 344 ? -12.457 -4.161 22.297 1.00 95.94 344 SER A CA 1
ATOM 2677 C C . SER A 1 344 ? -13.684 -4.538 23.126 1.00 95.94 344 SER A C 1
ATOM 2679 O O . SER A 1 344 ? -14.320 -3.677 23.732 1.00 95.94 344 SER A O 1
ATOM 2681 N N . SER A 1 345 ? -13.994 -5.829 23.231 1.00 92.75 345 SER A N 1
ATOM 2682 C CA . SER A 1 345 ? -15.106 -6.305 24.066 1.00 92.75 345 SER A CA 1
ATOM 2683 C C . SER A 1 345 ? -14.979 -5.953 25.556 1.00 92.75 345 SER A C 1
ATOM 2685 O O . SER A 1 345 ? -15.989 -5.937 26.254 1.00 92.75 345 SER A O 1
ATOM 2687 N N . LYS A 1 346 ? -13.762 -5.693 26.056 1.00 91.94 346 LYS A N 1
ATOM 2688 C CA . LYS A 1 346 ? -13.492 -5.469 27.490 1.00 91.94 346 LYS A CA 1
ATOM 2689 C C . LYS A 1 346 ? -12.900 -4.102 27.822 1.00 91.94 346 LYS A C 1
ATOM 2691 O O . LYS A 1 346 ? -12.998 -3.673 28.963 1.00 91.94 346 LYS A O 1
ATOM 2696 N N . ASN A 1 347 ? -12.264 -3.445 26.856 1.00 95.75 347 ASN A N 1
ATOM 2697 C CA . ASN A 1 347 ? -11.428 -2.271 27.094 1.00 95.75 347 ASN A CA 1
ATOM 2698 C C . ASN A 1 347 ? -11.652 -1.205 26.020 1.00 95.75 347 ASN A C 1
ATOM 2700 O O . ASN A 1 347 ? -11.947 -1.534 24.868 1.00 95.75 347 ASN A O 1
ATOM 2704 N N . GLN A 1 348 ? -11.418 0.052 26.390 1.00 96.88 348 GLN A N 1
ATOM 2705 C CA . GLN A 1 348 ? -11.350 1.190 25.482 1.00 96.88 348 GLN A CA 1
ATOM 2706 C C . GLN A 1 348 ? -10.050 1.958 25.731 1.00 96.88 348 GLN A C 1
ATOM 2708 O O . GLN A 1 348 ? -9.684 2.208 26.878 1.00 96.88 348 GLN A O 1
ATOM 2713 N N . TRP A 1 349 ? -9.392 2.365 24.652 1.00 97.81 349 TRP A N 1
ATOM 2714 C CA . TRP A 1 349 ? -8.189 3.184 24.663 1.00 97.81 349 TRP A CA 1
ATOM 2715 C C . TRP A 1 349 ? -8.435 4.462 23.870 1.00 97.81 349 TRP A C 1
ATOM 2717 O O . TRP A 1 349 ? -9.055 4.426 22.807 1.00 97.81 349 TRP A O 1
ATOM 2727 N N . THR A 1 350 ? -7.916 5.576 24.378 1.00 98.00 350 THR A N 1
ATOM 2728 C CA . THR A 1 350 ? -7.890 6.862 23.679 1.00 98.00 350 THR A CA 1
ATOM 2729 C C . THR A 1 350 ? -6.442 7.304 23.571 1.00 98.00 350 THR A C 1
ATOM 2731 O O . THR A 1 350 ? -5.712 7.272 24.561 1.00 98.00 350 THR A O 1
ATOM 2734 N N . TYR A 1 351 ? -6.031 7.716 22.379 1.00 98.25 351 TYR A N 1
ATOM 2735 C CA . TYR A 1 351 ? -4.665 8.124 22.093 1.00 98.25 351 TYR A CA 1
ATOM 2736 C C . TYR A 1 351 ? -4.656 9.335 21.168 1.00 98.25 351 TYR A C 1
ATOM 2738 O O . TYR A 1 351 ? -5.479 9.444 20.265 1.00 98.25 351 TYR A O 1
ATOM 2746 N N . THR A 1 352 ? -3.725 10.252 21.400 1.00 98.00 352 THR A N 1
ATOM 2747 C CA . THR A 1 352 ? -3.544 11.460 20.595 1.00 98.00 352 THR A CA 1
ATOM 2748 C C . THR A 1 352 ? -2.061 11.678 20.359 1.00 98.00 352 THR A C 1
ATOM 2750 O O . THR A 1 352 ? -1.281 11.526 21.297 1.00 98.00 352 THR A O 1
ATOM 2753 N N . ALA A 1 353 ? -1.687 12.086 19.151 1.00 97.12 353 ALA A N 1
ATOM 2754 C CA . ALA A 1 353 ? -0.305 12.362 18.783 1.00 97.12 353 ALA A CA 1
ATOM 2755 C C . ALA A 1 353 ? -0.183 13.699 18.043 1.00 97.12 353 ALA A C 1
ATOM 2757 O O . ALA A 1 353 ? -1.011 14.033 17.189 1.00 97.12 353 ALA A O 1
ATOM 2758 N N . THR A 1 354 ? 0.891 14.432 18.337 1.00 97.38 354 THR A N 1
ATOM 2759 C CA . THR A 1 354 ? 1.323 15.592 17.550 1.00 97.38 354 THR A CA 1
ATOM 2760 C C . THR A 1 354 ? 2.247 15.113 16.440 1.00 97.38 354 THR A C 1
ATOM 2762 O O . THR A 1 354 ? 3.215 14.398 16.692 1.00 97.38 354 THR A O 1
ATOM 2765 N N . LEU A 1 355 ? 1.964 15.521 15.208 1.00 96.06 355 LEU A N 1
ATOM 2766 C CA . LEU A 1 355 ? 2.711 15.114 14.027 1.00 96.06 355 LEU A CA 1
ATOM 2767 C C . LEU A 1 355 ? 3.740 16.197 13.640 1.00 96.06 355 LEU A C 1
ATOM 2769 O O . LEU A 1 355 ? 3.473 17.399 13.770 1.00 96.06 355 LEU A O 1
ATOM 2773 N N . PRO A 1 356 ? 4.925 15.803 13.141 1.00 94.44 356 PRO A N 1
ATOM 2774 C CA . PRO A 1 356 ? 5.963 16.731 12.692 1.00 94.44 356 PRO A CA 1
ATOM 2775 C C . PRO A 1 356 ? 5.577 17.504 11.423 1.00 94.44 356 PRO A C 1
ATOM 2777 O O . PRO A 1 356 ? 6.197 18.528 11.131 1.00 94.44 356 PRO A O 1
ATOM 2780 N N . GLU A 1 357 ? 4.537 17.074 10.712 1.00 92.25 357 GLU A N 1
ATOM 2781 C CA . GLU A 1 357 ? 4.015 17.677 9.486 1.00 92.25 357 GLU A CA 1
ATOM 2782 C C . GLU A 1 357 ? 2.541 17.315 9.280 1.00 92.25 357 GLU A C 1
ATOM 2784 O O . GLU A 1 357 ? 2.002 16.421 9.938 1.00 92.25 357 GLU A O 1
ATOM 2789 N N . THR A 1 358 ? 1.880 18.045 8.384 1.00 92.88 358 THR A N 1
ATOM 2790 C CA . THR A 1 358 ? 0.497 17.777 7.996 1.00 92.88 358 THR A CA 1
ATOM 2791 C C . THR A 1 358 ? 0.439 16.464 7.209 1.00 92.88 358 THR A C 1
ATOM 2793 O O . THR A 1 358 ? 1.106 16.355 6.178 1.00 92.88 358 THR A O 1
ATOM 2796 N N . PRO A 1 359 ? -0.351 15.468 7.642 1.00 92.38 359 PRO A N 1
ATOM 2797 C CA . PRO A 1 359 ? -0.447 14.198 6.937 1.00 92.38 359 PRO A CA 1
ATOM 2798 C C . PRO A 1 359 ? -1.227 14.387 5.632 1.00 92.38 359 PRO A C 1
ATOM 2800 O O . PRO A 1 359 ? -2.440 14.599 5.631 1.00 92.38 359 PRO A O 1
ATOM 2803 N N . ILE A 1 360 ? -0.515 14.305 4.511 1.00 90.75 360 ILE A N 1
ATOM 2804 C CA . ILE A 1 360 ? -1.080 14.340 3.161 1.00 90.75 360 ILE A CA 1
ATOM 2805 C C . ILE A 1 360 ? -0.674 13.049 2.477 1.00 90.75 360 ILE A C 1
ATOM 2807 O O . ILE A 1 360 ? 0.501 12.702 2.506 1.00 90.75 360 ILE A O 1
ATOM 2811 N N . GLY A 1 361 ? -1.625 12.319 1.901 1.00 92.50 361 GLY A N 1
ATOM 2812 C CA . GLY A 1 361 ? -1.327 11.093 1.171 1.00 92.50 361 GLY A CA 1
ATOM 2813 C C . GLY A 1 361 ? -2.395 10.019 1.281 1.00 92.50 361 GLY A C 1
ATOM 2814 O O . GLY A 1 361 ? -3.511 10.255 1.744 1.00 92.50 361 GLY A O 1
ATOM 2815 N N . ARG A 1 362 ? -2.052 8.809 0.844 1.00 94.19 362 ARG A N 1
ATOM 2816 C CA . ARG A 1 362 ? -2.938 7.644 0.931 1.00 94.19 362 ARG A CA 1
ATOM 2817 C C . ARG A 1 362 ? -3.095 7.188 2.384 1.00 94.19 362 ARG A C 1
ATOM 2819 O O . ARG A 1 362 ? -2.218 7.406 3.225 1.00 94.19 362 ARG A O 1
ATOM 2826 N N . ILE A 1 363 ? -4.219 6.540 2.658 1.00 96.62 363 ILE A N 1
ATOM 2827 C CA . ILE A 1 363 ? -4.557 5.923 3.944 1.00 96.62 363 ILE A CA 1
ATOM 2828 C C . ILE A 1 363 ? -4.770 4.432 3.705 1.00 96.62 363 ILE A C 1
ATOM 2830 O O . ILE A 1 363 ? -5.211 4.039 2.626 1.00 96.62 363 ILE A O 1
ATOM 2834 N N . GLY A 1 364 ? -4.445 3.581 4.673 1.00 97.00 364 GLY A N 1
ATOM 2835 C CA . GLY A 1 364 ? -4.576 2.152 4.456 1.00 97.00 364 GLY A CA 1
ATOM 2836 C C . GLY A 1 364 ? -4.173 1.259 5.614 1.00 97.00 364 GLY A C 1
ATOM 2837 O O . GLY A 1 364 ? -4.042 1.698 6.753 1.00 97.00 364 GLY A O 1
ATOM 2838 N N . LEU A 1 365 ? -3.944 -0.011 5.296 1.00 97.25 365 LEU A N 1
ATOM 2839 C CA . LEU A 1 365 ? -3.576 -1.060 6.241 1.00 97.25 365 LEU A CA 1
ATOM 2840 C C . LEU A 1 365 ? -2.171 -1.589 5.969 1.00 97.25 365 LEU A C 1
ATOM 2842 O O . LEU A 1 365 ? -1.770 -1.763 4.816 1.00 97.25 365 LEU A O 1
ATOM 2846 N N . ARG A 1 366 ? -1.461 -1.915 7.050 1.00 93.81 366 ARG A N 1
ATOM 2847 C CA . ARG A 1 366 ? -0.151 -2.573 7.041 1.00 93.81 366 ARG A CA 1
ATOM 2848 C C . ARG A 1 366 ? -0.175 -3.752 8.025 1.00 93.81 366 ARG A C 1
ATOM 2850 O O . ARG A 1 366 ? -0.246 -3.511 9.225 1.00 93.81 366 ARG A O 1
ATOM 2857 N N . PRO A 1 367 ? -0.086 -5.015 7.571 1.00 92.69 367 PRO A N 1
ATOM 2858 C CA . PRO A 1 367 ? -0.106 -6.176 8.458 1.00 92.69 367 PRO A CA 1
ATOM 2859 C C . PRO A 1 367 ? 1.234 -6.499 9.129 1.00 92.69 367 PRO A C 1
ATOM 2861 O O . PRO A 1 367 ? 1.227 -7.119 10.178 1.00 92.69 367 PRO A O 1
ATOM 2864 N N . TRP A 1 368 ? 2.366 -6.128 8.530 1.00 88.88 368 TRP A N 1
ATOM 2865 C CA . TRP A 1 368 ? 3.752 -6.345 8.991 1.00 88.88 368 TRP A CA 1
ATOM 2866 C C . TRP A 1 368 ? 3.987 -7.336 10.150 1.00 88.88 368 TRP A C 1
ATOM 2868 O O . TRP A 1 368 ? 3.805 -7.015 11.328 1.00 88.88 368 TRP A O 1
ATOM 2878 N N . ARG A 1 369 ? 4.505 -8.524 9.803 1.00 88.25 369 ARG A N 1
ATOM 2879 C CA . ARG A 1 369 ? 4.758 -9.647 10.735 1.00 88.25 369 ARG A CA 1
ATOM 2880 C C . ARG A 1 369 ? 3.512 -10.125 11.493 1.00 88.25 369 ARG A C 1
ATOM 2882 O O . ARG A 1 369 ? 3.623 -10.702 12.563 1.00 88.25 369 ARG A O 1
ATOM 2889 N N . SER A 1 370 ? 2.338 -9.890 10.926 1.00 92.62 370 SER A N 1
ATOM 2890 C CA . SER A 1 370 ? 1.082 -10.490 11.359 1.00 92.62 370 SER A CA 1
ATOM 2891 C C . SER A 1 370 ? 0.196 -10.753 10.144 1.00 92.62 370 SER A C 1
ATOM 2893 O O . SER A 1 370 ? 0.545 -10.410 9.003 1.00 92.62 370 SER A O 1
ATOM 2895 N N . ARG A 1 371 ? -0.969 -11.336 10.402 1.00 94.25 371 ARG A N 1
ATOM 2896 C CA . ARG A 1 371 ? -2.119 -11.337 9.506 1.00 94.25 371 ARG A CA 1
ATOM 2897 C C . ARG A 1 371 ? -3.147 -10.339 10.031 1.00 94.25 371 ARG A C 1
ATOM 2899 O O . ARG A 1 371 ? -3.494 -10.372 11.208 1.00 94.25 371 ARG A O 1
ATOM 2906 N N . VAL A 1 372 ? -3.652 -9.488 9.143 1.00 96.62 372 VAL A N 1
ATOM 2907 C CA . VAL A 1 372 ? -4.750 -8.556 9.416 1.00 96.62 372 VAL A CA 1
ATOM 2908 C C . VAL A 1 372 ? -5.987 -9.038 8.686 1.00 96.62 372 VAL A C 1
ATOM 2910 O O . VAL A 1 372 ? -5.951 -9.272 7.478 1.00 96.62 372 VAL A O 1
ATOM 2913 N N . GLU A 1 373 ? -7.078 -9.140 9.428 1.00 97.62 373 GLU A N 1
ATOM 2914 C CA . GLU A 1 373 ? -8.422 -9.353 8.915 1.00 97.62 373 GLU A CA 1
ATOM 2915 C C . GLU A 1 373 ? -9.251 -8.108 9.209 1.00 97.62 373 GLU A C 1
ATOM 2917 O O . GLU A 1 373 ? -9.196 -7.542 10.301 1.00 97.62 373 GLU A O 1
ATOM 2922 N N . CYS A 1 374 ? -9.982 -7.650 8.206 1.00 98.19 374 CYS A N 1
ATOM 2923 C CA . CYS A 1 374 ? -10.652 -6.368 8.221 1.00 98.19 374 CYS A CA 1
ATOM 2924 C C . CYS A 1 374 ? -12.106 -6.547 7.783 1.00 98.19 374 CYS A C 1
ATOM 2926 O O . CYS A 1 374 ? -12.406 -6.785 6.610 1.00 98.19 374 CYS A O 1
ATOM 2928 N N . GLU A 1 375 ? -13.002 -6.445 8.761 1.00 97.88 375 GLU A N 1
ATOM 2929 C CA . GLU A 1 375 ? -14.455 -6.531 8.576 1.00 97.88 375 GLU A CA 1
ATOM 2930 C C . GLU A 1 375 ? -15.024 -5.198 8.076 1.00 97.88 375 GLU A C 1
ATOM 2932 O O . GLU A 1 375 ? -16.028 -5.169 7.370 1.00 97.88 375 GLU A O 1
ATOM 2937 N N . LYS A 1 376 ? -14.354 -4.093 8.418 1.00 98.00 376 LYS A N 1
ATOM 2938 C CA . LYS A 1 376 ? -14.711 -2.742 7.992 1.00 98.00 376 LYS A CA 1
ATOM 2939 C C . LYS A 1 376 ? -13.460 -1.878 7.852 1.00 98.00 376 LYS A C 1
ATOM 2941 O O . LYS A 1 376 ? -12.626 -1.895 8.757 1.00 98.00 376 LYS A O 1
ATOM 2946 N N . PHE A 1 377 ? -13.354 -1.101 6.776 1.00 98.31 377 PHE A N 1
ATOM 2947 C CA . PHE A 1 377 ? -12.391 -0.011 6.612 1.00 98.31 377 PHE A CA 1
ATOM 2948 C C . PHE A 1 377 ? -12.983 1.090 5.731 1.00 98.31 377 PHE A C 1
ATOM 2950 O O . PHE A 1 377 ? -13.030 0.978 4.505 1.00 98.31 377 PHE A O 1
ATOM 2957 N N . GLU A 1 378 ? -13.438 2.159 6.374 1.00 97.62 378 GLU A N 1
ATOM 2958 C CA . GLU A 1 378 ? -14.053 3.318 5.736 1.00 97.62 378 GLU A CA 1
ATOM 2959 C C . GLU A 1 378 ? -13.233 4.568 6.028 1.00 97.62 378 GLU A C 1
ATOM 2961 O O . GLU A 1 378 ? -12.985 4.910 7.182 1.00 97.62 378 GLU A O 1
ATOM 2966 N N . ILE A 1 379 ? -12.851 5.276 4.973 1.00 97.19 379 ILE A N 1
ATOM 2967 C CA . ILE A 1 379 ? -12.249 6.599 5.039 1.00 97.19 379 ILE A CA 1
ATOM 2968 C C . ILE A 1 379 ? -13.355 7.602 4.729 1.00 97.19 379 ILE A C 1
ATOM 2970 O O . ILE A 1 379 ? -13.961 7.556 3.663 1.00 97.19 379 ILE A O 1
ATOM 2974 N N . MET A 1 380 ? -13.615 8.523 5.646 1.00 94.00 380 MET A N 1
ATOM 2975 C CA . MET A 1 380 ? -14.590 9.598 5.510 1.00 94.00 380 MET A CA 1
ATOM 2976 C C . MET A 1 380 ? -13.851 10.927 5.406 1.00 94.00 380 MET A C 1
ATOM 2978 O O . MET A 1 380 ? -12.950 11.216 6.194 1.00 94.00 380 MET A O 1
ATOM 2982 N N . LYS A 1 381 ? -14.243 11.768 4.452 1.00 83.44 381 LYS A N 1
ATOM 2983 C CA . LYS A 1 381 ? -13.767 13.151 4.413 1.00 83.44 381 LYS A CA 1
ATOM 2984 C C . LYS A 1 381 ? -14.497 13.961 5.489 1.00 83.44 381 LYS A C 1
ATOM 2986 O O . LYS A 1 381 ? -15.710 13.809 5.627 1.00 83.44 381 LYS A O 1
ATOM 2991 N N . GLY A 1 382 ? -13.747 14.741 6.260 1.00 64.00 382 GLY A N 1
ATOM 2992 C CA . GLY A 1 382 ? -14.260 15.676 7.262 1.00 64.00 382 GLY A CA 1
ATOM 2993 C C . GLY A 1 382 ? -14.634 17.031 6.688 1.00 64.00 382 GLY A C 1
ATOM 2994 O O . GLY A 1 382 ? -14.338 17.295 5.496 1.00 64.00 382 GLY A O 1
#

Sequence (382 aa):
MVHRQNSRKSGPESLAKRETSPAQPGAAIVRAASRTRTLGVRTSASALERYGSLWWRAQLDYHIFVSYAHKNGEIAASLASQLADLGLKVFLAERNLSASEHWEPAIRSALKNSKVILCLITPESKSSGWVHAEAGAAWVLEKPILPALRFVEPSDLIEILRLPLGRKIETPEQIDALLDDVSRIFSVSRVARPNATAKCGENFNALSDWNNALKIGPWTRSDESQLIAGRGMHNYLLSQNHYSPNCNVQAILRFAELSPANRLDAVNAGIVFGWTTPLGVRRYFNLLMNQERLFVELIGDRGGDAYLDYQHLDSGIPFCLTEGATYDIAISIGDRQMAAIIKSSKNQWTYTATLPETPIGRIGLRPWRSRVECEKFEIMKG